Protein AF-A0A3M1SWK7-F1 (afdb_monomer)

Sequence (515 aa):
TRDIRFNRETQISQNMGYVLPDRLNDRHQVGPLESLAGARTLDDITVMLELPVEVEDRARLLDRELVGNHQINVTLTLDRPPVQISGYFVGLVSIINRVDPTGHLFEVRHYNRISQQFDGDLETICIPQAIADRNGLFRSTINKIEESPFNASGWYIYGARDAQGTFTVRAIEPRNLTNLIPDKIHLGVPAGLNYIDRLNWQNTAAQKGTIKTVLLDPLANNASEATADWKEGDKALLVHVYGGIGGNKAEATAPFGIVTGHFAYGIATVIRDPFTDQLRFDIDYWQVYAHNPDGIISGTATWANYMGDLQRGWLGSRPVSDVLIKLDCVTKDYYFDGICISPLTQLQTELETMMARYRNGDGDGAALVTPVTSCVQDSNQALYIAIQRIEQQVACHPQILDWLRSHPTHPQTLRFQRLQALGTALEKLLVPLGIVRPDWERNARQLAGITPEPNIFRALYKTVTSWRTMLPRFAYDEIARLFLKHGAKLWFLRTNQVGGFDADIVPKAPTRLFS

Mean predicted aligned error: 7.15 Å

Structure (mmCIF, N/CA/C/O backbone):
data_AF-A0A3M1SWK7-F1
#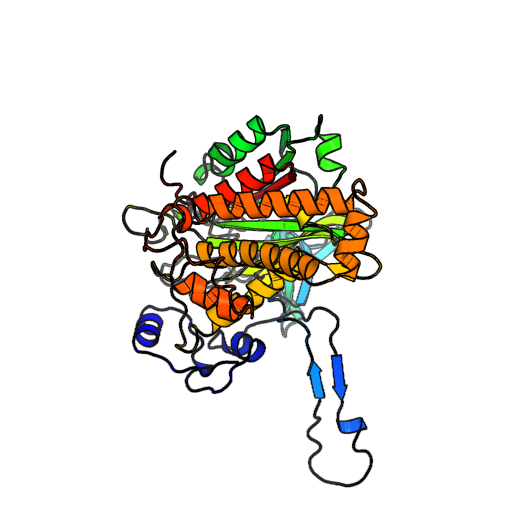
_entry.id   AF-A0A3M1SWK7-F1
#
loop_
_atom_site.group_PDB
_atom_site.id
_atom_site.type_symbol
_atom_site.label_atom_id
_atom_site.label_alt_id
_atom_site.label_comp_id
_atom_site.label_asym_id
_atom_site.label_entity_id
_atom_site.label_seq_id
_atom_site.pdbx_PDB_ins_code
_atom_site.Cartn_x
_atom_site.Cartn_y
_atom_site.Cartn_z
_atom_site.occupancy
_atom_site.B_iso_or_equiv
_atom_site.auth_seq_id
_atom_site.auth_comp_id
_atom_site.auth_asym_id
_atom_site.auth_atom_id
_atom_site.pdbx_PDB_model_num
ATOM 1 N N . THR A 1 1 ? 25.540 -5.430 6.921 1.00 84.94 1 THR A N 1
ATOM 2 C CA . THR A 1 1 ? 25.479 -5.050 8.347 1.00 84.94 1 THR A CA 1
ATOM 3 C C . THR A 1 1 ? 26.111 -3.682 8.533 1.00 84.94 1 THR A C 1
ATOM 5 O O . THR A 1 1 ? 26.824 -3.240 7.633 1.00 84.94 1 THR A O 1
ATOM 8 N N . ARG A 1 2 ? 25.828 -2.981 9.638 1.00 89.12 2 ARG A N 1
ATOM 9 C CA . ARG A 1 2 ? 26.402 -1.657 9.927 1.00 89.12 2 ARG A CA 1
ATOM 10 C C . ARG A 1 2 ? 26.511 -1.405 11.430 1.00 89.12 2 ARG A C 1
ATOM 12 O O . ARG A 1 2 ? 25.634 -1.819 12.178 1.00 89.12 2 ARG A O 1
ATOM 19 N N . ASP A 1 3 ? 27.570 -0.728 11.853 1.00 93.56 3 ASP A N 1
ATOM 20 C CA . ASP A 1 3 ? 27.693 -0.242 13.230 1.00 93.56 3 ASP A CA 1
ATOM 21 C C . ASP A 1 3 ? 26.773 0.960 13.432 1.00 93.56 3 ASP A C 1
ATOM 23 O O . ASP A 1 3 ? 26.644 1.788 12.527 1.00 93.56 3 ASP A O 1
ATOM 27 N N . ILE A 1 4 ? 26.140 1.048 14.600 1.00 93.62 4 ILE A N 1
ATOM 28 C CA . ILE A 1 4 ? 25.198 2.118 14.923 1.00 93.62 4 ILE A CA 1
ATOM 29 C C . ILE A 1 4 ? 25.717 2.913 16.116 1.00 93.62 4 ILE A C 1
ATOM 31 O O . ILE A 1 4 ? 25.977 2.353 17.178 1.00 93.62 4 ILE A O 1
ATOM 35 N N . ARG A 1 5 ? 25.870 4.228 15.938 1.00 95.00 5 ARG A N 1
ATOM 36 C CA . ARG A 1 5 ? 26.282 5.179 16.974 1.00 95.00 5 ARG A CA 1
ATOM 37 C C . ARG A 1 5 ? 25.522 6.480 16.813 1.00 95.00 5 ARG A C 1
ATOM 39 O O . ARG A 1 5 ? 25.627 7.146 15.788 1.00 95.00 5 ARG A O 1
ATOM 46 N N . PHE A 1 6 ? 24.786 6.856 17.847 1.00 94.12 6 PHE A N 1
ATOM 47 C CA . PHE A 1 6 ? 23.930 8.027 17.789 1.00 94.12 6 PHE A CA 1
ATOM 48 C C . PHE A 1 6 ? 24.760 9.305 17.755 1.00 94.12 6 PHE A C 1
ATOM 50 O O . PHE A 1 6 ? 25.625 9.547 18.600 1.00 94.12 6 PHE A O 1
ATOM 57 N N . ASN A 1 7 ? 24.458 10.153 16.776 1.00 91.19 7 ASN A N 1
ATOM 58 C CA . ASN A 1 7 ? 25.048 11.478 16.664 1.00 91.19 7 ASN A CA 1
ATOM 59 C C . ASN A 1 7 ? 24.181 12.540 17.382 1.00 91.19 7 ASN A C 1
ATOM 61 O O . ASN A 1 7 ? 23.097 12.269 17.907 1.00 91.19 7 ASN A O 1
ATOM 65 N N . ARG A 1 8 ? 24.652 13.793 17.401 1.00 91.88 8 ARG A N 1
ATOM 66 C CA . ARG A 1 8 ? 23.929 14.906 18.042 1.00 91.88 8 ARG A CA 1
ATOM 67 C C . ARG A 1 8 ? 22.558 15.177 17.407 1.00 91.88 8 ARG A C 1
ATOM 69 O O . ARG A 1 8 ? 21.632 15.560 18.113 1.00 91.88 8 ARG A O 1
ATOM 76 N N . GLU A 1 9 ? 22.424 15.008 16.094 1.00 88.00 9 GLU A N 1
ATOM 77 C CA . GL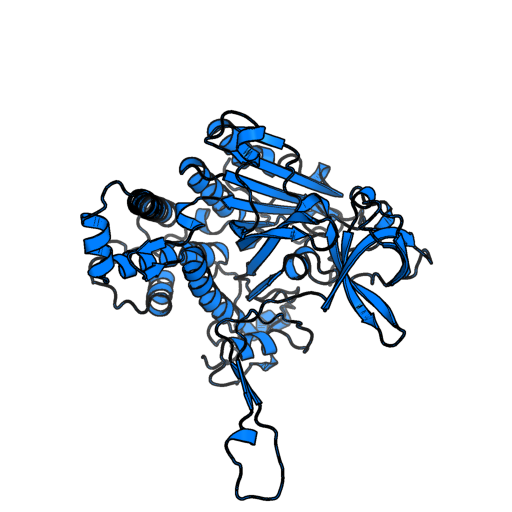U A 1 9 ? 21.166 15.238 15.370 1.00 88.00 9 GLU A CA 1
ATOM 78 C C . GLU A 1 9 ? 20.097 14.199 15.741 1.00 88.00 9 GLU A C 1
ATOM 80 O O . GLU A 1 9 ? 18.931 14.541 15.953 1.00 88.00 9 GLU A O 1
ATOM 85 N N . THR A 1 10 ? 20.519 12.951 15.924 1.00 90.12 10 THR A N 1
ATOM 86 C CA . THR A 1 10 ? 19.692 11.848 16.424 1.00 90.12 10 THR A CA 1
ATOM 87 C C . THR A 1 10 ? 19.148 12.178 17.810 1.00 90.12 10 THR A C 1
ATOM 89 O O . THR A 1 10 ? 17.937 12.168 18.012 1.00 90.12 10 THR A O 1
ATOM 92 N N . GLN A 1 11 ? 20.012 12.618 18.729 1.00 91.12 11 GLN A N 1
ATOM 93 C CA . GLN A 1 11 ? 19.600 13.031 20.078 1.00 91.12 11 GLN A CA 1
ATOM 94 C C . GLN A 1 11 ? 18.619 14.214 20.065 1.00 91.12 11 GLN A C 1
ATOM 96 O O . GLN A 1 11 ? 17.639 14.232 20.810 1.00 91.12 11 GLN A O 1
ATOM 101 N N . ILE A 1 12 ? 18.843 15.206 19.197 1.00 90.69 12 ILE A N 1
ATOM 102 C CA . ILE A 1 12 ? 17.909 16.328 19.016 1.00 90.69 12 ILE A CA 1
ATOM 103 C C . ILE A 1 12 ? 16.543 15.821 18.536 1.00 90.69 12 ILE A C 1
ATOM 105 O O . ILE A 1 12 ? 15.514 16.271 19.037 1.00 90.69 12 ILE A O 1
ATOM 109 N N . SER A 1 13 ? 16.522 14.865 17.610 1.00 88.19 13 SER A N 1
ATOM 110 C CA . SER A 1 13 ? 15.286 14.316 17.047 1.00 88.19 13 SER A CA 1
ATOM 111 C C . SER A 1 13 ? 14.488 13.498 18.065 1.00 88.19 13 SER A C 1
ATOM 113 O O . SER A 1 13 ? 13.266 13.646 18.125 1.00 88.19 13 SER A O 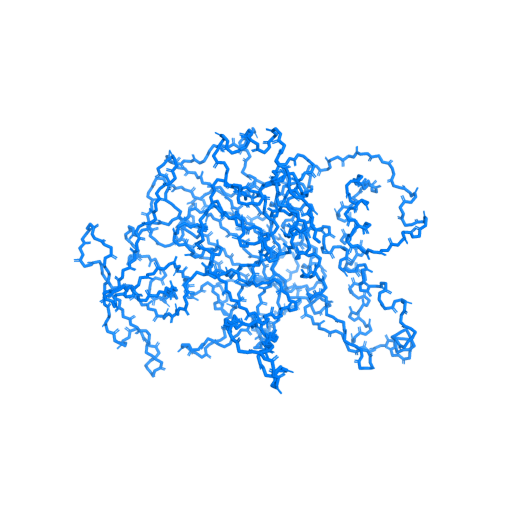1
ATOM 115 N N . GLN A 1 14 ? 15.156 12.723 18.929 1.00 89.56 14 GLN A N 1
ATOM 116 C CA . GLN A 1 14 ? 14.503 12.048 20.065 1.00 89.56 14 GLN A CA 1
ATOM 117 C C . GLN A 1 14 ? 13.781 13.066 20.953 1.00 89.56 14 GLN A C 1
ATOM 119 O O . GLN A 1 14 ? 12.601 12.909 21.260 1.00 89.56 14 GLN A O 1
ATOM 124 N N . ASN A 1 15 ? 14.455 14.173 21.284 1.00 89.25 15 ASN A N 1
ATOM 125 C CA . ASN A 1 15 ? 13.884 15.239 22.111 1.00 89.25 15 ASN A CA 1
ATOM 126 C C . ASN A 1 15 ? 12.700 15.964 21.440 1.00 89.25 15 ASN A C 1
ATOM 128 O O . ASN A 1 15 ? 11.874 16.559 22.127 1.00 89.25 15 ASN A O 1
ATOM 132 N N . MET A 1 16 ? 12.583 15.906 20.108 1.00 87.19 16 MET A N 1
ATOM 133 C CA . MET A 1 16 ? 11.426 16.422 19.358 1.00 87.19 16 MET A CA 1
ATOM 134 C C . MET A 1 16 ? 10.233 15.447 19.321 1.00 87.19 16 MET A C 1
ATOM 136 O O . MET A 1 16 ? 9.158 15.804 18.815 1.00 87.19 16 MET A O 1
ATOM 140 N N . GLY A 1 17 ? 10.401 14.242 19.876 1.00 87.94 17 GLY A N 1
ATOM 141 C CA . GLY A 1 17 ? 9.377 13.203 19.976 1.00 87.94 17 GLY A CA 1
ATOM 142 C C . GLY A 1 17 ? 9.369 12.209 18.816 1.00 87.94 17 GLY A C 1
ATOM 143 O O . GLY A 1 17 ? 8.349 11.562 18.596 1.00 87.94 17 GLY A O 1
ATOM 144 N N . TYR A 1 18 ? 10.457 12.101 18.048 1.00 90.00 18 TYR A N 1
ATOM 145 C CA . TYR A 1 18 ? 10.598 11.041 17.048 1.00 90.00 18 TYR A CA 1
ATOM 146 C C . TYR A 1 18 ? 10.897 9.706 17.729 1.00 90.00 18 TYR A C 1
ATOM 148 O O . TYR A 1 18 ? 11.711 9.644 18.650 1.00 90.00 18 TYR A O 1
ATOM 156 N N . VAL A 1 19 ? 10.271 8.632 17.247 1.00 91.44 19 VAL A N 1
ATOM 157 C CA . VAL A 1 19 ? 10.581 7.271 17.697 1.00 91.44 19 VAL A CA 1
ATOM 158 C C . VAL A 1 19 ? 11.813 6.787 16.940 1.00 91.44 19 VAL A C 1
ATOM 160 O O . VAL A 1 19 ? 11.757 6.630 15.720 1.00 91.44 19 VAL A O 1
ATOM 163 N N . LEU A 1 20 ? 12.917 6.585 17.661 1.00 92.88 20 LEU A N 1
ATOM 164 C CA . LEU A 1 20 ? 14.216 6.161 17.131 1.00 92.88 20 LEU A CA 1
ATOM 165 C C . LEU A 1 20 ? 14.610 4.772 17.684 1.00 92.88 20 LEU A C 1
ATOM 167 O O . LEU A 1 20 ? 14.048 4.326 18.691 1.00 92.88 20 LEU A O 1
ATOM 171 N N . PRO A 1 21 ? 15.551 4.059 17.036 1.00 92.94 21 PRO A N 1
ATOM 172 C CA . PRO A 1 21 ? 15.937 2.701 17.401 1.00 92.94 21 PRO A CA 1
ATOM 173 C C . PRO A 1 21 ? 16.943 2.690 18.562 1.00 92.94 21 PRO A C 1
ATOM 175 O O . PRO A 1 21 ? 18.073 2.225 18.427 1.00 92.94 21 PRO A O 1
ATOM 178 N N . ASP A 1 22 ? 16.555 3.219 19.722 1.00 92.19 22 ASP A N 1
ATOM 179 C CA . ASP A 1 22 ? 17.454 3.475 20.864 1.00 92.19 22 ASP A CA 1
ATOM 180 C C . ASP A 1 22 ? 18.211 2.225 21.335 1.00 92.19 22 ASP A C 1
ATOM 182 O O . ASP A 1 22 ? 19.362 2.291 21.764 1.00 92.19 22 ASP A O 1
ATOM 186 N N . ARG A 1 23 ? 17.581 1.055 21.195 1.00 92.31 23 ARG A N 1
A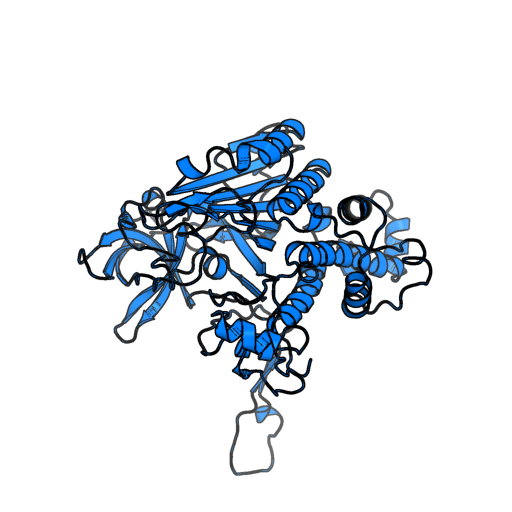TOM 187 C CA . ARG A 1 23 ? 18.145 -0.261 21.544 1.00 92.31 23 ARG A CA 1
ATOM 18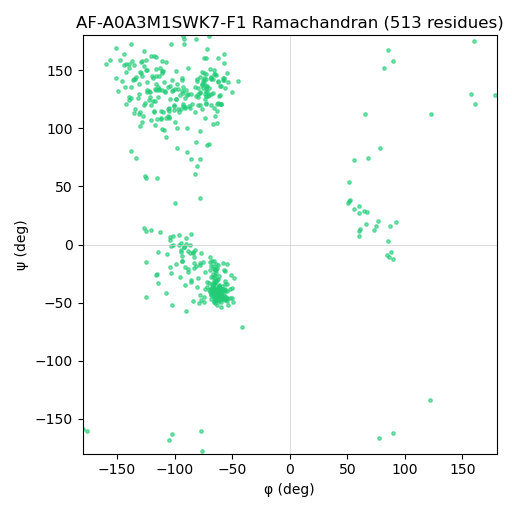8 C C . ARG A 1 23 ? 19.326 -0.668 20.663 1.00 92.31 23 ARG A C 1
ATOM 190 O O . ARG A 1 23 ? 20.066 -1.593 21.015 1.00 92.31 23 ARG A O 1
ATOM 197 N N . LEU A 1 24 ? 19.459 -0.019 19.509 1.00 93.69 24 LEU A N 1
ATOM 198 C CA . LEU A 1 24 ? 20.522 -0.247 18.547 1.00 93.69 24 LEU A CA 1
ATOM 199 C C . LEU A 1 24 ? 21.713 0.690 18.744 1.00 93.69 24 LEU A C 1
ATOM 201 O O . LEU A 1 24 ? 22.744 0.459 18.117 1.00 93.69 24 LEU A O 1
ATOM 205 N N . ASN A 1 25 ? 21.612 1.715 19.596 1.00 94.94 25 ASN A N 1
ATOM 206 C CA . ASN A 1 25 ? 22.750 2.584 19.859 1.00 94.94 25 ASN A CA 1
ATOM 207 C C . ASN A 1 25 ? 23.936 1.778 20.426 1.00 94.94 25 ASN A C 1
ATOM 209 O O . ASN A 1 25 ? 23.759 0.897 21.268 1.00 94.94 25 ASN A O 1
ATOM 213 N N . ASP A 1 26 ? 25.135 2.070 19.926 1.00 95.31 26 ASP A N 1
ATOM 214 C CA . ASP A 1 26 ? 26.402 1.395 20.234 1.00 95.31 26 ASP A CA 1
ATOM 215 C C . ASP A 1 26 ? 26.450 -0.107 19.886 1.00 95.31 26 ASP A C 1
ATOM 217 O O . ASP A 1 26 ? 27.377 -0.822 20.279 1.00 95.31 26 ASP A O 1
ATOM 221 N N . ARG A 1 27 ? 25.488 -0.612 19.102 1.00 94.38 27 ARG A N 1
ATOM 222 C CA . ARG A 1 27 ? 25.545 -1.972 18.552 1.00 94.38 27 ARG A CA 1
ATOM 223 C C . ARG A 1 27 ? 26.450 -2.017 17.323 1.00 94.38 27 ARG A C 1
ATOM 225 O O . ARG A 1 27 ? 26.411 -1.149 16.452 1.00 94.38 27 ARG A O 1
ATOM 232 N N . HIS A 1 28 ? 27.219 -3.093 17.223 1.00 94.56 28 HIS A N 1
ATOM 233 C CA . HIS A 1 28 ? 28.082 -3.372 16.081 1.00 94.56 28 HIS A CA 1
ATOM 234 C C . HIS A 1 28 ? 27.420 -4.348 15.112 1.00 94.56 28 HIS A C 1
ATOM 236 O O . HIS A 1 28 ? 26.653 -5.213 15.529 1.00 94.56 28 HIS A O 1
ATOM 242 N N . GLN A 1 29 ? 27.748 -4.217 13.827 1.00 92.75 29 GLN A N 1
ATOM 243 C CA . GLN A 1 29 ? 27.351 -5.139 12.762 1.00 92.75 29 GLN A CA 1
ATOM 244 C C . GLN A 1 29 ? 25.845 -5.445 12.707 1.00 92.75 29 GLN A C 1
ATOM 246 O O . GLN A 1 29 ? 25.443 -6.546 12.343 1.00 92.75 29 GLN A O 1
ATOM 251 N N . VAL A 1 30 ? 24.999 -4.451 12.971 1.00 92.31 30 VAL A N 1
ATOM 252 C CA . VAL A 1 30 ? 23.542 -4.598 12.922 1.00 92.31 30 VAL A CA 1
ATOM 253 C C . VAL A 1 30 ? 23.101 -4.962 11.503 1.00 92.31 30 VAL A C 1
ATOM 255 O O . VAL A 1 30 ? 23.412 -4.258 10.532 1.00 92.31 30 VAL A O 1
ATOM 258 N N . GLY A 1 31 ? 22.419 -6.095 11.363 1.00 90.31 31 GLY A N 1
ATOM 259 C CA . GLY A 1 31 ? 21.861 -6.587 10.113 1.00 90.31 31 GLY A CA 1
ATOM 260 C C . GLY A 1 31 ? 20.408 -6.159 9.889 1.00 90.31 31 GLY A C 1
ATOM 261 O O . GLY A 1 31 ? 19.815 -5.436 10.698 1.00 90.31 31 GLY A O 1
ATOM 262 N N . PRO A 1 32 ? 19.811 -6.567 8.754 1.00 89.38 32 PRO A N 1
ATOM 263 C CA . PRO A 1 32 ? 18.439 -6.207 8.413 1.00 89.38 32 PRO A CA 1
ATOM 264 C C . PRO A 1 32 ? 17.408 -6.660 9.451 1.00 89.38 32 PRO A C 1
ATOM 266 O O . PRO A 1 32 ? 16.493 -5.886 9.737 1.00 89.38 32 PRO A O 1
ATOM 269 N N . LEU A 1 33 ? 17.571 -7.853 10.035 1.00 89.56 33 LEU A N 1
ATOM 270 C CA . LEU A 1 33 ? 16.644 -8.391 11.030 1.00 89.56 33 LEU A CA 1
ATOM 271 C C . LEU A 1 33 ? 16.801 -7.694 12.385 1.00 89.56 33 LEU A C 1
ATOM 273 O O . LEU A 1 33 ? 15.802 -7.256 12.952 1.00 89.56 33 LEU A O 1
ATOM 277 N N . GLU A 1 34 ? 18.033 -7.493 12.871 1.00 91.62 34 GLU A N 1
ATOM 278 C CA . GLU A 1 34 ? 18.257 -6.754 14.119 1.00 91.62 34 GLU A CA 1
ATOM 279 C C . GLU A 1 34 ? 17.776 -5.306 13.998 1.00 91.62 34 GLU A C 1
ATOM 281 O O . GLU A 1 34 ? 17.175 -4.779 14.931 1.00 91.62 34 GLU A O 1
ATOM 286 N N . SER A 1 35 ? 17.970 -4.677 12.831 1.00 93.44 35 SER A N 1
ATOM 287 C CA . SER A 1 35 ? 17.469 -3.320 12.587 1.00 93.44 35 SER A CA 1
ATOM 288 C C . SER A 1 35 ? 15.943 -3.227 12.634 1.00 93.44 35 SER A C 1
ATOM 290 O O . SER A 1 35 ? 15.420 -2.184 13.007 1.00 93.44 35 SER A O 1
ATOM 292 N N . LEU A 1 36 ? 15.227 -4.295 12.260 1.00 93.75 36 LEU A N 1
ATOM 293 C CA . LEU A 1 36 ? 13.769 -4.355 12.342 1.00 93.75 36 LEU A CA 1
ATOM 294 C C . LEU A 1 36 ? 13.314 -4.604 13.783 1.00 93.75 36 LEU A C 1
ATOM 296 O O . LEU A 1 36 ? 12.472 -3.869 14.286 1.00 93.75 36 LEU A O 1
ATOM 300 N N . ALA A 1 37 ? 13.914 -5.580 14.468 1.00 92.12 37 ALA A N 1
ATOM 301 C CA . ALA A 1 37 ? 13.590 -5.906 15.857 1.00 92.12 37 ALA A CA 1
ATOM 302 C C . ALA A 1 37 ? 13.879 -4.741 16.822 1.00 92.12 37 ALA A C 1
ATOM 304 O O . ALA A 1 37 ? 13.122 -4.496 17.757 1.00 92.12 37 ALA A O 1
ATOM 305 N N . GLY A 1 38 ? 14.958 -3.993 16.583 1.00 92.44 38 GLY A N 1
ATOM 306 C CA . GLY A 1 38 ? 15.334 -2.823 17.375 1.00 92.44 38 GLY A CA 1
ATOM 307 C C . GLY A 1 38 ? 14.753 -1.496 16.886 1.00 92.44 38 GLY A C 1
ATOM 308 O O . GLY A 1 38 ? 15.124 -0.463 17.434 1.00 92.44 38 GLY A O 1
ATOM 309 N N . ALA A 1 39 ? 13.872 -1.497 15.875 1.00 92.31 39 ALA A N 1
ATOM 310 C CA . ALA A 1 39 ? 13.337 -0.272 15.267 1.00 92.31 39 ALA A CA 1
ATOM 311 C C . ALA A 1 39 ? 12.469 0.565 16.225 1.00 92.31 39 ALA A C 1
ATOM 313 O O . ALA A 1 39 ? 12.263 1.756 15.997 1.00 92.31 39 ALA A O 1
ATOM 314 N N . ARG A 1 40 ? 11.944 -0.059 17.285 1.00 91.12 40 ARG A N 1
ATOM 315 C CA . ARG A 1 40 ? 11.167 0.589 18.346 1.00 91.12 40 ARG A CA 1
ATOM 316 C C . ARG A 1 40 ? 11.773 0.313 19.712 1.00 91.12 40 ARG A C 1
ATOM 318 O O . ARG A 1 40 ? 12.479 -0.672 19.932 1.00 91.12 40 ARG A O 1
ATOM 325 N N . THR A 1 41 ? 11.429 1.184 20.653 1.00 86.75 41 THR A N 1
ATOM 326 C CA . THR A 1 41 ? 11.822 1.070 22.061 1.00 86.75 41 THR A CA 1
ATOM 327 C C . THR A 1 41 ? 11.182 -0.128 22.765 1.00 86.75 41 THR A C 1
ATOM 329 O O . THR A 1 41 ? 11.787 -0.671 23.686 1.00 86.75 41 THR A O 1
ATOM 332 N N . LEU A 1 42 ? 9.998 -0.561 22.322 1.00 88.31 42 LEU A N 1
ATOM 333 C CA . LEU A 1 42 ? 9.267 -1.712 22.855 1.00 88.31 42 LEU A CA 1
ATOM 334 C C . LEU A 1 42 ? 9.238 -2.867 21.844 1.00 88.31 42 LEU A C 1
ATOM 336 O O . LEU A 1 42 ? 9.171 -2.637 20.637 1.00 88.31 42 LEU A O 1
ATOM 340 N N . ASP A 1 43 ? 9.231 -4.102 22.350 1.00 87.56 43 ASP A N 1
ATOM 341 C CA . ASP A 1 43 ? 9.030 -5.324 21.558 1.00 87.56 43 ASP A CA 1
ATOM 342 C C . ASP A 1 43 ? 7.538 -5.509 21.234 1.00 87.56 43 ASP A C 1
ATOM 344 O O . ASP A 1 43 ? 6.842 -6.325 21.835 1.00 87.56 43 ASP A O 1
ATOM 348 N N . ASP A 1 44 ? 7.028 -4.694 20.310 1.00 88.06 44 ASP A N 1
ATOM 349 C CA . ASP A 1 44 ? 5.603 -4.647 19.949 1.00 88.06 44 ASP A CA 1
ATOM 350 C C . ASP A 1 44 ? 5.329 -4.861 18.451 1.00 88.06 44 ASP A C 1
ATOM 352 O O . ASP A 1 44 ? 4.219 -4.627 17.964 1.00 88.06 44 ASP A O 1
ATOM 356 N N . ILE A 1 45 ? 6.349 -5.295 17.710 1.00 91.38 45 ILE A N 1
ATOM 357 C CA . ILE A 1 45 ? 6.268 -5.566 16.277 1.00 91.38 45 ILE A CA 1
ATOM 358 C C . ILE A 1 45 ? 5.892 -7.030 16.092 1.00 91.38 45 ILE A C 1
ATOM 360 O O . ILE A 1 45 ? 6.563 -7.928 16.595 1.00 91.38 45 ILE A O 1
ATOM 364 N N . THR A 1 46 ? 4.829 -7.266 15.333 1.00 93.50 46 THR A N 1
ATOM 365 C CA . THR A 1 46 ? 4.467 -8.601 14.860 1.00 93.50 46 THR A CA 1
ATOM 366 C C . THR A 1 46 ? 4.838 -8.715 13.390 1.00 93.50 46 THR A C 1
ATOM 368 O O . THR A 1 46 ? 4.597 -7.786 12.615 1.00 93.50 46 THR A O 1
ATOM 371 N N . VAL A 1 47 ? 5.426 -9.847 13.007 1.00 94.88 47 VAL A N 1
ATOM 372 C CA . VAL A 1 47 ? 5.834 -10.095 11.626 1.00 94.88 47 VAL A CA 1
ATOM 373 C C . VAL A 1 47 ? 5.333 -11.442 11.118 1.00 94.88 47 VAL A C 1
ATOM 375 O O . VAL A 1 47 ? 5.222 -12.403 11.877 1.00 94.88 47 VAL A O 1
ATOM 378 N N . MET A 1 48 ? 5.058 -11.498 9.821 1.00 94.88 48 MET A N 1
ATOM 379 C CA . MET A 1 48 ? 4.840 -12.709 9.044 1.00 94.88 48 MET A CA 1
ATOM 380 C C . MET A 1 48 ? 6.145 -13.090 8.343 1.00 94.88 48 MET A C 1
ATOM 382 O O . MET A 1 48 ? 6.816 -12.240 7.755 1.00 94.88 48 MET A O 1
ATOM 386 N N . LEU A 1 49 ? 6.500 -14.372 8.412 1.00 92.81 49 LEU A N 1
ATOM 387 C CA . LEU A 1 49 ? 7.634 -14.929 7.683 1.00 92.81 49 LEU A CA 1
ATOM 388 C C . LEU A 1 49 ? 7.125 -15.474 6.348 1.00 92.81 49 LEU A C 1
ATOM 390 O O . LEU A 1 49 ? 6.274 -16.364 6.335 1.00 92.81 49 LEU A O 1
ATOM 394 N N . GLU A 1 50 ? 7.621 -14.932 5.241 1.00 86.50 50 GLU A N 1
ATOM 395 C CA . GLU A 1 50 ? 7.304 -15.460 3.915 1.00 86.50 50 GLU A CA 1
ATOM 396 C C . GLU A 1 50 ? 8.074 -16.761 3.669 1.00 86.50 50 GLU A C 1
ATOM 398 O O . GLU A 1 50 ? 9.231 -16.894 4.064 1.00 86.50 50 GLU A O 1
ATOM 403 N N . LEU A 1 51 ? 7.425 -17.731 3.024 1.00 80.75 51 LEU A N 1
ATOM 404 C CA . LEU A 1 51 ? 8.078 -18.975 2.629 1.00 80.75 51 LEU A CA 1
ATOM 405 C C . LEU A 1 51 ? 9.038 -18.732 1.444 1.00 80.75 51 LEU A C 1
ATOM 407 O O . LEU A 1 51 ? 8.713 -17.933 0.563 1.00 80.75 51 LEU A O 1
ATOM 411 N N . PRO A 1 52 ? 10.159 -19.470 1.357 1.00 83.25 52 PRO A N 1
ATOM 412 C CA . PRO A 1 52 ? 10.569 -20.547 2.257 1.00 83.25 52 PRO A CA 1
ATOM 413 C C . PRO A 1 52 ? 11.154 -20.031 3.580 1.00 83.25 52 PRO A C 1
ATOM 415 O O . PRO A 1 52 ? 11.859 -19.029 3.631 1.00 83.25 52 PRO A O 1
ATOM 418 N N . VAL A 1 53 ? 10.864 -20.763 4.658 1.00 82.62 53 VAL A N 1
ATOM 419 C CA . VAL A 1 53 ? 11.471 -20.559 5.976 1.00 82.62 53 VAL A CA 1
ATOM 420 C C . VAL A 1 53 ? 12.234 -21.826 6.323 1.00 82.62 53 VAL A C 1
ATOM 422 O O . VAL A 1 53 ? 11.628 -22.888 6.487 1.00 82.62 53 VAL A O 1
ATOM 425 N N . GLU A 1 54 ? 13.555 -21.723 6.427 1.00 84.25 54 GLU A N 1
ATOM 426 C CA . GLU A 1 54 ? 14.406 -22.854 6.782 1.00 84.25 54 GLU A CA 1
ATOM 427 C C . GLU A 1 54 ? 14.687 -22.845 8.284 1.00 84.25 54 GLU A C 1
ATOM 429 O O . GLU A 1 54 ? 15.098 -21.835 8.861 1.00 84.25 54 GLU A O 1
ATOM 434 N N . VAL A 1 55 ? 14.440 -23.986 8.928 1.00 83.06 55 VAL A N 1
ATOM 435 C CA . VAL A 1 55 ? 14.675 -24.184 10.359 1.00 83.06 55 VAL A CA 1
ATOM 436 C C . VAL A 1 55 ? 15.670 -25.323 10.520 1.00 83.06 55 VAL A C 1
ATOM 438 O O . VAL A 1 55 ? 15.334 -26.489 10.314 1.00 83.06 55 VAL A O 1
ATOM 441 N N . GLU A 1 56 ? 16.898 -24.988 10.901 1.00 80.00 56 GLU A N 1
ATOM 442 C CA . GLU A 1 56 ? 17.935 -25.969 11.202 1.00 80.00 56 GLU A CA 1
ATOM 443 C C . GLU A 1 56 ? 18.004 -26.218 12.710 1.00 80.00 56 GLU A C 1
ATOM 445 O O . GLU A 1 56 ? 18.353 -25.330 13.492 1.00 80.00 56 GLU A O 1
ATOM 450 N N . ASP A 1 57 ? 17.716 -27.451 13.126 1.00 68.44 57 ASP A N 1
ATOM 451 C CA . ASP A 1 57 ? 17.951 -27.905 14.495 1.00 68.44 57 ASP A CA 1
ATOM 452 C C . ASP A 1 57 ? 19.371 -28.477 14.620 1.00 68.44 57 ASP A C 1
ATOM 454 O O . ASP A 1 57 ? 19.638 -29.629 14.255 1.00 68.44 57 ASP A O 1
ATOM 458 N N . ARG A 1 58 ? 20.307 -27.681 15.154 1.00 55.53 58 ARG A N 1
ATOM 459 C CA . ARG A 1 58 ? 21.692 -28.136 15.358 1.00 55.53 58 ARG A CA 1
ATOM 460 C C . ARG A 1 58 ? 21.835 -29.197 16.453 1.00 55.53 58 ARG A C 1
ATOM 462 O O . ARG A 1 58 ? 22.893 -29.820 16.519 1.00 55.53 58 ARG A O 1
ATOM 469 N N . ALA A 1 59 ? 20.807 -29.464 17.267 1.00 53.38 59 ALA A N 1
ATOM 470 C CA . ALA A 1 59 ? 20.857 -30.541 18.257 1.00 53.38 59 ALA A CA 1
ATOM 471 C C . ALA A 1 59 ? 20.863 -31.937 17.605 1.00 53.38 59 ALA A C 1
ATOM 473 O O . ALA A 1 59 ? 21.367 -32.884 18.199 1.00 53.38 59 ALA A O 1
ATOM 474 N N . ARG A 1 60 ? 20.387 -32.074 16.356 1.00 46.78 60 ARG A N 1
ATOM 475 C CA . ARG A 1 60 ? 20.414 -33.351 15.615 1.00 46.78 60 ARG A CA 1
ATOM 476 C C . ARG A 1 60 ? 21.738 -33.663 14.912 1.00 46.78 60 ARG A C 1
ATOM 478 O O . ARG A 1 60 ? 21.914 -34.786 14.451 1.00 46.78 60 ARG A O 1
ATOM 485 N N . LEU A 1 61 ? 22.664 -32.705 14.820 1.00 46.62 61 LEU A N 1
ATOM 486 C CA . LEU A 1 61 ? 23.984 -32.908 14.200 1.00 46.62 61 LEU A CA 1
ATOM 487 C C . LEU A 1 61 ? 25.074 -33.295 15.211 1.00 46.62 61 LEU A C 1
ATOM 489 O O . LEU A 1 61 ? 26.139 -33.759 14.811 1.00 46.62 61 LEU A O 1
ATOM 493 N N . LEU A 1 62 ? 24.811 -33.129 16.509 1.00 46.03 62 LEU A N 1
ATOM 494 C CA . LEU A 1 62 ? 25.738 -33.451 17.595 1.00 46.03 62 LEU A CA 1
ATOM 495 C C . LEU A 1 62 ? 25.177 -34.579 18.460 1.00 46.03 62 LEU A C 1
ATOM 497 O O . LEU A 1 62 ? 25.029 -34.448 19.671 1.00 46.03 62 LEU A O 1
ATOM 501 N N . ASP A 1 63 ? 24.886 -35.714 17.832 1.00 42.41 63 ASP A N 1
ATOM 502 C CA . ASP A 1 63 ? 24.617 -36.946 18.562 1.00 42.41 63 ASP A CA 1
ATOM 503 C C . ASP A 1 63 ? 25.945 -37.690 18.774 1.00 42.41 63 ASP A C 1
ATOM 505 O O . ASP A 1 63 ? 26.315 -38.570 17.994 1.00 42.41 63 ASP A O 1
ATOM 509 N N . ARG A 1 64 ? 26.702 -37.236 19.786 1.00 46.59 64 ARG A N 1
ATOM 510 C CA . ARG A 1 64 ? 27.626 -37.990 20.666 1.00 46.59 64 ARG A CA 1
ATOM 511 C C . ARG A 1 64 ? 28.609 -37.026 21.335 1.00 46.59 64 ARG A C 1
ATOM 513 O O . ARG A 1 64 ? 29.403 -36.383 20.667 1.00 46.59 64 ARG A O 1
ATOM 520 N N . GLU A 1 65 ? 28.572 -37.027 22.666 1.00 46.88 65 GLU A N 1
ATOM 521 C CA . GLU A 1 65 ? 29.493 -36.344 23.588 1.00 46.88 65 GLU A CA 1
ATOM 522 C C . GLU A 1 65 ? 29.275 -34.834 23.781 1.00 46.88 65 GLU A C 1
ATOM 524 O O . GLU A 1 65 ? 30.001 -34.005 23.250 1.00 46.88 65 GLU A O 1
ATOM 529 N N . LEU A 1 66 ? 28.334 -34.470 24.661 1.00 46.28 66 LEU A N 1
ATOM 530 C CA . LEU A 1 66 ? 28.665 -33.886 25.975 1.00 46.28 66 LEU A CA 1
ATOM 531 C C . LEU A 1 66 ? 27.391 -33.530 26.758 1.00 46.28 66 LEU A C 1
ATOM 533 O O . LEU A 1 66 ? 26.465 -32.879 26.281 1.00 46.28 66 LEU A O 1
ATOM 537 N N . VAL A 1 67 ? 27.363 -34.008 27.998 1.00 46.28 67 VAL A N 1
ATOM 538 C CA . VAL A 1 67 ? 26.303 -33.832 28.991 1.00 46.28 67 VAL A CA 1
ATOM 539 C C . VAL A 1 67 ? 26.469 -32.469 29.674 1.00 46.28 67 VAL A C 1
ATOM 541 O O . VAL A 1 67 ? 27.537 -32.188 30.210 1.00 46.28 67 VAL A O 1
ATOM 544 N N . GLY A 1 68 ? 25.399 -31.664 29.711 1.00 45.28 68 GLY A N 1
ATOM 545 C CA . GLY A 1 68 ? 25.274 -30.460 30.551 1.00 45.28 68 GLY A CA 1
ATOM 546 C C . GLY A 1 68 ? 24.994 -29.170 29.767 1.00 45.28 68 GLY A C 1
ATOM 547 O O . GLY A 1 68 ? 25.865 -28.681 29.065 1.00 45.28 68 GLY A O 1
ATOM 548 N N . ASN A 1 69 ? 23.789 -28.603 29.935 1.00 47.69 69 ASN A N 1
ATOM 549 C CA . ASN A 1 69 ? 23.241 -27.401 29.270 1.00 47.69 69 ASN A CA 1
ATOM 550 C C . ASN A 1 69 ? 22.951 -27.533 27.762 1.00 47.69 69 ASN A C 1
ATOM 552 O O . ASN A 1 69 ? 23.629 -26.953 26.920 1.00 47.69 69 ASN A O 1
ATOM 556 N N . HIS A 1 70 ? 21.868 -28.241 27.419 1.00 47.12 70 HIS A N 1
ATOM 557 C CA . HIS A 1 70 ? 21.294 -28.212 26.068 1.00 47.12 70 HIS A CA 1
ATOM 558 C C . HIS A 1 70 ? 20.603 -26.865 25.807 1.00 47.12 70 HIS A C 1
ATOM 560 O O . HIS A 1 70 ? 19.399 -26.710 26.006 1.00 47.12 70 HIS A O 1
ATOM 566 N N . GLN A 1 71 ? 21.375 -25.876 25.364 1.00 53.97 71 GLN A N 1
ATOM 567 C CA . GLN A 1 71 ? 20.831 -24.708 24.686 1.00 53.97 71 GLN A CA 1
ATOM 568 C C . GLN A 1 71 ? 20.424 -25.175 23.284 1.00 53.97 71 GLN A C 1
ATOM 570 O O . GLN A 1 71 ? 21.276 -25.544 22.477 1.00 53.97 71 GLN A O 1
ATOM 575 N N . ILE A 1 72 ? 19.117 -25.265 23.028 1.00 54.19 72 ILE A N 1
ATOM 576 C CA . ILE A 1 72 ? 18.599 -25.645 21.711 1.00 54.19 72 ILE A CA 1
ATOM 577 C C . ILE A 1 72 ? 19.044 -24.560 20.723 1.00 54.19 72 ILE A C 1
ATOM 579 O O . ILE A 1 72 ? 18.513 -23.451 20.725 1.00 54.19 72 ILE A O 1
ATOM 583 N N . ASN A 1 73 ? 20.043 -24.871 19.899 1.00 63.91 73 ASN A N 1
ATOM 584 C CA . ASN A 1 73 ? 20.526 -23.987 18.844 1.00 63.91 73 ASN A CA 1
ATOM 585 C C . ASN A 1 73 ? 19.669 -24.203 17.590 1.00 63.91 73 ASN A C 1
ATOM 587 O O . ASN A 1 73 ? 20.107 -24.848 16.635 1.00 63.91 73 ASN A O 1
ATOM 591 N N . VAL A 1 74 ? 18.431 -23.702 17.621 1.00 73.38 74 VAL A N 1
ATOM 592 C CA . VAL A 1 74 ? 17.593 -23.589 16.420 1.00 73.38 74 VAL A CA 1
ATOM 593 C C . VAL A 1 74 ? 18.061 -22.371 15.629 1.00 73.38 74 VAL A C 1
ATOM 595 O O . VAL A 1 74 ? 18.024 -21.254 16.147 1.00 73.38 74 VAL A O 1
ATOM 598 N N . THR A 1 75 ? 18.486 -22.575 14.383 1.00 82.44 75 THR A N 1
ATOM 599 C CA . THR A 1 75 ? 18.761 -21.478 13.445 1.00 82.44 75 THR A CA 1
ATOM 600 C C . THR A 1 75 ? 17.561 -21.310 12.523 1.00 82.44 75 THR A C 1
ATOM 602 O O . THR A 1 75 ? 17.139 -22.268 11.878 1.00 82.44 75 THR A O 1
ATOM 605 N N . LEU A 1 76 ? 17.023 -20.093 12.467 1.00 83.50 76 LEU A N 1
ATOM 606 C CA . LEU A 1 76 ? 16.005 -19.680 11.506 1.00 83.50 76 LEU A CA 1
ATOM 607 C C . LEU A 1 76 ? 16.689 -18.896 10.381 1.00 83.50 76 LEU A C 1
ATOM 609 O O . LEU A 1 76 ? 17.265 -17.840 10.649 1.00 83.50 76 LEU A O 1
ATOM 613 N N . THR A 1 77 ? 16.600 -19.386 9.148 1.00 86.81 77 THR A N 1
ATOM 614 C CA . THR A 1 77 ? 17.130 -18.703 7.960 1.00 86.81 77 THR A CA 1
ATOM 615 C C . THR A 1 77 ? 15.976 -18.174 7.117 1.00 86.81 77 THR A C 1
ATOM 617 O O . THR A 1 77 ? 15.008 -18.885 6.844 1.00 86.81 77 THR A O 1
ATOM 620 N N . LEU A 1 78 ? 16.082 -16.901 6.733 1.00 87.94 78 LEU A N 1
ATOM 621 C CA . LEU A 1 78 ? 15.112 -16.191 5.907 1.00 87.94 78 LEU A CA 1
ATOM 622 C C . LEU A 1 78 ? 15.830 -15.627 4.682 1.00 87.94 78 LEU A C 1
ATOM 624 O O . LEU A 1 78 ? 16.842 -14.938 4.831 1.00 87.94 78 LEU A O 1
ATOM 628 N N . ASP A 1 79 ? 15.266 -15.845 3.498 1.00 86.25 79 ASP A N 1
ATOM 629 C CA . ASP A 1 79 ? 15.803 -15.278 2.254 1.00 86.25 79 ASP A CA 1
ATOM 630 C C . ASP A 1 79 ? 15.528 -13.774 2.131 1.00 86.25 79 ASP A C 1
ATOM 632 O O . ASP A 1 79 ? 16.227 -13.055 1.412 1.00 86.25 79 ASP A O 1
ATOM 636 N N . ARG A 1 80 ? 14.490 -13.289 2.822 1.00 87.88 80 ARG A N 1
ATOM 637 C CA . ARG A 1 80 ? 14.022 -11.902 2.770 1.00 87.88 80 ARG A CA 1
ATOM 638 C C . ARG A 1 80 ? 13.628 -11.382 4.152 1.00 87.88 80 ARG A C 1
ATOM 640 O O . ARG A 1 80 ? 13.290 -12.171 5.037 1.00 87.88 80 ARG A O 1
ATOM 647 N N . PRO A 1 81 ? 13.665 -10.055 4.366 1.00 91.06 81 PRO A N 1
ATOM 648 C CA . PRO A 1 81 ? 13.120 -9.450 5.573 1.00 91.06 81 PRO A CA 1
ATOM 649 C C . PRO A 1 81 ? 11.635 -9.805 5.753 1.00 91.06 81 PRO A C 1
ATOM 651 O O . PRO A 1 81 ? 10.894 -9.809 4.773 1.00 91.06 81 PRO A O 1
ATOM 654 N N . PRO A 1 82 ? 11.178 -10.052 6.989 1.00 95.00 82 PRO A N 1
ATOM 655 C CA . PRO A 1 82 ? 9.798 -10.440 7.228 1.00 95.00 82 PRO A CA 1
ATOM 656 C C . PRO A 1 82 ? 8.835 -9.250 7.075 1.00 95.00 82 PRO A C 1
ATOM 658 O O . PRO A 1 82 ? 9.231 -8.083 7.172 1.00 95.00 82 PRO A O 1
ATOM 661 N N . VAL A 1 83 ? 7.554 -9.554 6.866 1.00 96.75 83 VAL A N 1
ATOM 662 C CA . VAL A 1 83 ? 6.495 -8.570 6.601 1.00 96.75 83 VAL A CA 1
ATOM 663 C C . VAL A 1 83 ? 5.817 -8.155 7.901 1.00 96.75 83 VAL A C 1
ATOM 665 O O . VAL A 1 83 ? 5.394 -9.001 8.679 1.00 96.75 83 VAL A O 1
ATOM 668 N N . GLN A 1 84 ? 5.669 -6.856 8.153 1.00 97.69 84 GLN A N 1
ATOM 669 C CA . GLN A 1 84 ? 4.951 -6.354 9.326 1.00 97.69 84 GLN A CA 1
ATOM 670 C C . GLN A 1 84 ? 3.436 -6.577 9.188 1.00 97.69 84 GLN A C 1
ATOM 672 O O . GLN A 1 84 ? 2.825 -6.223 8.173 1.00 97.69 84 GLN A O 1
ATOM 677 N N . ILE A 1 85 ? 2.822 -7.133 10.234 1.00 97.19 85 ILE A N 1
ATOM 678 C CA . ILE A 1 85 ? 1.385 -7.439 10.294 1.00 97.19 85 ILE A CA 1
ATOM 679 C C . ILE A 1 85 ? 0.748 -6.859 11.558 1.00 97.19 85 ILE A C 1
ATOM 681 O O . ILE A 1 85 ? 1.424 -6.615 12.558 1.00 97.19 85 ILE A O 1
ATOM 685 N N . SER A 1 86 ? -0.571 -6.671 11.526 1.00 95.62 86 SER A N 1
ATOM 686 C CA . SER A 1 86 ? -1.360 -6.284 12.699 1.00 95.62 86 SER A CA 1
ATOM 687 C C . SER A 1 86 ? -2.363 -7.380 13.029 1.00 95.62 86 SER A C 1
ATOM 689 O O . SER A 1 86 ? -3.393 -7.484 12.380 1.00 95.62 86 SER A O 1
ATOM 691 N N . GLY A 1 87 ? -2.075 -8.176 14.061 1.00 92.25 87 GLY A N 1
ATOM 692 C CA . GLY A 1 87 ? -2.897 -9.325 14.454 1.00 92.25 87 GLY A CA 1
ATOM 693 C C . GLY A 1 87 ? -2.494 -10.629 13.760 1.00 92.25 87 GLY A C 1
ATOM 694 O O . GLY A 1 87 ? -1.846 -10.622 12.719 1.00 92.25 87 GLY A O 1
ATOM 695 N N . TYR A 1 88 ? -2.865 -11.752 14.377 1.00 91.00 88 TYR A N 1
ATOM 696 C CA . TYR A 1 88 ? -2.528 -13.107 13.909 1.00 91.00 88 TYR A CA 1
ATOM 697 C C . TYR A 1 88 ? -3.707 -13.799 13.230 1.00 91.00 88 TYR A C 1
ATOM 699 O O . TYR A 1 88 ? -3.533 -14.716 12.434 1.00 91.00 88 TYR A O 1
ATOM 707 N N . PHE A 1 89 ? -4.915 -13.374 13.587 1.00 96.25 89 PHE A N 1
ATOM 708 C CA . PHE A 1 89 ? -6.161 -13.940 13.113 1.00 96.25 89 PHE A CA 1
ATOM 709 C C . PHE A 1 89 ? -6.953 -12.868 12.387 1.00 96.25 89 PHE A C 1
ATOM 711 O O . PHE A 1 89 ? -6.951 -11.704 12.795 1.00 96.25 89 PHE A O 1
ATOM 718 N N . VAL A 1 90 ? -7.658 -13.291 11.345 1.00 97.44 90 VAL A N 1
ATOM 719 C CA . VAL A 1 90 ? -8.555 -12.454 10.556 1.00 97.44 90 VAL A CA 1
ATOM 720 C C . VAL A 1 90 ? -9.976 -13.000 10.651 1.00 97.44 90 VAL A C 1
ATOM 722 O O . VAL A 1 90 ? -10.177 -14.213 10.691 1.00 97.44 90 VAL A O 1
ATOM 725 N N . GLY A 1 91 ? -10.957 -12.105 10.690 1.00 97.50 91 GLY A N 1
ATOM 726 C CA . GLY A 1 91 ? -12.377 -12.421 10.556 1.00 97.50 91 GLY A CA 1
ATOM 727 C C . GLY A 1 91 ? -13.057 -11.430 9.617 1.00 97.50 91 GLY A C 1
ATOM 728 O O . GLY A 1 91 ? -12.584 -10.305 9.475 1.00 97.50 91 GLY A O 1
ATOM 729 N N . LEU A 1 92 ? -14.161 -11.831 8.987 1.00 98.56 92 LEU A N 1
ATOM 730 C CA . LEU A 1 92 ? -14.996 -10.948 8.173 1.00 98.56 92 LEU A CA 1
ATOM 731 C C . LEU A 1 92 ? -16.340 -10.743 8.873 1.00 98.56 92 LEU A C 1
ATOM 733 O O . LEU A 1 92 ? -17.111 -11.692 9.030 1.00 98.56 92 LEU A O 1
ATOM 737 N N . VAL A 1 93 ? -16.621 -9.508 9.290 1.00 98.69 93 VAL A N 1
ATOM 738 C CA . VAL A 1 93 ? -17.768 -9.194 10.153 1.00 98.69 93 VAL A CA 1
ATOM 739 C C . VAL A 1 93 ? -18.519 -7.938 9.720 1.00 98.69 93 VAL A C 1
ATOM 741 O O . VAL A 1 93 ? -17.956 -7.047 9.087 1.00 98.69 93 VAL A O 1
ATOM 744 N N . SER A 1 94 ? -19.780 -7.836 10.129 1.00 98.44 94 SER A N 1
ATOM 745 C CA . SER A 1 94 ? -20.519 -6.572 10.211 1.00 98.44 94 SER A CA 1
ATOM 746 C C . SER A 1 94 ? -20.639 -6.169 11.677 1.00 98.44 94 SER A C 1
ATOM 748 O O . SER A 1 94 ? -20.968 -7.003 12.522 1.00 98.44 94 SER A O 1
ATOM 750 N N . ILE A 1 95 ? -20.406 -4.895 11.989 1.00 98.31 95 ILE A N 1
ATOM 751 C CA . ILE A 1 95 ? -20.520 -4.359 13.352 1.00 98.31 95 ILE A CA 1
ATOM 752 C C . ILE A 1 95 ? -21.983 -3.994 13.602 1.00 98.31 95 ILE A C 1
ATOM 754 O O . ILE A 1 95 ? -22.545 -3.205 12.854 1.00 98.31 95 ILE A O 1
ATOM 758 N N . ILE A 1 96 ? -22.632 -4.578 14.606 1.00 97.88 96 ILE A N 1
ATOM 759 C CA . ILE A 1 96 ? -24.076 -4.396 14.816 1.00 97.88 96 ILE A CA 1
ATOM 760 C C . ILE A 1 96 ? -24.335 -3.199 15.723 1.00 97.88 96 ILE A C 1
ATOM 762 O O . ILE A 1 96 ? -25.019 -2.254 15.338 1.00 97.88 96 ILE A O 1
ATOM 766 N N . ASN A 1 97 ? -23.765 -3.228 16.921 1.00 96.19 97 ASN A N 1
ATOM 767 C CA . ASN A 1 97 ? -23.936 -2.184 17.916 1.00 96.19 97 ASN A CA 1
ATOM 768 C C . ASN A 1 97 ? -22.804 -2.233 18.933 1.00 96.19 97 ASN A C 1
ATOM 770 O O . ASN A 1 97 ? -22.185 -3.267 19.191 1.00 96.19 97 ASN A O 1
ATOM 774 N N . ARG A 1 98 ? -22.562 -1.083 19.550 1.00 96.75 98 ARG A N 1
ATOM 775 C CA . ARG A 1 98 ? -21.721 -0.990 20.734 1.00 96.75 98 ARG A CA 1
ATOM 776 C C . ARG A 1 98 ? -22.497 -1.520 21.941 1.00 96.75 98 ARG A C 1
ATOM 778 O O . ARG A 1 98 ? -23.660 -1.162 22.120 1.00 96.75 98 ARG A O 1
ATOM 785 N N . VAL A 1 99 ? -21.860 -2.355 22.759 1.00 96.06 99 VAL A N 1
ATOM 786 C CA . VAL A 1 99 ? -22.484 -2.949 23.958 1.00 96.06 99 VAL A CA 1
ATOM 787 C C . VAL A 1 99 ? -22.721 -1.884 25.034 1.00 96.06 99 VAL A C 1
ATOM 789 O O . VAL A 1 99 ? -23.769 -1.857 25.670 1.00 96.06 99 VAL A O 1
ATOM 792 N N . ASP A 1 100 ? -21.754 -0.982 25.212 1.00 90.62 100 ASP A N 1
ATOM 793 C CA . ASP A 1 100 ? -21.816 0.165 26.124 1.00 90.62 100 ASP A CA 1
ATOM 794 C C . ASP A 1 100 ? -21.389 1.430 25.357 1.00 90.62 100 ASP A C 1
ATOM 796 O O . ASP A 1 100 ? -20.308 1.420 24.760 1.00 90.62 100 ASP A O 1
ATOM 800 N N . PRO A 1 101 ? -22.166 2.534 25.389 1.00 84.81 101 PRO A N 1
ATOM 801 C CA . PRO A 1 101 ? -21.808 3.805 24.752 1.00 84.81 101 PRO A CA 1
ATOM 802 C C . PRO A 1 101 ? -20.389 4.316 25.049 1.00 84.81 101 PRO A C 1
ATOM 804 O O . PRO A 1 101 ? -19.806 5.021 24.224 1.00 84.81 101 PRO A O 1
ATOM 807 N N . THR A 1 102 ? -19.827 3.979 26.211 1.00 86.31 102 THR A N 1
ATOM 808 C CA . THR A 1 102 ? -18.482 4.389 26.643 1.00 86.31 102 THR A CA 1
ATOM 809 C C . THR A 1 102 ? -17.436 3.277 26.535 1.00 86.31 102 THR A C 1
ATOM 811 O O . THR A 1 102 ? -16.242 3.569 26.467 1.00 86.31 102 THR A O 1
ATOM 814 N N . GLY A 1 103 ? -17.866 2.015 26.460 1.00 93.06 103 GLY A N 1
ATOM 815 C CA . GLY A 1 103 ? -16.992 0.840 26.480 1.00 93.06 103 GLY A CA 1
ATOM 816 C C . GLY A 1 103 ? -16.349 0.513 25.132 1.00 93.06 103 GLY A C 1
ATOM 817 O O . GLY A 1 103 ? -16.625 1.138 24.118 1.00 93.06 103 GLY A O 1
ATOM 818 N N . HIS A 1 104 ? -15.488 -0.497 25.081 1.00 96.69 104 HIS A N 1
ATOM 819 C CA . HIS A 1 104 ? -14.804 -0.912 23.841 1.00 96.69 104 HIS A CA 1
ATOM 820 C C . HIS A 1 104 ? -15.388 -2.183 23.220 1.00 96.69 104 HIS A C 1
ATOM 822 O O . HIS A 1 104 ? -14.833 -2.709 22.261 1.00 96.69 104 HIS A O 1
ATOM 828 N N . LEU A 1 105 ? -16.494 -2.686 23.771 1.00 97.88 105 LEU A N 1
ATOM 829 C CA . LEU A 1 105 ? -17.119 -3.923 23.325 1.00 97.88 105 LEU A CA 1
ATOM 830 C C . LEU A 1 105 ? -18.195 -3.651 22.276 1.00 97.88 105 LEU A C 1
ATOM 832 O O . LEU A 1 105 ? -19.026 -2.754 22.440 1.00 97.88 105 LEU A O 1
ATOM 836 N N . PHE A 1 106 ? -18.181 -4.458 21.224 1.00 98.44 106 PHE A N 1
ATOM 837 C CA . PHE A 1 106 ? -19.120 -4.401 20.112 1.00 98.44 106 PHE A CA 1
ATOM 838 C C . PHE A 1 106 ? -19.671 -5.792 19.840 1.00 98.44 106 PHE A C 1
ATOM 840 O O . PHE A 1 106 ? -18.922 -6.769 19.831 1.00 98.44 106 PHE A O 1
ATOM 847 N N . GLU A 1 107 ? -20.972 -5.865 19.586 1.00 98.38 107 GLU A N 1
ATOM 848 C CA . GLU A 1 107 ? -21.583 -7.047 18.994 1.00 98.38 107 GLU A CA 1
ATOM 849 C C . GLU A 1 107 ? -21.330 -7.011 17.491 1.00 98.38 107 GLU A C 1
ATOM 851 O O . GLU A 1 107 ? -21.579 -6.005 16.815 1.00 98.38 107 GLU A O 1
ATOM 856 N N . VAL A 1 108 ? -20.824 -8.115 16.960 1.00 98.62 108 VAL A N 1
ATOM 857 C CA . VAL A 1 108 ? -20.582 -8.291 15.534 1.00 98.62 108 VAL A CA 1
ATOM 858 C C . VAL A 1 108 ? -21.257 -9.551 15.045 1.00 98.62 108 VAL A C 1
ATOM 860 O O . VAL A 1 108 ? -21.458 -10.506 15.796 1.00 98.62 108 VAL A O 1
ATOM 863 N N . ARG A 1 109 ? -21.586 -9.558 13.759 1.00 98.56 109 ARG A N 1
ATOM 864 C CA . ARG A 1 109 ? -22.095 -10.742 13.083 1.00 98.56 109 ARG A CA 1
ATOM 865 C C . ARG A 1 109 ? -21.111 -11.197 12.027 1.00 98.56 109 ARG A C 1
ATOM 867 O O . ARG A 1 109 ? -20.699 -10.401 11.181 1.00 98.56 109 ARG A O 1
ATOM 874 N N . HIS A 1 110 ? -20.743 -12.469 12.090 1.00 98.56 110 HIS A N 1
ATOM 875 C CA . HIS A 1 110 ? -19.794 -13.070 11.165 1.00 98.56 110 HIS A CA 1
ATOM 876 C C . HIS A 1 110 ? -20.415 -13.304 9.791 1.00 98.56 110 HIS A C 1
ATOM 878 O O . HIS A 1 110 ? -21.613 -13.570 9.651 1.00 98.56 110 HIS A O 1
ATOM 884 N N . TYR A 1 111 ? -19.578 -13.197 8.762 1.00 98.38 111 TYR A N 1
ATOM 885 C CA . TYR A 1 111 ? -19.952 -13.571 7.409 1.00 98.38 111 TYR A CA 1
ATOM 886 C C . TYR A 1 111 ? -20.168 -15.080 7.313 1.00 98.38 111 TYR A C 1
ATOM 888 O O . TYR A 1 111 ? -19.314 -15.877 7.702 1.00 98.38 111 TYR A O 1
ATOM 896 N N . ASN A 1 112 ? -21.297 -15.475 6.744 1.00 97.81 112 ASN A N 1
ATOM 897 C CA . ASN A 1 112 ? -21.638 -16.864 6.513 1.00 97.81 112 ASN A CA 1
ATOM 898 C C . ASN A 1 112 ? -21.371 -17.224 5.052 1.00 97.81 112 ASN A C 1
ATOM 900 O O . ASN A 1 112 ? -22.029 -16.737 4.133 1.00 97.81 112 ASN A O 1
ATOM 904 N N . ARG A 1 113 ? -20.420 -18.134 4.834 1.00 95.75 113 ARG A N 1
ATOM 905 C CA . ARG A 1 113 ? -20.020 -18.573 3.492 1.00 95.75 113 ARG A CA 1
ATOM 906 C C . ARG A 1 113 ? -21.136 -19.298 2.726 1.00 95.75 113 ARG A C 1
ATOM 908 O O . ARG A 1 113 ? -21.107 -19.300 1.499 1.00 95.75 113 ARG A O 1
ATOM 915 N N . ILE A 1 114 ? -22.106 -19.905 3.418 1.00 95.31 114 ILE A N 1
ATOM 916 C CA . ILE A 1 114 ? -23.209 -20.651 2.790 1.00 95.31 114 ILE A CA 1
ATOM 917 C C . ILE A 1 114 ? -24.277 -19.692 2.255 1.00 95.31 114 ILE A C 1
ATOM 919 O O . ILE A 1 114 ? -24.681 -19.810 1.101 1.00 95.31 114 ILE A O 1
ATOM 923 N N . SER A 1 115 ? -24.735 -18.745 3.078 1.00 96.88 115 SER A N 1
ATOM 924 C CA . SER A 1 115 ? -25.756 -17.756 2.688 1.00 96.88 115 SER A CA 1
ATOM 925 C C . SER A 1 115 ? -25.176 -16.577 1.899 1.00 96.88 115 SER A C 1
ATOM 927 O O . SER A 1 115 ? -25.918 -15.860 1.230 1.00 96.88 115 SER A O 1
ATOM 929 N N . GLN A 1 116 ? -23.857 -16.373 1.983 1.00 95.38 116 GLN A N 1
ATOM 930 C CA . GLN A 1 116 ? -23.132 -15.207 1.480 1.00 95.38 116 GLN A CA 1
ATOM 931 C C . GLN A 1 116 ? -23.570 -13.874 2.112 1.00 95.38 116 GLN A C 1
ATOM 933 O O . GLN A 1 116 ? -23.432 -12.816 1.494 1.00 95.38 116 GLN A O 1
ATOM 938 N N . GLN A 1 117 ? -24.087 -13.915 3.342 1.00 96.69 117 GLN A N 1
ATOM 939 C CA . GLN A 1 117 ? -24.582 -12.758 4.092 1.00 96.69 117 GLN A CA 1
ATOM 940 C C . GLN A 1 117 ? -23.924 -12.657 5.474 1.00 96.69 117 GLN A C 1
ATOM 942 O O . GLN A 1 117 ? -23.322 -13.606 5.975 1.00 96.69 117 GLN A O 1
ATOM 947 N N . PHE A 1 118 ? -24.080 -11.506 6.131 1.00 98.00 118 PHE A N 1
ATOM 948 C CA . PHE A 1 118 ? -23.783 -11.355 7.560 1.00 98.00 118 PHE A CA 1
ATOM 949 C C . PHE A 1 118 ? -24.946 -11.899 8.396 1.00 98.00 118 PHE A C 1
ATOM 951 O O . PHE A 1 118 ? -25.675 -11.145 9.036 1.00 98.00 118 PHE A O 1
ATOM 958 N N . ASP A 1 119 ? -25.152 -13.213 8.344 1.00 97.62 119 ASP A N 1
ATOM 959 C CA . ASP A 1 119 ? -26.153 -13.957 9.123 1.00 97.62 119 ASP A CA 1
ATOM 960 C C . ASP A 1 119 ? -25.545 -15.137 9.907 1.00 97.62 119 ASP A C 1
ATOM 962 O O . ASP A 1 119 ? -26.278 -15.995 10.397 1.00 97.62 119 ASP A O 1
ATOM 966 N N . GLY A 1 120 ? -24.212 -15.171 10.027 1.00 97.62 120 GLY A N 1
ATOM 967 C CA . GLY A 1 120 ? -23.488 -16.157 10.821 1.00 97.62 120 GLY A CA 1
ATOM 968 C C . GLY A 1 120 ? -23.548 -15.877 12.322 1.00 97.62 120 GLY A C 1
ATOM 969 O O . GLY A 1 120 ? -24.408 -15.138 12.811 1.00 97.62 120 GLY A O 1
ATOM 970 N N . ASP A 1 121 ? -22.601 -16.464 13.053 1.00 97.44 121 ASP A N 1
ATOM 971 C CA . ASP A 1 121 ? -22.545 -16.364 14.510 1.00 97.44 121 ASP A CA 1
ATOM 972 C C . ASP A 1 121 ? -22.466 -14.907 14.989 1.00 97.44 121 ASP A C 1
ATOM 974 O O . ASP A 1 121 ? -21.822 -14.047 14.374 1.00 97.44 121 ASP A O 1
ATOM 978 N N . LEU A 1 122 ? -23.137 -14.641 16.110 1.00 98.12 122 LEU A N 1
ATOM 979 C CA . LEU A 1 122 ? -23.019 -13.391 16.848 1.00 98.12 122 LEU A CA 1
ATOM 980 C C . LEU A 1 122 ? -21.871 -13.528 17.853 1.00 98.12 122 LEU A C 1
ATOM 982 O O . LEU A 1 122 ? -21.832 -14.490 18.620 1.00 98.12 122 LEU A O 1
ATOM 986 N N . GLU A 1 123 ? -20.955 -12.566 17.874 1.00 98.06 123 GLU A N 1
ATOM 987 C CA . GLU A 1 123 ? -19.838 -12.536 18.819 1.00 98.06 123 GLU A CA 1
ATOM 988 C C . GLU A 1 123 ? -19.697 -11.139 19.425 1.00 98.06 123 GLU A C 1
ATOM 990 O O . GLU A 1 123 ? -19.883 -10.130 18.744 1.00 98.06 123 GLU A O 1
ATOM 995 N N . THR A 1 124 ? -19.325 -11.075 20.702 1.00 98.31 124 THR A N 1
ATOM 996 C CA . THR A 1 124 ? -18.879 -9.830 21.331 1.00 98.31 124 THR A CA 1
ATOM 997 C C . THR A 1 124 ? -17.364 -9.733 21.225 1.00 98.31 124 THR A C 1
ATOM 999 O O . THR A 1 124 ? -16.643 -10.588 21.743 1.00 98.31 124 THR A O 1
ATOM 1002 N N . ILE A 1 125 ? -16.874 -8.673 20.588 1.00 98.50 125 ILE A N 1
ATOM 1003 C CA . ILE A 1 125 ? -15.443 -8.404 20.405 1.00 98.50 125 ILE A CA 1
ATOM 1004 C C . ILE A 1 125 ? -15.053 -7.070 21.040 1.00 98.50 125 ILE A C 1
ATOM 1006 O O . ILE A 1 125 ? -15.900 -6.211 21.282 1.00 98.50 125 ILE A O 1
ATOM 1010 N N . CYS A 1 126 ? -13.758 -6.868 21.270 1.00 98.25 126 CYS A N 1
ATOM 1011 C CA . CYS A 1 126 ? -13.199 -5.599 21.719 1.00 98.25 126 CYS A CA 1
ATOM 1012 C C . CYS A 1 126 ? -12.578 -4.840 20.539 1.00 98.25 126 CYS A C 1
ATOM 1014 O O . CYS A 1 126 ? -11.636 -5.325 19.912 1.00 98.25 126 CYS A O 1
ATOM 1016 N N . ILE A 1 127 ? -13.071 -3.633 20.256 1.00 98.06 127 ILE A N 1
ATOM 1017 C CA . ILE A 1 127 ? -12.431 -2.675 19.349 1.00 98.06 127 ILE A CA 1
ATOM 1018 C C . ILE A 1 127 ? -11.880 -1.533 20.214 1.00 98.06 127 ILE A C 1
ATOM 1020 O O . ILE A 1 127 ? -12.640 -0.652 20.633 1.00 98.06 127 ILE A O 1
ATOM 1024 N N . PRO A 1 128 ? -10.577 -1.546 20.545 1.00 96.50 128 PRO A N 1
ATOM 1025 C CA . PRO A 1 128 ? -10.000 -0.544 21.426 1.00 96.50 128 PRO A CA 1
ATOM 1026 C C . PRO A 1 128 ? -9.984 0.830 20.749 1.00 96.50 128 PRO A C 1
ATOM 1028 O O . PRO A 1 128 ? -9.709 0.957 19.555 1.00 96.50 128 PRO A O 1
ATOM 1031 N N . GLN A 1 129 ? -10.236 1.882 21.530 1.00 96.38 129 GLN A N 1
ATOM 1032 C CA . GLN A 1 129 ? -9.987 3.246 21.071 1.00 96.38 129 GLN A CA 1
ATOM 1033 C C . GLN A 1 129 ? -8.471 3.464 21.003 1.00 96.38 129 GLN A C 1
ATOM 1035 O O . GLN A 1 129 ? -7.764 3.223 21.981 1.00 96.38 129 GLN A O 1
ATOM 1040 N N . ALA A 1 130 ? -7.980 3.932 19.854 1.00 95.38 130 ALA A N 1
ATOM 1041 C CA . ALA A 1 130 ? -6.589 4.340 19.697 1.00 95.38 130 ALA A CA 1
ATOM 1042 C C . ALA A 1 130 ? -6.207 5.376 20.757 1.00 95.38 130 ALA A C 1
ATOM 1044 O O . ALA A 1 130 ? -7.031 6.213 21.135 1.00 95.38 130 ALA A O 1
ATOM 1045 N N . ILE A 1 131 ? -4.952 5.361 21.189 1.00 94.06 131 ILE A N 1
ATOM 1046 C CA . ILE A 1 131 ? -4.393 6.402 22.046 1.00 94.06 131 ILE A CA 1
ATOM 1047 C C . ILE A 1 131 ? -4.171 7.646 21.184 1.00 94.06 131 ILE A C 1
ATOM 1049 O O . ILE A 1 131 ? -3.588 7.553 20.099 1.00 94.06 131 ILE A O 1
ATOM 1053 N N . ALA A 1 132 ? -4.660 8.794 21.655 1.00 93.00 132 ALA A N 1
ATOM 1054 C CA . ALA A 1 132 ? -4.458 10.066 20.976 1.00 93.00 132 ALA A CA 1
ATOM 1055 C C . ALA A 1 132 ? -2.980 10.470 20.977 1.00 93.00 132 ALA A C 1
ATOM 1057 O O . ALA A 1 132 ? -2.256 10.225 21.944 1.00 93.00 132 ALA A O 1
ATOM 1058 N N . ASP A 1 133 ? -2.553 11.146 19.915 1.00 87.69 133 ASP A N 1
ATOM 1059 C CA . ASP A 1 133 ? -1.255 11.806 19.886 1.00 87.69 133 ASP A CA 1
ATOM 1060 C C . ASP A 1 133 ? -1.219 13.036 20.818 1.00 87.69 133 ASP A C 1
ATOM 1062 O O . ASP A 1 133 ? -2.206 13.419 21.455 1.00 87.69 133 ASP A O 1
ATOM 1066 N N . ARG A 1 134 ? -0.063 13.708 20.869 1.00 82.69 134 ARG A N 1
ATOM 1067 C CA . ARG A 1 134 ? 0.147 14.922 21.679 1.00 82.69 134 ARG A CA 1
ATOM 1068 C C . ARG A 1 134 ? -0.801 16.088 21.356 1.00 82.69 134 ARG A C 1
ATOM 1070 O O . ARG A 1 134 ? -0.889 17.018 22.150 1.00 82.69 134 ARG A O 1
ATOM 1077 N N . ASN A 1 135 ? -1.479 16.056 20.210 1.00 81.94 135 ASN A N 1
ATOM 1078 C CA . ASN A 1 135 ? -2.441 17.065 19.771 1.00 81.94 135 ASN A CA 1
ATOM 1079 C C . ASN A 1 135 ? -3.899 16.616 19.992 1.00 81.94 135 ASN A C 1
ATOM 1081 O O . ASN A 1 135 ? -4.823 17.291 19.537 1.00 81.94 135 ASN A O 1
ATOM 1085 N N . GLY A 1 136 ? -4.133 15.479 20.660 1.00 89.31 136 GLY A N 1
ATOM 1086 C CA . GLY A 1 136 ? -5.478 14.941 20.875 1.00 89.31 136 GLY A CA 1
ATOM 1087 C C . GLY A 1 136 ? -6.092 14.294 19.626 1.00 89.31 136 GLY A C 1
ATOM 1088 O O . GLY A 1 136 ? -7.314 14.109 19.562 1.00 89.31 136 GLY A O 1
ATOM 1089 N N . LEU A 1 137 ? -5.275 13.982 18.615 1.00 91.94 137 LEU A N 1
ATOM 1090 C CA . LEU A 1 137 ? -5.706 13.318 17.391 1.00 91.94 137 LEU A CA 1
ATOM 1091 C C . LEU A 1 137 ? -5.623 11.800 17.556 1.00 91.94 137 LEU A C 1
ATOM 1093 O O . LEU A 1 137 ? -4.574 11.251 17.886 1.00 91.94 137 LEU A O 1
ATOM 1097 N N . PHE A 1 138 ? -6.713 11.111 17.236 1.00 94.56 138 PHE A N 1
ATOM 1098 C CA . PHE A 1 138 ? -6.732 9.657 17.145 1.00 94.56 138 PHE A CA 1
ATOM 1099 C C . PHE A 1 138 ? -6.395 9.207 15.719 1.00 94.56 138 PHE A C 1
ATOM 1101 O O . PHE A 1 138 ? -6.964 9.719 14.755 1.00 94.56 138 PHE A O 1
ATOM 1108 N N . ARG A 1 139 ? -5.493 8.227 15.567 1.00 93.81 139 ARG A N 1
ATOM 1109 C CA . ARG A 1 139 ? -5.185 7.624 14.252 1.00 93.81 139 ARG A CA 1
ATOM 1110 C C . ARG A 1 139 ? -6.387 6.867 13.681 1.00 93.81 139 ARG A C 1
ATOM 1112 O O . ARG A 1 139 ? -6.671 6.979 12.488 1.00 93.81 139 ARG A O 1
ATOM 1119 N N . SER A 1 140 ? -7.135 6.209 14.564 1.00 96.50 140 SER A N 1
ATOM 1120 C CA . SER A 1 140 ? -8.464 5.658 14.320 1.00 96.50 140 SER A CA 1
ATOM 1121 C C . SER A 1 140 ? -9.393 5.985 15.491 1.00 96.50 140 SER A C 1
ATOM 1123 O O . SER A 1 140 ? -8.978 5.960 16.652 1.00 96.50 140 SER A O 1
ATOM 1125 N N . THR A 1 141 ? -10.659 6.286 15.211 1.00 95.94 141 THR A N 1
ATOM 1126 C CA . THR A 1 141 ? -11.698 6.399 16.243 1.00 95.94 141 THR A CA 1
ATOM 1127 C C . THR A 1 141 ? -12.731 5.299 16.075 1.00 95.94 141 THR A C 1
ATOM 1129 O O . THR A 1 141 ? -13.065 4.915 14.955 1.00 95.94 141 THR A O 1
ATOM 1132 N N . ILE A 1 142 ? -13.250 4.813 17.200 1.00 96.06 142 ILE A N 1
ATOM 1133 C CA . ILE A 1 142 ? -14.355 3.847 17.233 1.00 96.06 142 ILE A CA 1
ATOM 1134 C C . ILE A 1 142 ? -15.722 4.534 17.317 1.00 96.06 142 ILE A C 1
ATOM 1136 O O . ILE A 1 142 ? -16.750 3.864 17.341 1.00 96.06 142 ILE A O 1
ATOM 1140 N N . ASN A 1 143 ? -15.752 5.868 17.395 1.00 95.75 143 ASN A N 1
ATOM 1141 C CA . ASN A 1 143 ? -16.991 6.625 17.482 1.00 95.75 143 ASN A CA 1
ATOM 1142 C C . ASN A 1 143 ? -17.862 6.359 16.248 1.00 95.75 143 ASN A C 1
ATOM 1144 O O . ASN A 1 143 ? -17.431 6.652 15.133 1.00 95.75 143 ASN A O 1
ATOM 1148 N N . LYS A 1 144 ? -19.082 5.845 16.446 1.00 95.56 144 LYS A N 1
ATOM 1149 C CA . LYS A 1 144 ? -20.057 5.576 15.373 1.00 95.56 144 LYS A CA 1
ATOM 1150 C C . LYS A 1 144 ? -19.525 4.658 14.265 1.00 95.56 144 LYS A C 1
ATOM 1152 O O . LYS A 1 144 ? -19.901 4.801 13.103 1.00 95.56 144 LYS A O 1
ATOM 1157 N N . ILE A 1 145 ? -18.615 3.739 14.582 1.00 96.19 145 ILE A N 1
ATOM 1158 C CA . ILE A 1 145 ? -18.043 2.825 13.582 1.00 96.19 145 ILE A CA 1
ATOM 1159 C C . ILE A 1 145 ? -19.104 1.879 12.988 1.00 96.19 145 ILE A C 1
ATOM 1161 O O . ILE A 1 145 ? -19.049 1.548 11.806 1.00 96.19 145 ILE A O 1
ATOM 1165 N N . GLU A 1 146 ? -20.116 1.515 13.771 1.00 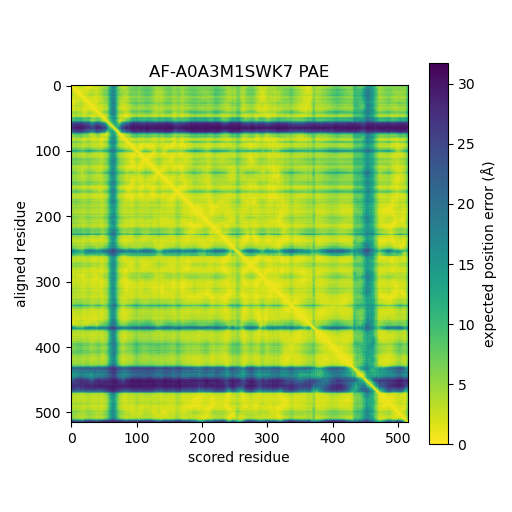95.94 146 GLU A N 1
ATOM 1166 C CA . GLU A 1 146 ? -21.297 0.757 13.355 1.00 95.94 146 GLU A CA 1
ATOM 1167 C C . GLU A 1 146 ? -22.177 1.517 12.343 1.00 95.94 146 GLU A C 1
ATOM 1169 O O . GLU A 1 146 ? -22.838 0.900 11.508 1.00 95.94 146 GLU A O 1
ATOM 1174 N N . GLU A 1 147 ? -22.129 2.856 12.357 1.00 95.88 147 GLU A N 1
ATOM 1175 C CA . GLU A 1 147 ? -22.824 3.733 11.402 1.00 95.88 147 GLU A CA 1
ATOM 1176 C C . GLU A 1 147 ? -21.992 3.992 10.131 1.00 95.88 147 GLU A C 1
ATOM 1178 O O . GLU A 1 147 ? -22.424 4.722 9.235 1.00 95.88 147 GLU A O 1
ATOM 1183 N N . SER A 1 148 ? -20.781 3.431 10.035 1.00 95.44 148 SER A N 1
ATOM 1184 C CA . SER A 1 148 ? -19.897 3.664 8.894 1.00 95.44 148 SER A CA 1
ATOM 1185 C C . SER A 1 148 ? -20.544 3.192 7.582 1.00 95.44 148 SER A C 1
ATOM 1187 O O . SER A 1 148 ? -21.062 2.071 7.534 1.00 95.44 148 SER A O 1
ATOM 1189 N N . PRO A 1 149 ? -20.466 3.963 6.475 1.00 93.88 149 PRO A N 1
ATOM 1190 C CA . PRO A 1 149 ? -21.116 3.606 5.208 1.00 93.88 149 PRO A CA 1
ATOM 1191 C C . PRO A 1 149 ? -20.701 2.245 4.630 1.00 93.88 149 PRO A C 1
ATOM 1193 O O . PRO A 1 149 ? -21.426 1.664 3.826 1.00 93.88 149 PRO A O 1
ATOM 1196 N N . PHE A 1 150 ? -19.537 1.731 5.031 1.00 93.69 150 PHE A N 1
ATOM 1197 C CA . PHE A 1 150 ? -18.986 0.466 4.536 1.00 93.69 150 PHE A CA 1
ATOM 1198 C C . PHE A 1 150 ? -19.320 -0.737 5.411 1.00 93.69 150 PHE A C 1
ATOM 1200 O O . PHE A 1 150 ? -19.047 -1.867 5.014 1.00 93.69 150 PHE A O 1
ATOM 1207 N N . ASN A 1 151 ? -19.975 -0.517 6.551 1.00 95.75 151 ASN A N 1
ATOM 1208 C CA . ASN A 1 151 ? -20.331 -1.578 7.481 1.00 95.75 151 ASN A CA 1
ATOM 1209 C C . ASN A 1 151 ? -21.279 -2.616 6.858 1.00 95.75 151 ASN A C 1
ATOM 1211 O O . ASN A 1 151 ? -21.098 -3.809 7.067 1.00 95.75 151 ASN A O 1
ATOM 1215 N N . ALA A 1 152 ? -22.198 -2.190 5.983 1.00 93.75 152 ALA A N 1
ATOM 1216 C CA . ALA A 1 152 ? -23.111 -3.093 5.274 1.00 93.75 152 ALA A CA 1
ATOM 1217 C C . ALA A 1 152 ? -22.394 -4.112 4.368 1.00 93.75 152 ALA A C 1
ATOM 1219 O O . ALA A 1 152 ? -22.919 -5.186 4.095 1.00 93.75 152 ALA A O 1
ATOM 1220 N N . SER A 1 153 ? -21.202 -3.772 3.875 1.00 94.62 153 SER A N 1
ATOM 1221 C CA . SER A 1 153 ? -20.374 -4.686 3.079 1.00 94.62 153 SER A CA 1
ATOM 1222 C C . SER A 1 153 ? -19.342 -5.441 3.912 1.00 94.62 153 SER A C 1
ATOM 1224 O O . SER A 1 153 ? -18.688 -6.345 3.393 1.00 94.62 153 SER A O 1
ATOM 1226 N N . GLY A 1 154 ? -19.239 -5.093 5.193 1.00 97.25 154 GLY A N 1
ATOM 1227 C CA . GLY A 1 154 ? -18.385 -5.711 6.185 1.00 97.25 154 GLY A CA 1
ATOM 1228 C C . GLY A 1 154 ? -16.958 -5.191 6.238 1.00 97.25 154 GLY A C 1
ATOM 1229 O O . GLY A 1 154 ? -16.446 -4.506 5.345 1.00 97.25 154 GLY A O 1
ATOM 1230 N N . TRP A 1 155 ? -16.315 -5.593 7.324 1.00 98.38 155 TRP A N 1
ATOM 1231 C CA . TRP A 1 155 ? -14.944 -5.288 7.677 1.00 98.38 155 TRP A CA 1
ATOM 1232 C C . TRP A 1 155 ? -14.170 -6.582 7.850 1.00 98.38 155 TRP A C 1
ATOM 1234 O O . TRP A 1 155 ? -14.607 -7.474 8.583 1.00 98.38 155 TRP A O 1
ATOM 1244 N N . TYR A 1 156 ? -12.992 -6.659 7.239 1.00 98.62 156 TYR A N 1
ATOM 1245 C CA . TYR A 1 156 ? -11.989 -7.582 7.745 1.00 98.62 156 TYR A CA 1
ATOM 1246 C C . TYR A 1 156 ? -11.439 -6.996 9.041 1.00 98.62 156 TYR A C 1
ATOM 1248 O O . TYR A 1 156 ? -11.003 -5.843 9.070 1.00 98.62 156 TYR A O 1
ATOM 1256 N N . ILE A 1 157 ? -11.501 -7.774 10.115 1.00 98.69 157 ILE A N 1
ATOM 1257 C CA . ILE A 1 157 ? -10.922 -7.443 11.413 1.00 98.69 157 ILE A CA 1
ATOM 1258 C C . ILE A 1 157 ? -9.711 -8.333 11.640 1.00 98.69 157 ILE A C 1
ATOM 1260 O O . ILE A 1 157 ? -9.785 -9.546 11.462 1.00 98.69 157 ILE A O 1
ATOM 1264 N N . TYR A 1 158 ? -8.602 -7.731 12.049 1.00 98.62 158 TYR A N 1
ATOM 1265 C CA . TYR A 1 158 ? -7.367 -8.447 12.340 1.00 98.62 158 TYR A CA 1
ATOM 1266 C C . TYR A 1 158 ? -7.032 -8.282 13.815 1.00 98.62 158 TYR A C 1
ATOM 1268 O O . TYR A 1 158 ? -7.106 -7.173 14.345 1.00 98.62 158 TYR A O 1
ATOM 1276 N N . GLY A 1 159 ? -6.684 -9.365 14.503 1.00 97.75 159 GLY A N 1
ATOM 1277 C CA . GLY A 1 159 ? -6.520 -9.331 15.951 1.00 97.75 159 GLY A CA 1
ATOM 1278 C C . GLY A 1 159 ? -6.115 -10.661 16.565 1.00 97.75 159 GLY A C 1
ATOM 1279 O O . GLY A 1 159 ? -5.542 -11.532 15.906 1.00 97.75 159 GLY A O 1
ATOM 1280 N N . ALA A 1 160 ? -6.378 -10.782 17.862 1.00 96.81 160 ALA A N 1
ATOM 1281 C CA . ALA A 1 160 ? -6.186 -12.003 18.635 1.00 96.81 160 ALA A CA 1
ATOM 1282 C C . ALA A 1 160 ? -7.095 -12.007 19.864 1.00 96.81 160 ALA A C 1
ATOM 1284 O O . ALA A 1 160 ? -7.534 -10.949 20.317 1.00 96.81 160 ALA A O 1
ATOM 1285 N N . ARG A 1 161 ? -7.357 -13.193 20.419 1.00 96.31 161 ARG A N 1
ATOM 1286 C CA . ARG A 1 161 ? -8.052 -13.308 21.704 1.00 96.31 161 ARG A CA 1
ATOM 1287 C C . ARG A 1 161 ? -7.135 -12.856 22.840 1.00 96.31 161 ARG A C 1
ATOM 1289 O O . ARG A 1 161 ? -5.952 -13.193 22.848 1.00 96.31 161 ARG A O 1
ATOM 1296 N N . ASP A 1 162 ? -7.679 -12.077 23.766 1.00 93.75 162 ASP A N 1
ATOM 1297 C CA . ASP A 1 162 ? -6.998 -11.700 25.003 1.00 93.75 162 ASP A CA 1
ATOM 1298 C C . ASP A 1 162 ? -6.988 -12.856 26.023 1.00 93.75 162 ASP A C 1
ATOM 1300 O O . ASP A 1 162 ? -7.469 -13.960 25.756 1.00 93.75 162 ASP A O 1
ATOM 1304 N N . ALA A 1 163 ? -6.432 -12.607 27.212 1.00 93.81 163 ALA A N 1
ATOM 1305 C CA . ALA A 1 163 ? -6.349 -13.604 28.281 1.00 93.81 163 ALA A CA 1
ATOM 1306 C C . ALA A 1 163 ? -7.727 -14.058 28.808 1.00 93.81 163 ALA A C 1
ATOM 1308 O O . ALA A 1 163 ? -7.818 -15.092 29.467 1.00 93.81 163 ALA A O 1
ATOM 1309 N N . GLN A 1 164 ? -8.789 -13.301 28.528 1.00 93.94 164 GLN A N 1
ATOM 1310 C CA . GLN A 1 164 ? -10.172 -13.598 28.894 1.00 93.94 164 GLN A CA 1
ATOM 1311 C C . GLN A 1 164 ? -10.937 -14.274 27.743 1.00 93.94 164 GLN A C 1
ATOM 1313 O O . GLN A 1 164 ? -12.107 -14.617 27.902 1.00 93.94 164 GLN A O 1
ATOM 1318 N N . GLY A 1 165 ? -10.289 -14.494 26.595 1.00 95.69 165 GLY A N 1
ATOM 1319 C CA . GLY A 1 165 ? -10.879 -15.114 25.412 1.00 95.69 165 GLY A CA 1
ATOM 1320 C C . GLY A 1 165 ? -11.618 -14.143 24.487 1.00 95.69 165 GLY A C 1
ATOM 1321 O O . GLY A 1 165 ? -12.153 -14.586 23.468 1.00 95.69 165 GLY A O 1
ATOM 1322 N N . THR A 1 166 ? -11.629 -12.839 24.774 1.00 97.38 166 THR A N 1
ATOM 1323 C CA . THR A 1 166 ? -12.302 -11.833 23.937 1.00 97.38 166 THR A CA 1
ATOM 1324 C C . THR A 1 166 ? -11.426 -11.494 22.741 1.00 97.38 166 THR A C 1
ATOM 1326 O O . THR A 1 166 ? -10.260 -11.126 22.899 1.00 97.38 166 THR A O 1
ATOM 1329 N N . PHE A 1 167 ? -11.965 -11.592 21.523 1.00 98.44 167 PHE A N 1
ATOM 1330 C CA . PHE A 1 167 ? -11.228 -11.167 20.336 1.00 98.44 167 PHE A CA 1
ATOM 1331 C C . PHE A 1 167 ? -11.006 -9.652 20.377 1.00 98.44 167 PHE A C 1
ATOM 1333 O O . PHE A 1 167 ? -11.959 -8.878 20.374 1.00 98.44 167 PHE A O 1
ATOM 1340 N N . THR A 1 168 ? -9.747 -9.228 20.423 1.00 98.19 168 THR A N 1
ATOM 1341 C CA . THR A 1 168 ? -9.357 -7.819 20.435 1.00 98.19 168 THR A CA 1
ATOM 1342 C C . THR A 1 168 ? -8.818 -7.421 19.070 1.00 98.19 168 THR A C 1
ATOM 1344 O O . THR A 1 168 ? -7.793 -7.936 18.610 1.00 98.19 168 THR A O 1
ATOM 1347 N N . VAL A 1 169 ? -9.506 -6.477 18.434 1.00 98.44 169 VAL A N 1
ATOM 1348 C CA . VAL A 1 169 ? -9.163 -5.948 17.116 1.00 98.44 169 VAL A CA 1
ATOM 1349 C C . VAL A 1 169 ? -7.932 -5.047 17.209 1.00 98.44 169 VAL A C 1
ATOM 1351 O O . VAL A 1 169 ? -7.796 -4.219 18.108 1.00 98.44 169 VAL A O 1
ATOM 1354 N N . ARG A 1 170 ? -7.019 -5.214 16.256 1.00 97.88 170 ARG A N 1
ATOM 1355 C CA . ARG A 1 170 ? -5.800 -4.419 16.068 1.00 97.88 170 ARG A CA 1
ATOM 1356 C C . ARG A 1 170 ? -5.824 -3.630 14.769 1.00 97.88 170 ARG A C 1
ATOM 1358 O O . ARG A 1 170 ? -5.301 -2.522 14.747 1.00 97.88 170 ARG A O 1
ATOM 1365 N N . ALA A 1 171 ? -6.454 -4.165 13.729 1.00 98.44 171 ALA A N 1
ATOM 1366 C CA . ALA A 1 171 ? -6.644 -3.472 12.465 1.00 98.44 171 ALA A CA 1
ATOM 1367 C C . ALA A 1 171 ? -8.013 -3.775 11.855 1.00 98.44 171 ALA A C 1
ATOM 1369 O O . ALA A 1 171 ? -8.601 -4.827 12.119 1.00 98.44 171 ALA A O 1
ATOM 1370 N N . ILE A 1 172 ? -8.493 -2.853 11.023 1.00 98.31 172 ILE A N 1
ATOM 1371 C CA . ILE A 1 172 ? -9.727 -2.996 10.246 1.00 98.31 172 ILE A CA 1
ATOM 1372 C C . ILE A 1 172 ? -9.479 -2.678 8.776 1.00 98.31 172 ILE A C 1
ATOM 1374 O O . ILE A 1 172 ? -8.684 -1.800 8.449 1.00 98.31 172 ILE A O 1
ATOM 1378 N N . GLU A 1 173 ? -10.208 -3.340 7.888 1.00 98.25 173 GLU A N 1
ATOM 1379 C CA . GLU A 1 173 ? -10.172 -3.076 6.453 1.00 98.25 173 GLU A CA 1
ATOM 1380 C C . GLU A 1 173 ? -11.586 -3.148 5.854 1.00 98.25 173 GLU A C 1
ATOM 1382 O O . GLU A 1 173 ? -12.271 -4.159 6.031 1.00 98.25 173 GLU A O 1
ATOM 1387 N N . PRO A 1 174 ? -12.046 -2.109 5.131 1.00 97.62 174 PRO A N 1
ATOM 1388 C CA . PRO A 1 174 ? -13.357 -2.126 4.493 1.00 97.62 174 PRO A CA 1
ATOM 1389 C C . PRO A 1 174 ? -13.342 -3.071 3.291 1.00 97.62 174 PRO A C 1
ATOM 1391 O O . PRO A 1 174 ? -12.611 -2.841 2.325 1.00 97.62 174 PRO A O 1
ATOM 1394 N N . ARG A 1 175 ? -14.201 -4.097 3.302 1.00 96.25 175 ARG A N 1
ATOM 1395 C CA . ARG A 1 175 ? -14.170 -5.169 2.294 1.00 96.25 175 ARG A CA 1
ATOM 1396 C C . ARG A 1 175 ? -14.281 -4.673 0.853 1.00 96.25 175 ARG A C 1
ATOM 1398 O O . ARG A 1 175 ? -13.603 -5.182 -0.031 1.00 96.25 175 ARG A O 1
ATOM 1405 N N . ASN A 1 176 ? -15.112 -3.663 0.609 1.00 94.56 176 ASN A N 1
ATOM 1406 C CA . ASN A 1 176 ? -15.340 -3.160 -0.747 1.00 94.56 176 ASN A CA 1
ATOM 1407 C C . ASN A 1 176 ? -14.141 -2.447 -1.369 1.00 94.56 176 ASN A C 1
ATOM 1409 O O . ASN A 1 176 ? -14.117 -2.294 -2.586 1.00 94.56 176 ASN A O 1
ATOM 1413 N N . LEU A 1 177 ? -13.167 -2.000 -0.572 1.00 97.44 177 LEU A N 1
ATOM 1414 C CA . LEU A 1 177 ? -12.024 -1.260 -1.099 1.00 97.44 177 LEU A CA 1
ATOM 1415 C C . LEU A 1 177 ? -11.175 -2.131 -2.024 1.00 97.44 177 LEU A C 1
ATOM 1417 O O . LEU A 1 177 ? -10.712 -1.653 -3.052 1.00 97.44 177 LEU A O 1
ATOM 1421 N N . THR A 1 178 ? -10.974 -3.395 -1.664 1.00 96.44 178 THR A N 1
ATOM 1422 C CA . THR A 1 178 ? -10.030 -4.294 -2.336 1.00 96.44 178 THR A CA 1
ATOM 1423 C C . THR A 1 178 ? -10.700 -5.277 -3.295 1.00 96.44 178 THR A C 1
ATOM 1425 O O . THR A 1 178 ? -10.005 -6.030 -3.973 1.00 96.44 178 THR A O 1
ATOM 1428 N N . ASN A 1 179 ? -12.027 -5.247 -3.429 1.00 94.31 179 ASN A N 1
ATOM 1429 C CA . ASN A 1 179 ? -12.746 -6.055 -4.414 1.00 94.31 179 ASN A CA 1
ATOM 1430 C C . ASN A 1 179 ? -12.383 -5.649 -5.855 1.00 94.31 179 ASN A C 1
ATOM 1432 O O . ASN A 1 179 ? -12.209 -4.469 -6.166 1.00 94.31 179 ASN A O 1
ATOM 1436 N N . LEU A 1 180 ? -12.372 -6.619 -6.774 1.00 95.69 180 LEU A N 1
ATOM 1437 C CA . LEU A 1 180 ? -12.117 -6.398 -8.208 1.00 95.69 180 LEU A CA 1
ATOM 1438 C C . LEU A 1 180 ? -13.346 -5.838 -8.959 1.00 95.69 180 LEU A C 1
ATOM 1440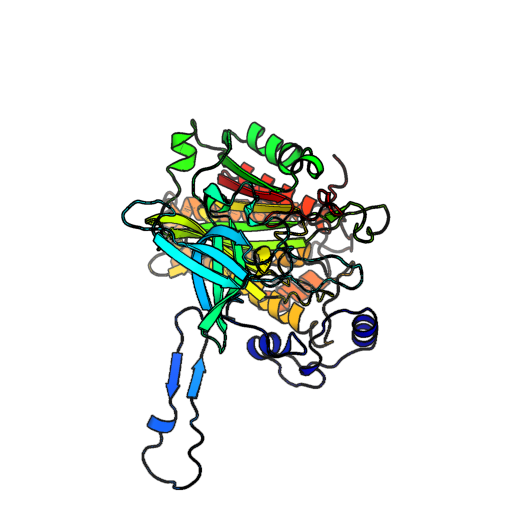 O O . LEU A 1 180 ? -13.634 -6.208 -10.098 1.00 95.69 180 LEU A O 1
ATOM 1444 N N . ILE A 1 181 ? -14.078 -4.919 -8.331 1.00 94.56 181 ILE A N 1
ATOM 1445 C CA . ILE A 1 181 ? -15.229 -4.226 -8.918 1.00 94.56 181 ILE A CA 1
ATOM 1446 C C . ILE A 1 181 ? -15.002 -2.722 -8.731 1.00 94.56 181 ILE A C 1
ATOM 1448 O O . ILE A 1 181 ? -15.115 -2.232 -7.607 1.00 94.56 181 ILE A O 1
ATOM 1452 N N . PRO A 1 182 ? -14.639 -1.980 -9.793 1.00 96.62 182 PRO A N 1
ATOM 1453 C CA . PRO A 1 182 ? -14.362 -0.559 -9.669 1.00 96.62 182 PRO A CA 1
ATOM 1454 C C . PRO A 1 182 ? -15.668 0.245 -9.658 1.00 96.62 182 PRO A C 1
ATOM 1456 O O . PRO A 1 182 ? -16.574 -0.037 -10.443 1.00 96.62 182 PRO A O 1
ATOM 1459 N N . ASP A 1 183 ? -15.741 1.312 -8.860 1.00 96.94 183 ASP A N 1
ATOM 1460 C CA . ASP A 1 183 ? -16.899 2.219 -8.868 1.00 96.94 183 ASP A CA 1
ATOM 1461 C C . ASP A 1 183 ? -17.037 2.954 -10.207 1.00 96.94 183 ASP A C 1
ATOM 1463 O O . ASP A 1 183 ? -18.138 3.309 -10.637 1.00 96.94 183 ASP A O 1
ATOM 1467 N N . LYS A 1 184 ? -15.903 3.251 -10.860 1.00 97.75 184 LYS A N 1
ATOM 1468 C CA . LYS A 1 184 ? -15.854 3.914 -12.170 1.00 97.75 184 LYS A CA 1
ATOM 1469 C C . LYS A 1 184 ? -14.747 3.359 -13.051 1.00 97.75 184 LYS A C 1
ATOM 1471 O O . LYS A 1 184 ? -13.668 3.019 -12.575 1.00 97.75 184 LYS A O 1
ATOM 1476 N N . ILE A 1 185 ? -15.000 3.368 -14.358 1.00 98.19 185 ILE A N 1
ATOM 1477 C CA . ILE A 1 185 ? -14.024 3.006 -15.386 1.00 98.19 185 ILE A CA 1
ATOM 1478 C C . ILE A 1 185 ? -13.843 4.194 -16.334 1.00 98.19 185 ILE A C 1
ATOM 1480 O O . ILE A 1 185 ? -14.823 4.764 -16.816 1.00 98.19 185 ILE A O 1
ATOM 1484 N N . HIS A 1 186 ? -12.594 4.561 -16.610 1.00 98.31 186 HIS A N 1
ATOM 1485 C CA . HIS A 1 186 ? -12.232 5.538 -17.634 1.00 98.31 186 HIS A CA 1
ATOM 1486 C C . HIS A 1 186 ? -11.382 4.862 -18.707 1.00 98.31 186 HIS A C 1
ATOM 1488 O O . HIS A 1 186 ? -10.336 4.287 -18.409 1.00 98.31 186 HIS A O 1
ATOM 1494 N N . LEU A 1 187 ? -11.835 4.954 -19.955 1.00 98.19 187 LEU A N 1
ATOM 1495 C CA . LEU A 1 187 ? -11.180 4.323 -21.096 1.00 98.19 187 LEU A CA 1
ATOM 1496 C C . LEU A 1 187 ? -10.388 5.348 -21.906 1.00 98.19 187 LEU A C 1
ATOM 1498 O O . LEU A 1 187 ? -10.837 6.480 -22.109 1.00 98.19 187 LEU A O 1
ATOM 1502 N N . GLY A 1 188 ? -9.224 4.928 -22.389 1.00 97.81 188 GLY A N 1
ATOM 1503 C CA . GLY A 1 188 ? -8.333 5.734 -23.210 1.00 97.81 188 GLY A CA 1
ATOM 1504 C C . GLY A 1 188 ? -7.441 6.691 -22.412 1.00 97.81 188 GLY A C 1
ATOM 1505 O O . GLY A 1 188 ? -7.781 7.195 -21.337 1.00 97.81 188 GLY A O 1
ATOM 1506 N N . VAL A 1 189 ? -6.273 6.982 -22.991 1.00 98.25 189 VAL A N 1
ATOM 1507 C CA . VAL A 1 189 ? -5.238 7.825 -22.371 1.00 98.25 189 VAL A CA 1
ATOM 1508 C C . VAL A 1 189 ? -5.764 9.210 -21.949 1.00 98.25 189 VAL A C 1
ATOM 1510 O O . VAL A 1 189 ? -5.513 9.587 -20.805 1.00 98.25 189 VAL A O 1
ATOM 1513 N N . PRO A 1 190 ? -6.519 9.977 -22.769 1.00 98.31 190 PRO A N 1
ATOM 1514 C CA . PRO A 1 190 ? -6.961 11.318 -22.370 1.00 98.31 190 PRO A CA 1
ATOM 1515 C C . PRO A 1 190 ? -7.863 11.331 -21.128 1.00 98.31 190 PRO A C 1
ATOM 1517 O O . PRO A 1 190 ? -7.694 12.178 -20.249 1.00 98.31 190 PRO A O 1
ATOM 1520 N N . ALA A 1 191 ? -8.798 10.379 -21.026 1.00 98.25 191 ALA A N 1
ATOM 1521 C CA . ALA A 1 191 ? -9.689 10.273 -19.874 1.00 98.25 191 ALA A CA 1
ATOM 1522 C C . ALA A 1 191 ? -8.915 9.876 -18.610 1.00 98.25 191 ALA A C 1
ATOM 1524 O O . ALA A 1 191 ? -9.139 10.454 -17.544 1.00 98.25 191 ALA A O 1
ATOM 1525 N N . GLY A 1 192 ? -7.963 8.946 -18.743 1.00 98.38 192 GLY A N 1
ATOM 1526 C CA . GLY A 1 192 ? -7.095 8.549 -17.642 1.00 98.38 192 GLY A CA 1
ATOM 1527 C C . GLY A 1 192 ? -6.198 9.687 -17.144 1.00 98.38 192 GLY A C 1
ATOM 1528 O O . GLY A 1 192 ? -6.122 9.919 -15.938 1.00 98.38 192 GLY A O 1
ATOM 1529 N N . LEU A 1 193 ? -5.599 10.469 -18.049 1.00 98.44 193 LEU A N 1
ATOM 1530 C CA . LEU A 1 193 ? -4.809 11.650 -17.679 1.00 98.44 193 LEU A CA 1
ATOM 1531 C C . LEU A 1 193 ? -5.659 12.689 -16.938 1.00 98.44 193 LEU A C 1
ATOM 1533 O O . LEU A 1 193 ? -5.251 13.170 -15.885 1.00 98.44 193 LEU A O 1
ATOM 1537 N N . ASN A 1 194 ? -6.876 12.976 -17.416 1.00 98.12 194 ASN A N 1
ATOM 1538 C CA . ASN A 1 194 ? -7.791 13.879 -16.716 1.00 98.12 194 ASN A CA 1
ATOM 1539 C C . ASN A 1 194 ? -8.133 13.381 -15.300 1.00 98.12 194 ASN A C 1
ATOM 1541 O O . ASN A 1 194 ? -8.225 14.185 -14.367 1.00 98.12 194 ASN A O 1
ATOM 1545 N N . TYR A 1 195 ? -8.297 12.065 -15.119 1.00 98.56 195 TYR A N 1
ATOM 1546 C CA . TYR A 1 195 ? -8.530 11.499 -13.795 1.00 98.56 195 TYR A CA 1
ATOM 1547 C C . TYR A 1 195 ? -7.343 11.738 -12.857 1.00 98.56 195 TYR A C 1
ATOM 1549 O O . TYR A 1 195 ? -7.539 12.299 -11.776 1.00 98.56 195 TYR A O 1
ATOM 1557 N N . ILE A 1 196 ? -6.132 11.374 -13.291 1.00 97.88 196 ILE A N 1
ATOM 1558 C CA . ILE A 1 196 ? -4.890 11.576 -12.528 1.00 97.88 196 ILE A CA 1
ATOM 1559 C C . ILE A 1 196 ? -4.733 13.055 -12.164 1.00 97.88 196 ILE A C 1
ATOM 1561 O O . ILE A 1 196 ? -4.489 13.399 -11.010 1.00 97.88 196 ILE A O 1
ATOM 1565 N N . ASP A 1 197 ? -4.931 13.943 -13.140 1.00 93.62 197 ASP A N 1
ATOM 1566 C CA . ASP A 1 197 ? -4.617 15.355 -12.975 1.00 93.62 197 ASP A CA 1
ATOM 1567 C C . ASP A 1 197 ? -5.598 16.118 -12.095 1.00 93.62 197 ASP A C 1
ATOM 1569 O O . ASP A 1 197 ? -5.203 17.010 -11.338 1.00 93.62 197 ASP A O 1
ATOM 1573 N N . ARG A 1 198 ? -6.886 15.797 -12.216 1.00 93.06 198 ARG A N 1
ATOM 1574 C CA . ARG A 1 198 ? -7.952 16.642 -11.673 1.00 93.06 198 ARG A CA 1
ATOM 1575 C C . ARG A 1 198 ? -8.869 15.891 -10.731 1.00 93.06 198 ARG A C 1
ATOM 1577 O O . ARG A 1 198 ? -9.194 16.413 -9.667 1.00 93.06 198 ARG A O 1
ATOM 1584 N N . LEU A 1 199 ? -9.297 14.689 -11.109 1.00 96.81 199 LEU A N 1
ATOM 1585 C CA . LEU A 1 199 ? -10.408 14.014 -10.437 1.00 96.81 199 LEU A CA 1
ATOM 1586 C C . LEU A 1 199 ? -9.973 13.221 -9.203 1.00 96.81 199 LEU A C 1
ATOM 1588 O O . LEU A 1 199 ? -10.741 13.153 -8.242 1.00 96.81 199 LEU A O 1
ATOM 1592 N N . ASN A 1 200 ? -8.755 12.664 -9.195 1.00 96.88 200 ASN A N 1
ATOM 1593 C CA . ASN A 1 200 ? -8.305 11.784 -8.116 1.00 96.88 200 ASN A CA 1
ATOM 1594 C C . ASN A 1 200 ? -8.337 12.468 -6.744 1.00 96.88 200 ASN A C 1
ATOM 1596 O O . ASN A 1 200 ? -8.725 11.848 -5.767 1.00 96.88 200 ASN A O 1
ATOM 1600 N N . TRP A 1 201 ? -8.032 13.766 -6.675 1.00 95.62 201 TRP A N 1
ATOM 1601 C CA . TRP A 1 201 ? -8.017 14.554 -5.431 1.00 95.62 201 TRP A CA 1
ATOM 1602 C C . TRP A 1 201 ? -9.108 15.631 -5.369 1.00 95.62 201 TRP A C 1
ATOM 1604 O O . TRP A 1 201 ? -9.091 16.498 -4.486 1.00 95.62 201 TRP A O 1
ATOM 1614 N N . GLN A 1 202 ? -10.066 15.597 -6.296 1.00 95.19 202 GLN A N 1
ATOM 1615 C CA . GLN A 1 202 ? -11.139 16.584 -6.348 1.00 95.19 202 GLN A CA 1
ATOM 1616 C C . GLN A 1 202 ? -11.991 16.525 -5.076 1.00 95.19 202 GLN A C 1
ATOM 1618 O O . GLN A 1 202 ? -12.280 15.440 -4.566 1.00 95.19 202 GLN A O 1
ATOM 1623 N N . ASN A 1 203 ? -12.386 17.703 -4.578 1.00 94.50 203 ASN A N 1
ATOM 1624 C CA . ASN A 1 203 ? -13.327 17.889 -3.468 1.00 94.50 203 ASN A CA 1
ATOM 1625 C C . ASN A 1 203 ? -13.002 17.064 -2.213 1.00 94.50 203 ASN A C 1
ATOM 1627 O O . ASN A 1 203 ? -13.910 16.602 -1.533 1.00 94.50 203 ASN A O 1
ATOM 1631 N N . THR A 1 204 ? -11.714 16.883 -1.900 1.00 95.94 204 THR A N 1
ATOM 1632 C CA . THR A 1 204 ? -11.255 15.949 -0.857 1.00 95.94 204 THR A CA 1
ATOM 1633 C C . THR A 1 204 ? -11.984 16.112 0.478 1.00 95.94 204 THR A C 1
ATOM 1635 O O . THR A 1 204 ? -12.478 15.119 0.997 1.00 95.94 204 THR A O 1
ATOM 1638 N N . ALA A 1 205 ? -12.167 17.341 0.970 1.00 96.38 205 ALA A N 1
ATOM 1639 C CA . ALA A 1 205 ? -12.897 17.610 2.213 1.00 96.38 205 ALA A CA 1
ATOM 1640 C C . ALA A 1 205 ? -14.334 17.048 2.222 1.00 96.38 205 ALA A C 1
ATOM 1642 O O . ALA A 1 205 ? -14.770 16.485 3.221 1.00 96.38 205 ALA A O 1
ATOM 1643 N N . ALA A 1 206 ? -15.050 17.154 1.098 1.00 97.00 206 ALA A N 1
ATOM 1644 C CA . ALA A 1 206 ? -16.427 16.677 0.955 1.00 97.00 206 ALA A CA 1
ATOM 1645 C C . ALA A 1 206 ? -16.530 15.151 0.790 1.00 97.00 206 ALA A C 1
ATOM 1647 O O . ALA A 1 206 ? -17.630 14.614 0.761 1.00 97.00 206 ALA A O 1
ATOM 1648 N N . GLN A 1 207 ? -15.401 14.454 0.645 1.00 96.69 207 GLN A N 1
ATOM 1649 C CA . GLN A 1 207 ? -15.345 13.000 0.491 1.00 96.69 207 GLN A CA 1
ATOM 1650 C C . GLN A 1 207 ? -15.069 12.284 1.822 1.00 96.69 207 GLN A C 1
ATOM 1652 O O . GLN A 1 207 ? -14.808 11.088 1.817 1.00 96.69 207 GLN A O 1
ATOM 1657 N N . LYS A 1 208 ? -15.082 12.980 2.963 1.00 97.75 208 LYS A N 1
ATOM 1658 C CA . LYS A 1 208 ? -14.832 12.370 4.275 1.00 97.75 208 LYS A CA 1
ATOM 1659 C C . LYS A 1 208 ? -15.743 11.163 4.539 1.00 97.75 208 LYS A C 1
ATOM 1661 O O . LYS A 1 208 ? -16.926 11.204 4.219 1.00 97.75 208 LYS A O 1
ATOM 1666 N N . GLY A 1 209 ? -15.191 10.113 5.142 1.00 96.94 209 GLY A N 1
ATOM 1667 C CA . GLY A 1 209 ? -15.905 8.876 5.439 1.00 96.94 209 GLY A CA 1
ATOM 1668 C C . GLY A 1 209 ? -16.184 8.012 4.212 1.00 96.94 209 GLY A C 1
ATOM 1669 O O . GLY A 1 209 ? -16.983 7.090 4.317 1.00 96.94 209 GLY A O 1
ATOM 1670 N N . THR A 1 210 ? -15.562 8.291 3.057 1.00 97.44 210 THR A N 1
ATOM 1671 C CA . THR A 1 210 ? -15.785 7.529 1.817 1.00 97.44 210 THR A CA 1
ATOM 1672 C C . THR A 1 210 ? -14.535 6.800 1.330 1.00 97.44 210 THR A C 1
ATOM 1674 O O . THR A 1 210 ? -13.402 7.259 1.525 1.00 97.44 210 THR A O 1
ATOM 1677 N N . ILE A 1 211 ? -14.762 5.684 0.639 1.00 97.19 211 ILE A N 1
ATOM 1678 C CA . ILE A 1 211 ? -13.808 5.047 -0.262 1.00 97.19 211 ILE A CA 1
ATOM 1679 C C . ILE A 1 211 ? -14.266 5.260 -1.704 1.00 97.19 211 ILE A C 1
ATOM 1681 O O . ILE A 1 211 ? -15.451 5.488 -1.954 1.00 97.19 211 ILE A O 1
ATOM 1685 N N . LYS A 1 212 ? -13.330 5.178 -2.646 1.00 96.94 212 LYS A N 1
ATOM 1686 C CA . LYS A 1 212 ? -13.630 5.182 -4.073 1.00 96.94 212 LYS A CA 1
ATOM 1687 C C . LYS A 1 212 ? -12.605 4.365 -4.844 1.00 96.94 212 LYS A C 1
ATOM 1689 O O . LYS A 1 212 ? -11.406 4.594 -4.683 1.00 96.94 212 LYS A O 1
ATOM 1694 N N . THR A 1 213 ? -13.068 3.490 -5.725 1.00 98.12 213 THR A N 1
ATOM 1695 C CA . THR A 1 213 ? -12.219 2.694 -6.613 1.00 98.12 213 THR A CA 1
ATOM 1696 C C . THR A 1 213 ? -12.422 3.102 -8.072 1.00 98.12 213 THR A C 1
ATOM 1698 O O . THR A 1 213 ? -13.545 3.289 -8.542 1.00 98.12 213 THR A O 1
ATOM 1701 N N . VAL A 1 214 ? -11.334 3.312 -8.816 1.00 98.56 214 VAL A N 1
ATOM 1702 C CA . VAL A 1 214 ? -11.410 3.735 -10.225 1.00 98.56 214 VAL A CA 1
ATOM 1703 C C . VAL A 1 214 ? -10.404 2.978 -11.069 1.00 98.56 214 VAL A C 1
ATOM 1705 O O . VAL A 1 214 ? -9.212 3.026 -10.794 1.00 98.56 214 VAL A O 1
ATOM 1708 N N . LEU A 1 215 ? -10.872 2.349 -12.143 1.00 98.69 215 LEU A N 1
ATOM 1709 C CA . LEU A 1 215 ? -10.018 1.695 -13.127 1.00 98.69 215 LEU A CA 1
ATOM 1710 C C . LEU A 1 215 ? -9.812 2.604 -14.343 1.00 98.69 215 LEU A C 1
ATOM 1712 O O . LEU A 1 215 ? -10.769 3.052 -14.976 1.00 98.69 215 LEU A O 1
ATOM 1716 N N . LEU A 1 216 ? -8.555 2.860 -14.687 1.00 98.69 216 LEU A N 1
ATOM 1717 C CA . LEU A 1 216 ? -8.151 3.485 -15.939 1.00 98.69 216 LEU A CA 1
ATOM 1718 C C . LEU A 1 216 ? -7.584 2.401 -16.852 1.00 98.69 216 LEU A C 1
ATOM 1720 O O . LEU A 1 216 ? -6.644 1.703 -16.466 1.00 98.69 216 LEU A O 1
ATOM 1724 N N . ASP A 1 217 ? -8.122 2.284 -18.060 1.00 98.06 217 ASP A N 1
ATOM 1725 C CA . ASP A 1 217 ? -7.596 1.369 -19.070 1.00 98.06 217 ASP A CA 1
ATOM 1726 C C . ASP A 1 217 ? -7.338 2.132 -20.378 1.00 98.06 217 ASP A C 1
ATOM 1728 O O . ASP A 1 217 ? -8.284 2.596 -21.021 1.00 98.06 217 ASP A O 1
ATOM 1732 N N . PRO A 1 218 ? -6.067 2.323 -20.774 1.00 97.38 218 PRO A N 1
ATOM 1733 C CA . PRO A 1 218 ? -5.738 3.087 -21.967 1.00 97.38 218 PRO A CA 1
ATOM 1734 C C . PRO A 1 218 ? -6.006 2.328 -23.274 1.00 97.38 218 PRO A C 1
ATOM 1736 O O . PRO A 1 218 ? -6.002 2.975 -24.321 1.00 97.38 218 PRO A O 1
ATOM 1739 N N . LEU A 1 219 ? -6.207 1.004 -23.229 1.00 95.88 219 LEU A N 1
ATOM 1740 C CA . LEU A 1 219 ? -6.271 0.133 -24.410 1.00 95.88 219 LEU A CA 1
ATOM 1741 C C . LEU A 1 219 ? -7.636 -0.542 -24.606 1.00 95.88 219 LEU A C 1
ATOM 1743 O O . LEU A 1 219 ? -7.976 -0.868 -25.740 1.00 95.88 219 LEU A O 1
ATOM 1747 N N . ALA A 1 220 ? -8.410 -0.754 -23.539 1.00 95.62 220 ALA A N 1
ATOM 1748 C CA . ALA A 1 220 ? -9.715 -1.403 -23.639 1.00 95.62 220 ALA A CA 1
ATOM 1749 C C . ALA A 1 220 ? -10.756 -0.540 -24.370 1.00 95.62 220 ALA A C 1
ATOM 1751 O O . ALA A 1 220 ? -10.840 0.677 -24.185 1.00 95.62 220 ALA A O 1
ATOM 1752 N N . ASN A 1 221 ? -11.619 -1.199 -25.144 1.00 94.38 221 ASN A N 1
ATOM 1753 C CA . ASN A 1 221 ? -12.683 -0.549 -25.911 1.00 94.38 221 ASN A CA 1
ATOM 1754 C C . ASN A 1 221 ? -13.976 -0.386 -25.105 1.00 94.38 221 ASN A C 1
ATOM 1756 O O . ASN A 1 221 ? -14.834 0.425 -25.451 1.00 94.38 221 ASN A O 1
ATOM 1760 N N . ASN A 1 222 ? -14.149 -1.175 -24.042 1.00 94.62 222 ASN A N 1
ATOM 1761 C CA . ASN A 1 222 ? -15.327 -1.136 -23.181 1.00 94.62 222 ASN A CA 1
ATOM 1762 C C . ASN A 1 222 ? -15.002 -1.567 -21.738 1.00 94.62 222 ASN A C 1
ATOM 1764 O O . ASN A 1 222 ? -13.932 -2.097 -21.442 1.00 94.62 222 ASN A O 1
ATOM 1768 N N . ALA A 1 223 ? -15.958 -1.343 -20.834 1.00 92.56 223 ALA A N 1
ATOM 1769 C CA . ALA A 1 223 ? -15.826 -1.634 -19.407 1.00 92.56 223 ALA A CA 1
ATOM 1770 C C . ALA A 1 223 ? -15.587 -3.122 -19.091 1.00 92.56 223 ALA A C 1
ATOM 1772 O O . ALA A 1 223 ? -14.797 -3.431 -18.204 1.00 92.56 223 ALA A O 1
ATOM 1773 N N . SER A 1 224 ? -16.243 -4.034 -19.817 1.00 92.38 224 SER A N 1
ATOM 1774 C CA . SER A 1 224 ? -16.104 -5.477 -19.587 1.00 92.38 224 SER A CA 1
ATOM 1775 C C . SER A 1 224 ? -14.708 -5.973 -19.959 1.00 92.38 224 SER A C 1
ATOM 1777 O O . SER A 1 224 ? -14.148 -6.814 -19.264 1.00 92.38 224 SER A O 1
ATOM 1779 N N . GLU A 1 225 ? -14.136 -5.450 -21.044 1.00 93.31 225 GLU A N 1
ATOM 1780 C CA . GLU A 1 225 ? -12.766 -5.755 -21.463 1.00 93.31 225 GLU A CA 1
ATOM 1781 C C . GLU A 1 225 ? -11.735 -5.226 -20.451 1.00 93.31 225 GLU A C 1
ATOM 1783 O O . GLU A 1 225 ? -10.743 -5.897 -20.155 1.00 93.31 225 GLU A O 1
ATOM 1788 N N . ALA A 1 226 ? -11.987 -4.049 -19.870 1.00 92.62 226 ALA A N 1
ATOM 1789 C CA . ALA A 1 226 ? -11.089 -3.451 -18.888 1.00 92.62 226 ALA A CA 1
ATOM 1790 C C . ALA A 1 226 ? -10.927 -4.329 -17.633 1.00 92.62 226 ALA A C 1
ATOM 1792 O O . ALA A 1 226 ? -9.803 -4.523 -17.158 1.00 92.62 226 ALA A O 1
ATOM 1793 N N . THR A 1 227 ? -12.026 -4.898 -17.126 1.00 91.50 227 THR A N 1
ATOM 1794 C CA . THR A 1 227 ? -12.042 -5.696 -15.889 1.00 91.50 227 THR A CA 1
ATOM 1795 C C . THR A 1 227 ? -11.700 -7.173 -16.095 1.00 91.50 227 THR A C 1
ATOM 1797 O O . THR A 1 227 ? -11.093 -7.766 -15.207 1.00 91.50 227 THR A O 1
ATOM 1800 N N . ALA A 1 228 ? -12.008 -7.762 -17.257 1.00 89.56 228 ALA A N 1
ATOM 1801 C CA . ALA A 1 228 ? -11.818 -9.196 -17.523 1.00 89.56 228 ALA A CA 1
ATOM 1802 C C . ALA A 1 228 ? -10.357 -9.684 -17.464 1.00 89.56 228 ALA A C 1
ATOM 1804 O O . ALA A 1 228 ? -10.100 -10.886 -17.381 1.00 89.56 228 ALA A O 1
ATOM 1805 N N . ASP A 1 229 ? -9.394 -8.766 -17.537 1.00 86.94 229 ASP A N 1
ATOM 1806 C CA . ASP A 1 229 ? -7.974 -9.106 -17.553 1.00 86.94 229 ASP A CA 1
ATOM 1807 C C . ASP A 1 229 ? -7.409 -9.457 -16.165 1.00 86.94 229 ASP A C 1
ATOM 1809 O O . ASP A 1 229 ? -6.334 -10.040 -16.100 1.00 86.94 229 ASP A O 1
ATOM 1813 N N . TRP A 1 230 ? -8.090 -9.134 -15.062 1.00 94.69 230 TRP A N 1
ATOM 1814 C CA . TRP A 1 230 ? -7.589 -9.399 -13.708 1.00 94.69 230 TRP A CA 1
ATOM 1815 C C . TRP A 1 230 ? -7.952 -10.805 -13.224 1.00 94.69 230 TRP A C 1
ATOM 1817 O O . TRP A 1 230 ? -9.127 -11.145 -13.084 1.00 94.69 230 TRP A O 1
ATOM 1827 N N . LYS A 1 231 ? -6.933 -11.622 -12.959 1.00 95.62 231 LYS A N 1
ATOM 1828 C CA . LYS A 1 231 ? -7.058 -13.031 -12.572 1.00 95.62 231 LYS A CA 1
ATOM 1829 C C . LYS A 1 231 ? -6.259 -13.322 -11.316 1.00 95.62 231 LYS A C 1
ATOM 1831 O O . LYS A 1 231 ? -5.299 -12.626 -11.015 1.00 95.62 231 LYS A O 1
ATOM 1836 N N . GLU A 1 232 ? -6.641 -14.382 -10.616 1.00 97.56 232 GLU A N 1
ATOM 1837 C CA . GLU A 1 232 ? -5.891 -14.904 -9.473 1.00 97.56 232 GLU A CA 1
ATOM 1838 C C . GLU A 1 232 ? -4.404 -15.096 -9.821 1.00 97.56 232 GLU A C 1
ATOM 1840 O O . GLU A 1 232 ? -4.070 -15.635 -10.878 1.00 97.56 232 GLU A O 1
ATOM 1845 N N . GLY A 1 233 ? -3.521 -14.603 -8.953 1.00 97.31 233 GLY A N 1
ATOM 1846 C CA . GLY A 1 233 ? -2.071 -14.588 -9.149 1.00 97.31 233 GLY A CA 1
ATOM 1847 C C . GLY A 1 233 ? -1.532 -13.406 -9.963 1.00 97.31 233 GLY A C 1
ATOM 1848 O O . GLY A 1 233 ? -0.314 -13.217 -10.002 1.00 97.31 233 GLY A O 1
ATOM 1849 N N . ASP A 1 234 ? -2.385 -12.585 -10.589 1.00 97.88 234 ASP A N 1
ATOM 1850 C CA . ASP A 1 234 ? -1.920 -11.355 -11.233 1.00 97.88 234 ASP A CA 1
ATOM 1851 C C . ASP A 1 234 ? -1.314 -10.398 -10.207 1.00 97.88 234 ASP A C 1
ATOM 1853 O O . ASP A 1 234 ? -1.850 -10.199 -9.116 1.00 97.88 234 ASP A O 1
ATOM 1857 N N . LYS A 1 235 ? -0.221 -9.747 -10.608 1.00 98.31 235 LYS A N 1
ATOM 1858 C CA . LYS A 1 235 ? 0.489 -8.753 -9.805 1.00 98.31 235 LYS A CA 1
ATOM 1859 C C . LYS A 1 235 ? 0.333 -7.356 -10.397 1.00 98.31 235 LYS A C 1
ATOM 1861 O O . LYS A 1 235 ? 0.262 -7.180 -11.618 1.00 98.31 235 LYS A O 1
ATOM 1866 N N . ALA A 1 236 ? 0.351 -6.357 -9.527 1.00 98.62 236 ALA A N 1
ATOM 1867 C CA . ALA A 1 236 ? 0.423 -4.948 -9.876 1.00 98.62 236 ALA A CA 1
ATOM 1868 C C . ALA A 1 236 ? 1.453 -4.233 -8.997 1.00 98.62 236 ALA A C 1
ATOM 1870 O O . ALA A 1 236 ? 1.568 -4.511 -7.806 1.00 98.62 236 ALA A O 1
ATOM 1871 N N . LEU A 1 237 ? 2.191 -3.294 -9.590 1.00 98.75 237 LEU A N 1
ATOM 1872 C CA . LEU A 1 237 ? 3.053 -2.384 -8.840 1.00 98.75 237 LEU A CA 1
ATOM 1873 C C . LEU A 1 237 ? 2.164 -1.374 -8.107 1.00 98.75 237 LEU A C 1
ATOM 1875 O O . LEU A 1 237 ? 1.397 -0.660 -8.748 1.00 98.75 237 LEU A O 1
ATOM 1879 N N . LEU A 1 238 ? 2.268 -1.298 -6.786 1.00 98.81 238 LEU A N 1
ATOM 1880 C CA . LEU A 1 238 ? 1.594 -0.273 -5.993 1.00 98.81 238 LEU A CA 1
ATOM 1881 C C . LEU A 1 238 ? 2.426 1.009 -6.015 1.00 98.81 238 LEU A C 1
ATOM 1883 O O . LEU A 1 238 ? 3.633 0.963 -5.786 1.00 98.81 238 LEU A O 1
ATOM 1887 N N . VAL A 1 239 ? 1.773 2.153 -6.202 1.00 98.44 239 VAL A N 1
ATOM 1888 C CA . VAL A 1 239 ? 2.320 3.466 -5.843 1.00 98.44 239 VAL A CA 1
ATOM 1889 C C . VAL A 1 239 ? 1.367 4.115 -4.852 1.00 98.44 239 VAL A C 1
ATOM 1891 O O . VAL A 1 239 ? 0.171 4.217 -5.118 1.00 98.44 239 VAL A O 1
ATOM 1894 N N . HIS A 1 240 ? 1.893 4.544 -3.714 1.00 98.12 240 HIS A N 1
ATOM 1895 C CA . HIS A 1 240 ? 1.129 5.094 -2.602 1.00 98.12 240 HIS A CA 1
ATOM 1896 C C . HIS A 1 240 ? 1.366 6.596 -2.464 1.00 98.12 240 HIS A C 1
ATOM 1898 O O . HIS A 1 240 ? 2.508 7.056 -2.553 1.00 98.12 240 HIS A O 1
ATOM 1904 N N . VAL A 1 241 ? 0.304 7.351 -2.169 1.00 96.38 241 VAL A N 1
ATOM 1905 C CA . VAL A 1 241 ? 0.435 8.683 -1.573 1.00 96.38 241 VAL A CA 1
ATOM 1906 C C . VAL A 1 241 ? -0.702 8.996 -0.604 1.00 96.38 241 VAL A C 1
ATOM 1908 O O . VAL A 1 241 ? -1.871 8.721 -0.881 1.00 96.38 241 VAL A O 1
ATOM 1911 N N . TYR A 1 242 ? -0.382 9.649 0.514 1.00 95.06 242 TYR A N 1
ATOM 1912 C CA . TYR A 1 242 ? -1.382 10.208 1.424 1.00 95.06 242 TYR A CA 1
ATOM 1913 C C . TYR A 1 242 ? -1.395 11.739 1.431 1.00 95.06 242 TYR A C 1
ATOM 1915 O O . TYR A 1 242 ? -0.411 12.401 1.101 1.00 95.06 242 TYR A O 1
ATOM 1923 N N . GLY A 1 243 ? -2.524 12.304 1.852 1.00 93.62 243 GLY A N 1
ATOM 1924 C CA . GLY A 1 243 ? -2.719 13.724 2.112 1.00 93.62 243 GLY A CA 1
ATOM 1925 C C . GLY A 1 243 ? -2.693 14.096 3.596 1.00 93.62 243 GLY A C 1
ATOM 1926 O O . GLY A 1 243 ? -2.206 13.373 4.465 1.00 93.62 243 GLY A O 1
ATOM 1927 N N . GLY A 1 244 ? -3.208 15.281 3.883 1.00 93.19 244 GLY A N 1
ATOM 1928 C CA . GLY A 1 244 ? -3.078 15.920 5.181 1.00 93.19 244 GLY A CA 1
ATOM 1929 C C . GLY A 1 244 ? -4.320 15.848 6.051 1.00 93.19 244 GLY A C 1
ATOM 1930 O O . GLY A 1 244 ? -5.409 15.479 5.600 1.00 93.19 244 GLY A O 1
ATOM 1931 N N . ILE A 1 245 ? -4.143 16.294 7.290 1.00 94.62 245 ILE A N 1
ATOM 1932 C CA . ILE A 1 245 ? -5.194 16.391 8.306 1.00 94.62 245 ILE A CA 1
ATOM 1933 C C . ILE A 1 245 ? -5.575 17.864 8.485 1.00 94.62 245 ILE A C 1
ATOM 1935 O O . ILE A 1 245 ? -4.758 18.717 8.833 1.00 94.62 245 ILE A O 1
ATOM 1939 N N . GLY A 1 246 ? -6.823 18.191 8.170 1.00 93.62 246 GLY A N 1
ATOM 1940 C CA . GLY A 1 246 ? -7.458 19.487 8.399 1.00 93.62 246 GLY A CA 1
ATOM 1941 C C . GLY A 1 246 ? -8.436 19.461 9.569 1.00 93.62 246 GLY A C 1
ATOM 1942 O O . GLY A 1 246 ? -8.494 18.478 10.294 1.00 93.62 246 GLY A O 1
ATOM 1943 N N . GLY A 1 247 ? -9.241 20.518 9.703 1.00 93.19 247 GLY A N 1
ATOM 1944 C CA . GLY A 1 247 ? -10.223 20.667 10.784 1.00 93.19 247 GLY A CA 1
ATOM 1945 C C . GLY A 1 247 ? -9.656 21.368 12.023 1.00 93.19 247 GLY A C 1
ATOM 1946 O O . GLY A 1 247 ? -8.621 22.028 11.946 1.00 93.19 247 GLY A O 1
ATOM 1947 N N . ASN A 1 248 ? -10.345 21.224 13.155 1.00 92.50 248 ASN A N 1
ATOM 1948 C CA . ASN A 1 248 ? -9.951 21.786 14.450 1.00 92.50 248 ASN A CA 1
ATOM 1949 C C . ASN A 1 248 ? -8.658 21.148 14.975 1.00 92.50 248 ASN A C 1
ATOM 1951 O O . ASN A 1 248 ? -7.853 21.818 15.614 1.00 92.50 248 ASN A O 1
ATOM 1955 N N . LYS A 1 249 ? -8.437 19.868 14.651 1.00 91.81 249 LYS A N 1
ATOM 1956 C CA . LYS A 1 249 ? -7.213 19.114 14.964 1.00 91.81 249 LYS A CA 1
ATOM 1957 C C . LYS A 1 249 ? -6.271 19.026 13.759 1.00 91.81 249 LYS A C 1
ATOM 1959 O O . LYS A 1 249 ? -5.652 17.990 13.515 1.00 91.81 249 LYS A O 1
ATOM 1964 N N . ALA A 1 250 ? -6.213 20.083 12.947 1.00 87.25 250 ALA A N 1
ATOM 1965 C CA . ALA A 1 250 ? -5.332 20.112 11.787 1.00 87.25 250 ALA A CA 1
ATOM 1966 C C . ALA A 1 250 ? -3.869 19.908 12.199 1.00 87.25 250 ALA A C 1
ATOM 1968 O O . ALA A 1 250 ? -3.406 20.454 13.201 1.00 87.25 250 ALA A O 1
ATOM 1969 N N . GLU A 1 251 ? -3.123 19.170 11.380 1.00 84.88 251 GLU A N 1
ATOM 1970 C CA . GLU A 1 251 ? -1.681 19.076 11.571 1.00 84.88 251 GLU A CA 1
ATOM 1971 C C . GLU A 1 251 ? -1.011 20.418 11.254 1.00 84.88 251 GLU A C 1
ATOM 1973 O O . GLU A 1 251 ? -1.485 21.195 10.414 1.00 84.88 251 GLU A O 1
ATOM 1978 N N . ALA A 1 252 ? 0.118 20.682 11.914 1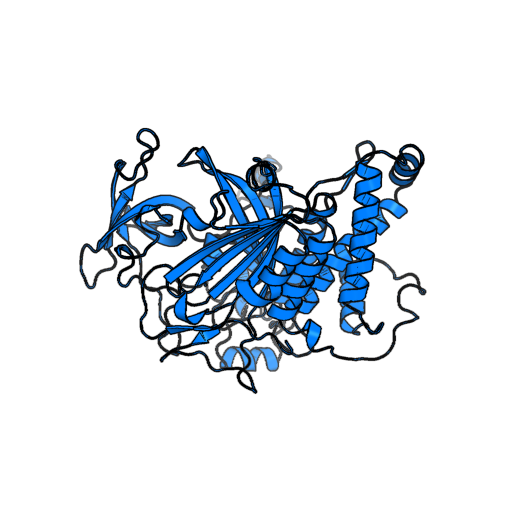.00 75.44 252 ALA A N 1
ATOM 1979 C CA . ALA A 1 252 ? 0.947 21.825 11.576 1.00 75.44 252 ALA A CA 1
ATOM 1980 C C . ALA A 1 252 ? 1.399 21.693 10.115 1.00 75.44 252 ALA A C 1
ATOM 1982 O O . ALA A 1 252 ? 2.031 20.709 9.729 1.00 75.44 252 ALA A O 1
ATOM 1983 N N . THR A 1 253 ? 1.056 22.675 9.287 1.00 64.88 253 THR A N 1
ATOM 1984 C CA . THR A 1 253 ? 1.463 22.663 7.883 1.00 64.88 253 THR A CA 1
ATOM 1985 C C . THR A 1 253 ? 2.940 22.998 7.760 1.00 64.88 253 THR A C 1
ATOM 1987 O O . THR A 1 253 ? 3.438 23.884 8.459 1.00 64.88 253 THR A O 1
ATOM 1990 N N . ALA A 1 254 ? 3.621 22.353 6.812 1.00 63.12 254 ALA A N 1
ATOM 1991 C CA . ALA A 1 254 ? 4.960 22.759 6.406 1.00 63.12 254 ALA A CA 1
ATOM 1992 C C . ALA A 1 254 ? 4.957 24.234 5.929 1.00 63.12 254 ALA A C 1
ATOM 1994 O O . ALA A 1 254 ? 3.882 24.784 5.639 1.00 63.12 254 ALA A O 1
ATOM 1995 N N . PRO A 1 255 ? 6.130 24.895 5.830 1.00 58.88 255 PRO A N 1
ATOM 1996 C CA . PRO A 1 255 ? 6.218 26.263 5.327 1.00 58.88 255 PRO A CA 1
ATOM 1997 C C . PRO A 1 255 ? 5.383 26.464 4.056 1.00 58.88 255 PRO A C 1
ATOM 1999 O O . PRO A 1 255 ? 5.332 25.586 3.194 1.00 58.88 255 PRO A O 1
ATOM 2002 N N . PHE A 1 256 ? 4.718 27.617 3.953 1.00 58.44 256 PHE A N 1
ATOM 2003 C CA . PHE A 1 256 ? 3.810 27.965 2.847 1.00 58.44 256 PHE A CA 1
ATOM 2004 C C . PHE A 1 256 ? 2.525 27.121 2.748 1.00 58.44 256 PHE A C 1
ATOM 2006 O O . PHE A 1 256 ? 1.870 27.123 1.709 1.00 58.44 256 PHE A O 1
ATOM 2013 N N . GLY A 1 257 ? 2.131 26.417 3.816 1.00 64.44 257 GLY A N 1
ATOM 2014 C CA . GLY A 1 257 ? 0.870 25.667 3.849 1.00 64.44 257 GLY A CA 1
ATOM 2015 C C . GLY A 1 257 ? 0.917 24.344 3.078 1.00 64.44 257 GLY A C 1
ATOM 2016 O O . GLY A 1 257 ? -0.128 23.820 2.692 1.00 64.44 257 GLY A O 1
ATOM 2017 N N . ILE A 1 258 ? 2.117 23.814 2.823 1.00 75.31 258 ILE A N 1
ATOM 2018 C CA . ILE A 1 258 ? 2.314 22.590 2.043 1.00 75.31 258 ILE A CA 1
ATOM 2019 C C . ILE A 1 258 ? 1.875 21.367 2.858 1.00 75.31 258 ILE A C 1
ATOM 2021 O O . ILE A 1 258 ? 2.274 21.180 4.009 1.00 75.31 258 ILE A O 1
ATOM 2025 N N . VAL A 1 259 ? 1.088 20.506 2.217 1.00 78.44 259 VAL A N 1
ATOM 2026 C CA . VAL A 1 259 ? 0.770 19.151 2.664 1.00 78.44 259 VAL A CA 1
ATOM 2027 C C . VAL A 1 259 ? 1.698 18.210 1.911 1.00 78.44 259 VAL A C 1
ATOM 2029 O O . VAL A 1 259 ? 1.482 17.928 0.731 1.00 78.44 259 VAL A O 1
ATOM 2032 N N . THR A 1 260 ? 2.766 17.774 2.573 1.00 72.69 260 THR A N 1
ATOM 2033 C CA . THR A 1 260 ? 3.836 16.986 1.950 1.00 72.69 260 THR A CA 1
ATOM 2034 C C . THR A 1 260 ? 3.336 15.616 1.503 1.00 72.69 260 THR A C 1
ATOM 2036 O O . THR A 1 260 ? 3.509 15.259 0.342 1.00 72.69 260 THR A O 1
ATOM 2039 N N . GLY A 1 261 ? 2.653 14.884 2.382 1.00 83.62 261 GLY A N 1
ATOM 2040 C CA . GLY A 1 261 ? 2.298 13.488 2.135 1.00 83.62 261 GLY A CA 1
ATOM 2041 C C . GLY A 1 261 ? 3.482 12.539 2.347 1.00 83.62 261 GLY A C 1
ATOM 2042 O O . GLY A 1 261 ? 4.515 12.931 2.890 1.00 83.62 261 GLY A O 1
ATOM 2043 N N . HIS A 1 262 ? 3.336 11.303 1.880 1.00 90.38 262 HIS A N 1
ATOM 2044 C CA . HIS A 1 262 ? 4.389 10.282 1.824 1.00 90.38 262 HIS A CA 1
ATOM 2045 C C . HIS A 1 262 ? 4.285 9.514 0.515 1.00 90.38 262 HIS A C 1
ATOM 2047 O O . HIS A 1 262 ? 3.194 9.418 -0.029 1.00 90.38 262 HIS A O 1
ATOM 2053 N N . PHE A 1 263 ? 5.398 8.989 0.013 1.00 92.56 263 PHE A N 1
ATOM 2054 C CA . PHE A 1 263 ? 5.441 8.187 -1.206 1.00 92.56 263 PHE A CA 1
ATOM 2055 C C . PHE A 1 263 ? 6.070 6.838 -0.893 1.00 92.56 263 PHE A C 1
ATOM 2057 O O . PHE A 1 263 ? 7.143 6.792 -0.292 1.00 92.56 263 PHE A O 1
ATOM 2064 N N . ALA A 1 264 ? 5.442 5.764 -1.358 1.00 95.38 264 ALA A N 1
ATOM 2065 C CA . ALA A 1 264 ? 6.010 4.424 -1.292 1.00 95.38 264 ALA A CA 1
ATOM 2066 C C . ALA A 1 264 ? 5.636 3.616 -2.536 1.00 95.38 264 ALA A C 1
ATOM 2068 O O . ALA A 1 264 ? 4.607 3.868 -3.169 1.00 95.38 264 ALA A O 1
ATOM 2069 N N . TYR A 1 265 ? 6.474 2.632 -2.853 1.00 98.44 265 TYR A N 1
ATOM 2070 C CA . TYR A 1 265 ? 6.102 1.532 -3.734 1.00 98.44 265 TYR A CA 1
ATOM 2071 C C . TYR A 1 265 ? 5.561 0.361 -2.910 1.00 98.44 265 TYR A C 1
ATOM 2073 O O . TYR A 1 265 ? 5.629 0.352 -1.681 1.00 98.44 265 TYR A O 1
ATOM 2081 N N . GLY A 1 266 ? 5.041 -0.642 -3.596 1.00 98.38 266 GLY A N 1
ATOM 2082 C CA . GLY A 1 266 ? 4.638 -1.909 -3.010 1.00 98.38 266 GLY A CA 1
ATOM 2083 C C . GLY A 1 266 ? 4.177 -2.867 -4.094 1.00 98.38 266 GLY A C 1
ATOM 2084 O O . GLY A 1 266 ? 4.416 -2.649 -5.287 1.00 98.38 266 GLY A O 1
ATOM 2085 N N . ILE A 1 267 ? 3.427 -3.875 -3.688 1.00 98.62 267 ILE A N 1
ATOM 2086 C CA . ILE A 1 267 ? 2.852 -4.859 -4.589 1.00 98.62 267 ILE A CA 1
ATOM 2087 C C . ILE A 1 267 ? 1.405 -5.129 -4.202 1.00 98.62 267 ILE A C 1
ATOM 2089 O O . ILE A 1 267 ? 1.057 -5.179 -3.027 1.00 98.62 267 ILE A O 1
ATOM 2093 N N . ALA A 1 268 ? 0.561 -5.299 -5.212 1.00 98.62 268 ALA A N 1
ATOM 2094 C CA . ALA A 1 268 ? -0.745 -5.902 -5.045 1.00 98.62 268 ALA A CA 1
ATOM 2095 C C . ALA A 1 268 ? -0.790 -7.226 -5.802 1.00 98.62 268 ALA A C 1
ATOM 2097 O O . ALA A 1 268 ? -0.371 -7.288 -6.961 1.00 98.62 268 ALA A O 1
ATOM 2098 N N . THR A 1 269 ? -1.331 -8.255 -5.163 1.00 98.50 269 THR A N 1
ATOM 2099 C CA . THR A 1 269 ? -1.573 -9.567 -5.760 1.00 98.50 269 THR A CA 1
ATOM 2100 C C . THR A 1 269 ? -3.069 -9.831 -5.761 1.00 98.50 269 THR A C 1
ATOM 2102 O O . THR A 1 269 ? -3.753 -9.600 -4.767 1.00 98.50 269 THR A O 1
ATOM 2105 N N . VAL A 1 270 ? -3.607 -10.304 -6.880 1.00 98.62 270 VAL A N 1
ATOM 2106 C CA . VAL A 1 270 ? -4.994 -10.766 -6.924 1.00 98.62 270 VAL A CA 1
ATOM 2107 C C . VAL A 1 270 ? -5.061 -12.136 -6.266 1.00 98.62 270 VAL A C 1
ATOM 2109 O O . VAL A 1 270 ? -4.483 -13.099 -6.770 1.00 98.62 270 VAL A O 1
ATOM 2112 N N . ILE A 1 271 ? -5.795 -12.231 -5.165 1.00 98.12 271 ILE A N 1
ATOM 2113 C CA . ILE A 1 271 ? -6.016 -13.474 -4.429 1.00 98.12 271 ILE A CA 1
ATOM 2114 C C . ILE A 1 271 ? -7.497 -13.833 -4.421 1.00 98.12 271 ILE A C 1
ATOM 2116 O O . ILE A 1 271 ? -8.368 -12.989 -4.647 1.00 98.12 271 ILE A O 1
ATOM 2120 N N . ARG A 1 272 ? -7.779 -15.092 -4.111 1.00 97.88 272 ARG A N 1
ATOM 2121 C CA . ARG A 1 272 ? -9.114 -15.569 -3.769 1.00 97.88 272 ARG A CA 1
ATOM 2122 C C . ARG A 1 272 ? -9.350 -15.384 -2.277 1.00 97.88 272 ARG A C 1
ATOM 2124 O O . ARG A 1 272 ? -8.622 -15.941 -1.462 1.00 97.88 272 ARG A O 1
ATOM 2131 N N . ASP A 1 273 ? -10.354 -14.588 -1.928 1.00 96.88 273 ASP A N 1
ATOM 2132 C CA . ASP A 1 273 ? -10.730 -14.341 -0.540 1.00 96.88 273 ASP A CA 1
ATOM 2133 C C . ASP A 1 273 ? -11.204 -15.647 0.131 1.00 96.88 273 ASP A C 1
ATOM 2135 O O . ASP A 1 273 ? -12.188 -16.237 -0.329 1.00 96.88 273 ASP A O 1
ATOM 2139 N N . PRO A 1 274 ? -10.566 -16.102 1.227 1.00 94.75 274 PRO A N 1
ATOM 2140 C CA . PRO A 1 274 ? -10.952 -17.340 1.901 1.00 94.75 274 PRO A CA 1
ATOM 2141 C C . PRO A 1 274 ? -12.362 -17.296 2.512 1.00 94.75 274 PRO A C 1
ATOM 2143 O O . PRO A 1 274 ? -12.959 -18.356 2.721 1.00 94.75 274 PRO A O 1
ATOM 2146 N N . PHE A 1 275 ? -12.912 -16.107 2.789 1.00 96.31 275 PHE A N 1
ATOM 2147 C CA . PHE A 1 275 ? -14.255 -15.962 3.355 1.00 96.31 275 PHE A CA 1
ATOM 2148 C C . PHE A 1 275 ? -15.340 -15.998 2.280 1.00 96.31 275 PHE A C 1
ATOM 2150 O O . PHE A 1 275 ? -16.327 -16.722 2.430 1.00 96.31 275 PHE A O 1
ATOM 2157 N N . THR A 1 276 ? -15.169 -15.223 1.203 1.00 96.06 276 THR A N 1
ATOM 2158 C CA . THR A 1 276 ? -16.225 -15.020 0.196 1.00 96.06 276 THR A CA 1
ATOM 2159 C C . THR A 1 276 ? -16.005 -15.744 -1.129 1.00 96.06 276 THR A C 1
ATOM 2161 O O . THR A 1 276 ? -16.914 -15.759 -1.955 1.00 96.06 276 THR A O 1
ATOM 2164 N N . ASP A 1 277 ? -14.835 -16.355 -1.345 1.00 95.56 277 ASP A N 1
ATOM 2165 C CA . ASP A 1 277 ? -14.424 -16.991 -2.610 1.00 95.56 277 ASP A CA 1
ATOM 2166 C C . ASP A 1 277 ? -14.372 -16.021 -3.815 1.00 95.56 277 ASP A C 1
ATOM 2168 O O . ASP A 1 277 ? -14.234 -16.418 -4.975 1.00 95.56 277 ASP A O 1
ATOM 2172 N N . GLN A 1 278 ? -14.468 -14.715 -3.552 1.00 96.12 278 GLN A N 1
ATOM 2173 C CA . GLN A 1 278 ? -14.354 -13.660 -4.554 1.00 96.12 278 GLN A CA 1
ATOM 2174 C C . GLN A 1 278 ? -12.895 -13.237 -4.725 1.00 96.12 278 GLN A C 1
ATOM 2176 O O . GLN A 1 278 ? -12.093 -13.321 -3.795 1.00 96.12 278 GLN A O 1
ATOM 2181 N N . LEU A 1 279 ? -12.545 -12.755 -5.919 1.00 97.56 279 LEU A N 1
ATOM 2182 C CA . LEU A 1 279 ? -11.220 -12.188 -6.140 1.00 97.56 279 LEU A CA 1
ATOM 2183 C C . LEU A 1 279 ? -11.119 -10.792 -5.524 1.00 97.56 279 LEU A C 1
ATOM 2185 O O . LEU A 1 279 ? -12.009 -9.951 -5.697 1.00 97.56 279 LEU A O 1
ATOM 2189 N N . ARG A 1 280 ? -9.992 -10.537 -4.866 1.00 97.69 280 ARG A N 1
ATOM 2190 C CA . ARG A 1 280 ? -9.646 -9.246 -4.266 1.00 97.69 280 ARG A CA 1
ATOM 2191 C C . ARG A 1 280 ? -8.153 -8.963 -4.389 1.00 97.69 280 ARG A C 1
ATOM 2193 O O . ARG A 1 280 ? -7.362 -9.871 -4.635 1.00 97.69 280 ARG A O 1
ATOM 2200 N N . PHE A 1 281 ? -7.771 -7.711 -4.187 1.00 98.56 281 PHE A N 1
ATOM 2201 C CA . PHE A 1 281 ? -6.380 -7.334 -3.990 1.00 98.56 281 PHE A CA 1
ATOM 2202 C C . PHE A 1 281 ? -5.942 -7.660 -2.559 1.00 98.56 281 PHE A C 1
ATOM 2204 O O . PHE A 1 281 ? -6.614 -7.307 -1.583 1.00 98.56 281 PHE A O 1
ATOM 2211 N N . ASP A 1 282 ? -4.803 -8.326 -2.464 1.00 98.31 282 ASP A N 1
ATOM 2212 C CA . ASP A 1 282 ? -3.949 -8.373 -1.286 1.00 98.31 282 ASP A CA 1
ATOM 2213 C C . ASP A 1 282 ? -2.773 -7.426 -1.521 1.00 98.31 282 ASP A C 1
ATOM 2215 O O . ASP A 1 282 ? -2.224 -7.411 -2.625 1.00 98.31 282 ASP A O 1
ATOM 2219 N N . ILE A 1 283 ? -2.458 -6.562 -0.557 1.00 98.69 283 ILE A N 1
ATOM 2220 C CA . ILE A 1 283 ? -1.575 -5.408 -0.778 1.00 98.69 283 ILE A CA 1
ATOM 2221 C C . ILE A 1 283 ? -0.511 -5.345 0.310 1.00 98.69 283 ILE A C 1
ATOM 2223 O O . ILE A 1 283 ? -0.832 -5.212 1.492 1.00 98.69 283 ILE A O 1
ATOM 2227 N N . ASP A 1 284 ? 0.742 -5.297 -0.132 1.00 98.50 284 ASP A N 1
ATOM 2228 C CA . ASP A 1 284 ? 1.905 -5.023 0.697 1.00 98.50 284 ASP A CA 1
ATOM 2229 C C . ASP 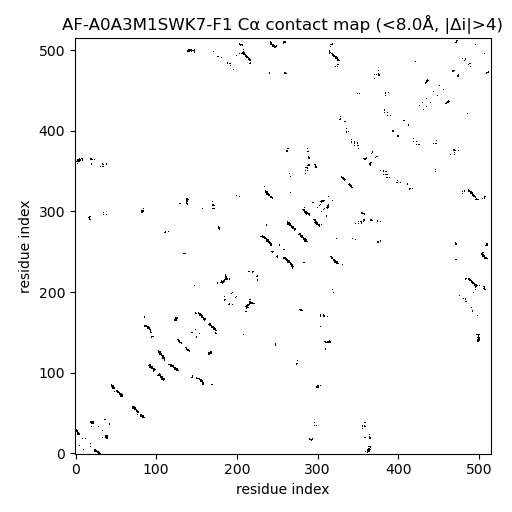A 1 284 ? 2.579 -3.723 0.268 1.00 98.50 284 ASP A C 1
ATOM 2231 O O . ASP A 1 284 ? 2.778 -3.438 -0.916 1.00 98.50 284 ASP A O 1
ATOM 2235 N N . TYR A 1 285 ? 2.983 -2.938 1.256 1.00 98.56 285 TYR A N 1
ATOM 2236 C CA . TYR A 1 285 ? 3.726 -1.704 1.079 1.00 98.56 285 TYR A CA 1
ATOM 2237 C C . TYR A 1 285 ? 5.211 -1.950 1.336 1.00 98.56 285 TYR A C 1
ATOM 2239 O O . TYR A 1 285 ? 5.575 -2.514 2.365 1.00 98.56 285 TYR A O 1
ATOM 2247 N N . TRP A 1 286 ? 6.078 -1.443 0.463 1.00 98.00 286 TRP A N 1
ATOM 2248 C CA . TRP A 1 286 ? 7.528 -1.399 0.662 1.00 98.00 286 TRP A CA 1
ATOM 2249 C C . TRP A 1 286 ? 7.917 -0.012 1.177 1.00 98.00 286 TRP A C 1
ATOM 2251 O O . TRP A 1 286 ? 8.267 0.898 0.420 1.00 98.00 286 TRP A O 1
ATOM 2261 N N . GLN A 1 287 ? 7.776 0.176 2.490 1.00 95.38 287 GLN A N 1
ATOM 2262 C CA . GLN A 1 287 ? 7.888 1.481 3.129 1.00 95.38 287 GLN A CA 1
ATOM 2263 C C . GLN A 1 287 ? 9.344 1.906 3.288 1.00 95.38 287 GLN A C 1
ATOM 2265 O O . GLN A 1 287 ? 9.981 1.562 4.275 1.00 95.38 287 GLN A O 1
ATOM 2270 N N . VAL A 1 288 ? 9.853 2.732 2.374 1.00 93.56 288 VAL A N 1
ATOM 2271 C CA . VAL A 1 288 ? 11.047 3.555 2.626 1.00 93.56 288 VAL A CA 1
ATOM 2272 C C . VAL A 1 288 ? 10.596 4.793 3.396 1.00 93.56 288 VAL A C 1
ATOM 2274 O O . VAL A 1 288 ? 10.207 5.794 2.799 1.00 93.56 288 VAL A O 1
ATOM 2277 N N . TYR A 1 289 ? 10.566 4.706 4.727 1.00 91.19 289 TYR A N 1
ATOM 2278 C CA . TYR A 1 289 ? 9.951 5.726 5.582 1.00 91.19 289 TYR A CA 1
ATOM 2279 C C . TYR A 1 289 ? 10.947 6.223 6.629 1.00 91.19 289 TYR A C 1
ATOM 2281 O O . TYR A 1 289 ? 11.476 5.449 7.423 1.00 91.19 289 TYR A O 1
ATOM 2289 N N . ALA A 1 290 ? 11.214 7.529 6.631 1.00 90.38 290 ALA A N 1
ATOM 2290 C CA . ALA A 1 290 ? 12.010 8.165 7.676 1.00 90.38 290 ALA A CA 1
ATOM 2291 C C . ALA A 1 290 ? 11.410 7.932 9.074 1.00 90.38 290 ALA A C 1
ATOM 2293 O O . ALA A 1 290 ? 10.202 7.729 9.239 1.00 90.38 290 ALA A O 1
ATOM 2294 N N . HIS A 1 291 ? 12.249 8.024 10.101 1.00 91.19 291 HIS A N 1
ATOM 2295 C CA . HIS A 1 291 ? 11.750 7.982 11.466 1.00 91.19 291 HIS A CA 1
ATOM 2296 C C . HIS A 1 291 ? 10.722 9.088 11.670 1.00 91.19 291 HIS A C 1
ATOM 2298 O O . HIS A 1 291 ? 10.829 10.182 11.109 1.00 91.19 291 HIS A O 1
ATOM 2304 N N . ASN A 1 292 ? 9.697 8.786 12.455 1.00 89.31 292 ASN A N 1
ATOM 2305 C CA . ASN A 1 292 ? 8.541 9.648 12.627 1.00 89.31 292 ASN A CA 1
ATOM 2306 C C . ASN A 1 292 ? 7.985 9.516 14.053 1.00 89.31 292 ASN A C 1
ATOM 2308 O O . ASN A 1 292 ? 8.241 8.513 14.727 1.00 89.31 292 ASN A O 1
ATOM 2312 N N . PRO A 1 293 ? 7.216 10.511 14.526 1.00 88.12 293 PRO A N 1
ATOM 2313 C CA . PRO A 1 293 ? 6.606 10.465 15.855 1.00 88.12 293 PRO A CA 1
ATOM 2314 C C . PRO A 1 293 ? 5.598 9.324 16.050 1.00 88.12 293 PRO A C 1
ATOM 2316 O O . PRO A 1 293 ? 5.323 8.945 17.182 1.00 88.12 293 PRO A O 1
ATOM 2319 N N . ASP A 1 294 ? 5.058 8.764 14.965 1.00 87.81 294 ASP A N 1
ATOM 2320 C CA . ASP A 1 294 ? 4.068 7.681 15.011 1.00 87.81 294 ASP A CA 1
ATOM 2321 C C . ASP A 1 294 ? 4.699 6.286 15.151 1.00 87.81 294 ASP A C 1
ATOM 2323 O O . ASP A 1 294 ? 3.998 5.287 15.339 1.00 87.81 294 ASP A O 1
ATOM 2327 N N . GLY A 1 295 ? 6.030 6.195 15.066 1.00 89.81 295 GLY A N 1
ATOM 2328 C CA . GLY A 1 295 ? 6.751 4.929 15.136 1.00 89.81 295 GLY A CA 1
ATOM 2329 C C . GLY A 1 295 ? 6.438 3.988 13.972 1.00 89.81 295 GLY A C 1
ATOM 2330 O O . GLY A 1 295 ? 6.500 2.767 14.145 1.00 89.81 295 GLY A O 1
ATOM 2331 N N . ILE A 1 296 ? 6.081 4.523 12.800 1.00 92.44 296 ILE A N 1
ATOM 2332 C CA . ILE A 1 296 ? 6.008 3.734 11.564 1.00 92.44 296 ILE A CA 1
ATOM 2333 C C . ILE A 1 296 ? 7.426 3.342 11.167 1.00 92.44 296 ILE A C 1
ATOM 2335 O O . ILE A 1 296 ? 8.313 4.194 11.105 1.00 92.44 296 ILE A O 1
ATOM 2339 N N . ILE A 1 297 ? 7.626 2.054 10.907 1.00 94.56 297 ILE A N 1
ATOM 2340 C CA . ILE A 1 297 ? 8.941 1.482 10.646 1.00 94.56 297 ILE A CA 1
ATOM 2341 C C . ILE A 1 297 ? 9.119 1.289 9.146 1.00 94.56 297 ILE A C 1
ATOM 2343 O O . ILE A 1 297 ? 8.263 0.713 8.476 1.00 94.56 297 ILE A O 1
ATOM 2347 N N . SER A 1 298 ? 10.276 1.713 8.646 1.00 95.62 298 SER A N 1
ATOM 2348 C CA . SER A 1 298 ? 10.714 1.410 7.288 1.00 95.62 298 SER A CA 1
ATOM 2349 C C . SER A 1 298 ? 10.849 -0.104 7.084 1.00 95.62 298 SER A C 1
ATOM 2351 O O . SER A 1 298 ? 11.612 -0.759 7.797 1.00 95.62 298 SER A O 1
ATOM 2353 N N . GLY A 1 299 ? 10.133 -0.691 6.132 1.00 96.12 299 GLY A N 1
ATOM 2354 C CA . GLY A 1 299 ? 10.047 -2.141 5.944 1.00 96.12 299 GLY A CA 1
ATOM 2355 C C . GLY A 1 299 ? 8.826 -2.556 5.126 1.00 96.12 299 GLY A C 1
ATOM 2356 O O . GLY A 1 299 ? 7.986 -1.724 4.785 1.00 96.12 299 GLY A O 1
ATOM 2357 N N . THR A 1 300 ? 8.717 -3.848 4.826 1.00 97.75 300 THR A N 1
ATOM 2358 C CA . THR A 1 300 ? 7.502 -4.383 4.204 1.00 97.75 300 THR A CA 1
ATOM 2359 C C . THR A 1 300 ? 6.385 -4.430 5.243 1.00 97.75 300 THR A C 1
ATOM 2361 O O . THR A 1 300 ? 6.623 -4.833 6.385 1.00 97.75 300 THR A O 1
ATOM 2364 N N . ALA A 1 301 ? 5.185 -3.990 4.877 1.00 97.88 301 ALA A N 1
ATOM 2365 C CA . ALA A 1 301 ? 4.016 -3.988 5.748 1.00 97.88 301 ALA A CA 1
ATOM 2366 C C . ALA A 1 301 ? 2.753 -4.317 4.953 1.00 97.88 301 ALA A C 1
ATOM 2368 O O . ALA A 1 301 ? 2.527 -3.732 3.895 1.00 97.88 301 ALA A O 1
ATOM 2369 N N . THR A 1 302 ? 1.911 -5.189 5.499 1.00 98.44 302 THR A N 1
ATOM 2370 C CA . THR A 1 302 ? 0.579 -5.462 4.934 1.00 98.44 302 THR A CA 1
ATOM 2371 C C . THR A 1 302 ? -0.300 -4.216 4.948 1.00 98.44 302 THR A C 1
ATOM 2373 O O . THR A 1 302 ? -0.101 -3.293 5.748 1.00 98.44 302 THR A O 1
ATOM 2376 N N . TRP A 1 303 ? -1.346 -4.213 4.123 1.00 98.31 303 TRP A N 1
ATOM 2377 C CA . TRP A 1 303 ? -2.380 -3.180 4.165 1.00 98.31 303 TRP A CA 1
ATOM 2378 C C . TRP A 1 303 ? -2.996 -3.024 5.550 1.00 98.31 303 TRP A C 1
ATOM 2380 O O . TRP A 1 303 ? -3.092 -1.908 6.062 1.00 98.31 303 TRP A O 1
ATOM 2390 N N . ALA A 1 304 ? -3.338 -4.134 6.205 1.00 98.12 304 ALA A N 1
ATOM 2391 C CA . ALA A 1 304 ? -3.871 -4.111 7.562 1.00 98.12 304 ALA A CA 1
ATOM 2392 C C . ALA A 1 304 ? -2.920 -3.403 8.539 1.00 98.12 304 ALA A C 1
ATOM 2394 O O . ALA A 1 304 ? -3.382 -2.643 9.382 1.00 98.12 304 ALA A O 1
ATOM 2395 N N . ASN A 1 305 ? -1.604 -3.584 8.401 1.00 98.00 305 ASN A N 1
ATOM 2396 C CA . ASN A 1 305 ? -0.627 -2.927 9.264 1.00 98.00 305 ASN A CA 1
ATOM 2397 C C . ASN A 1 305 ? -0.439 -1.437 8.952 1.00 98.00 305 ASN A C 1
ATOM 2399 O O . ASN A 1 305 ? -0.478 -0.603 9.854 1.00 98.00 305 ASN A O 1
ATOM 2403 N N . TYR A 1 306 ? -0.230 -1.088 7.683 1.00 97.94 306 TYR A N 1
ATOM 2404 C CA . TYR A 1 306 ? 0.116 0.284 7.312 1.00 97.94 306 TYR A CA 1
ATOM 2405 C C . TYR A 1 306 ? -1.101 1.218 7.245 1.00 97.94 306 TYR A C 1
ATOM 2407 O O . TYR A 1 306 ? -1.029 2.394 7.606 1.00 97.94 306 TYR A O 1
ATOM 2415 N N . MET A 1 307 ? -2.235 0.696 6.784 1.00 98.25 307 MET A N 1
ATOM 2416 C CA . MET A 1 307 ? -3.468 1.456 6.614 1.00 98.25 307 MET A CA 1
ATOM 2417 C C . MET A 1 307 ? -4.457 1.189 7.742 1.00 98.25 307 MET A C 1
ATOM 2419 O O . MET A 1 307 ? -4.957 2.142 8.340 1.00 98.25 307 MET A O 1
ATOM 2423 N N . GLY A 1 308 ? -4.744 -0.085 8.011 1.00 97.88 308 GLY A N 1
ATOM 2424 C CA . GLY A 1 308 ? -5.861 -0.511 8.856 1.00 97.88 308 GLY A CA 1
ATOM 2425 C C . GLY A 1 308 ? -5.609 -0.497 10.364 1.00 97.88 308 GLY A C 1
ATOM 2426 O O . GLY A 1 308 ? -6.575 -0.578 11.125 1.00 97.88 308 GLY A O 1
ATOM 2427 N N . ASP A 1 309 ? -4.351 -0.421 10.806 1.00 98.00 309 ASP A N 1
ATOM 2428 C CA . ASP A 1 309 ? -3.988 -0.514 12.219 1.00 98.00 309 ASP A CA 1
ATOM 2429 C C . ASP A 1 309 ? -4.636 0.615 13.022 1.00 98.00 309 ASP A C 1
ATOM 2431 O O . ASP A 1 309 ? -4.530 1.793 12.681 1.00 98.00 309 ASP A O 1
ATOM 2435 N N . LEU A 1 310 ? -5.321 0.260 14.106 1.00 97.19 310 LEU A N 1
ATOM 2436 C CA . LEU A 1 310 ? -6.100 1.223 14.877 1.00 97.19 310 LEU A CA 1
ATOM 2437 C C . LEU A 1 310 ? -5.206 2.271 15.551 1.00 97.19 310 LEU A C 1
ATOM 2439 O O . LEU A 1 310 ? -5.614 3.424 15.685 1.00 97.19 310 LEU A O 1
ATOM 2443 N N . GLN A 1 311 ? -3.993 1.897 15.965 1.00 95.12 311 GLN A N 1
ATOM 2444 C CA . GLN A 1 311 ? -3.095 2.783 16.700 1.00 95.12 311 GLN A CA 1
ATOM 2445 C C . GLN A 1 311 ? -2.164 3.575 15.782 1.00 95.12 311 GLN A C 1
ATOM 2447 O O . GLN A 1 311 ? -1.816 4.707 16.117 1.00 95.12 311 GLN A O 1
ATOM 2452 N N . ARG A 1 312 ? -1.720 2.985 14.668 1.00 93.06 312 ARG A N 1
ATOM 2453 C CA . ARG A 1 312 ? -0.656 3.549 13.818 1.00 93.06 312 ARG A CA 1
ATOM 2454 C C . ARG A 1 312 ? -1.049 3.731 12.357 1.00 93.06 312 ARG A C 1
ATOM 2456 O O . ARG A 1 312 ? -0.354 4.449 11.643 1.00 93.06 312 ARG A O 1
ATOM 2463 N N . GLY A 1 313 ? -2.136 3.105 11.924 1.00 96.00 313 GLY A N 1
ATOM 2464 C CA . GLY A 1 313 ? -2.591 3.131 10.544 1.00 96.00 313 GLY A CA 1
ATOM 2465 C C . GLY A 1 313 ? -3.182 4.477 10.129 1.00 96.00 313 GLY A C 1
ATOM 2466 O O . GLY A 1 313 ? -3.591 5.309 10.947 1.00 96.00 313 GLY A O 1
ATOM 2467 N N . TRP A 1 314 ? -3.231 4.698 8.816 1.00 96.88 314 TRP A N 1
ATOM 2468 C CA . TRP A 1 314 ? -3.670 5.968 8.236 1.00 96.88 314 TRP A CA 1
ATOM 2469 C C . TRP A 1 314 ? -5.151 6.044 7.862 1.00 96.88 314 TRP A C 1
ATOM 2471 O O . TRP A 1 314 ? -5.648 7.153 7.647 1.00 96.88 314 TRP A O 1
ATOM 2481 N N . LEU A 1 315 ? -5.864 4.912 7.808 1.00 97.88 315 LEU A N 1
ATOM 2482 C CA . LEU A 1 315 ? -7.223 4.811 7.259 1.00 97.88 315 LEU A CA 1
ATOM 2483 C C . LEU A 1 315 ? -8.198 5.843 7.849 1.00 97.88 315 LEU A C 1
ATOM 2485 O O . LEU A 1 315 ? -8.927 6.494 7.098 1.00 97.88 315 LEU A O 1
ATOM 2489 N N . GLY A 1 316 ? -8.196 6.003 9.176 1.00 97.00 316 GLY A N 1
ATOM 2490 C CA . GLY A 1 316 ? -9.142 6.860 9.896 1.00 97.00 316 GLY A CA 1
ATOM 2491 C C . GLY A 1 316 ? -8.768 8.339 9.938 1.00 97.00 316 GLY A C 1
ATOM 2492 O O . GLY A 1 316 ? -9.639 9.185 10.130 1.00 97.00 316 GLY A O 1
ATOM 2493 N N . SER A 1 317 ? -7.497 8.681 9.721 1.00 95.62 317 SER A N 1
ATOM 2494 C CA . SER A 1 317 ? -6.986 10.030 9.997 1.00 95.62 317 SER A CA 1
ATOM 2495 C C . SER A 1 317 ? -6.525 10.794 8.759 1.00 95.62 317 SER A C 1
ATOM 2497 O O . SER A 1 317 ? -6.608 12.025 8.752 1.00 95.62 317 SER A O 1
ATOM 2499 N N . ARG A 1 318 ? -6.126 10.116 7.675 1.00 96.38 318 ARG A N 1
ATOM 2500 C CA . ARG A 1 318 ? -5.653 10.761 6.439 1.00 96.38 318 ARG A CA 1
ATOM 2501 C C . ARG A 1 318 ? -6.453 10.317 5.214 1.00 96.38 318 ARG A C 1
ATOM 2503 O O . ARG A 1 318 ? -6.939 9.189 5.167 1.00 96.38 318 ARG A O 1
ATOM 2510 N N . PRO A 1 319 ? -6.591 11.175 4.187 1.00 97.81 319 PRO A N 1
ATOM 2511 C CA . PRO A 1 319 ? -6.970 10.698 2.871 1.00 97.81 319 PRO A CA 1
ATOM 2512 C C . PRO A 1 319 ? -5.775 10.038 2.181 1.00 97.81 319 PRO A C 1
ATOM 2514 O O . PRO A 1 319 ? -4.666 10.571 2.216 1.00 97.81 319 PRO A O 1
ATOM 2517 N N . VAL A 1 320 ? -6.007 8.912 1.519 1.00 98.38 320 VAL A N 1
ATOM 2518 C CA . VAL A 1 320 ? -4.986 8.134 0.810 1.00 98.38 320 VAL A CA 1
ATOM 2519 C C . VAL A 1 320 ? -5.447 7.852 -0.608 1.00 98.38 320 VAL A C 1
ATOM 2521 O O . VAL A 1 320 ? -6.638 7.666 -0.849 1.00 98.38 320 VAL A O 1
ATOM 2524 N N . SER A 1 321 ? -4.503 7.831 -1.545 1.00 98.31 321 SER A N 1
ATOM 2525 C CA . SER A 1 321 ? -4.704 7.263 -2.869 1.00 98.31 321 SER A CA 1
ATOM 2526 C C . SER A 1 321 ? -3.568 6.304 -3.182 1.00 98.31 321 SER A C 1
ATOM 2528 O O . SER A 1 321 ? -2.430 6.717 -3.395 1.00 98.31 321 SER A O 1
ATOM 2530 N N . ASP A 1 322 ? -3.918 5.035 -3.291 1.00 98.75 322 ASP A N 1
ATOM 2531 C CA . ASP A 1 322 ? -3.064 4.009 -3.864 1.00 98.75 322 ASP A CA 1
ATOM 2532 C C . ASP A 1 322 ? -3.403 3.860 -5.347 1.00 98.75 322 ASP A C 1
ATOM 2534 O O . ASP A 1 322 ? -4.561 4.002 -5.740 1.00 98.75 322 ASP A O 1
ATOM 2538 N N . VAL A 1 323 ? -2.404 3.623 -6.194 1.00 98.75 323 VAL A N 1
ATOM 2539 C CA . VAL A 1 323 ? -2.614 3.203 -7.585 1.00 98.75 323 VAL A CA 1
ATOM 2540 C C . VAL A 1 323 ? -1.914 1.876 -7.827 1.00 98.75 323 VAL A C 1
ATOM 2542 O O . VAL A 1 323 ? -0.713 1.747 -7.609 1.00 98.75 323 VAL A O 1
ATOM 2545 N N . LEU A 1 324 ? -2.681 0.891 -8.285 1.00 98.81 324 LEU A N 1
ATOM 2546 C CA . LEU A 1 324 ? -2.192 -0.421 -8.683 1.00 98.81 324 LEU A CA 1
ATOM 2547 C C . LEU A 1 324 ? -1.941 -0.403 -10.186 1.00 98.81 324 LEU A C 1
ATOM 2549 O O . LEU A 1 324 ? -2.860 -0.213 -10.982 1.00 98.81 324 LEU A O 1
ATOM 2553 N N . ILE A 1 325 ? -0.690 -0.584 -10.574 1.00 98.75 325 ILE A N 1
ATOM 2554 C CA . ILE A 1 325 ? -0.225 -0.472 -11.948 1.00 98.75 325 ILE A CA 1
ATOM 2555 C C . ILE A 1 325 ? 0.017 -1.869 -12.509 1.00 98.75 325 ILE A C 1
ATOM 2557 O O . ILE A 1 325 ? 0.987 -2.539 -12.146 1.00 98.75 325 ILE A O 1
ATOM 2561 N N . LYS A 1 326 ? -0.841 -2.300 -13.435 1.00 98.25 326 LYS A N 1
ATOM 2562 C CA . LYS A 1 326 ? -0.649 -3.538 -14.193 1.00 98.25 326 LYS A CA 1
ATOM 2563 C C . LYS A 1 326 ? -0.069 -3.215 -15.563 1.00 98.25 326 LYS A C 1
ATOM 2565 O O . LYS A 1 326 ? -0.760 -2.724 -16.456 1.00 98.25 326 LYS A O 1
ATOM 2570 N N . LEU A 1 327 ? 1.219 -3.506 -15.712 1.00 97.56 327 LEU A N 1
ATOM 2571 C CA . LEU A 1 327 ? 1.959 -3.409 -16.963 1.00 97.56 327 LEU A CA 1
ATOM 2572 C C . LEU A 1 327 ? 2.812 -4.663 -17.102 1.00 97.56 327 LEU A C 1
ATOM 2574 O O . LEU A 1 327 ? 3.747 -4.865 -16.334 1.00 97.56 327 LEU A O 1
ATOM 2578 N N . ASP A 1 328 ? 2.494 -5.494 -18.085 1.00 95.75 328 ASP A N 1
ATOM 2579 C CA . ASP A 1 328 ? 3.075 -6.825 -18.253 1.00 95.75 328 ASP A CA 1
ATOM 2580 C C . ASP A 1 328 ? 4.610 -6.844 -18.299 1.00 95.75 328 ASP A C 1
ATOM 2582 O O . ASP A 1 328 ? 5.208 -7.795 -17.804 1.00 95.75 328 ASP A O 1
ATOM 2586 N N . CYS A 1 329 ? 5.259 -5.817 -18.857 1.00 96.50 329 CYS A N 1
ATOM 2587 C CA . CYS A 1 329 ? 6.721 -5.745 -18.890 1.00 96.50 329 CYS A CA 1
ATOM 2588 C C . CYS A 1 329 ? 7.383 -5.528 -17.524 1.00 96.50 329 CYS A C 1
ATOM 2590 O O . CYS A 1 329 ? 8.583 -5.774 -17.400 1.00 96.50 329 CYS A O 1
ATOM 2592 N N . VAL A 1 330 ? 6.607 -5.127 -16.516 1.00 97.31 330 VAL A N 1
ATOM 2593 C CA . VAL A 1 330 ? 7.035 -4.974 -15.121 1.00 97.31 330 VAL A CA 1
ATOM 2594 C C . VAL A 1 330 ? 6.447 -6.077 -14.242 1.00 97.31 330 VAL A C 1
ATOM 2596 O O . VAL A 1 330 ? 7.142 -6.618 -13.393 1.00 97.31 330 VAL A O 1
ATOM 2599 N N . THR A 1 331 ? 5.178 -6.436 -14.434 1.00 97.00 331 THR A N 1
ATOM 2600 C CA . THR A 1 331 ? 4.437 -7.283 -13.487 1.00 97.00 331 THR A CA 1
ATOM 2601 C C . THR A 1 331 ? 4.450 -8.774 -13.812 1.00 97.00 331 THR A C 1
ATOM 2603 O O . THR A 1 331 ? 3.839 -9.555 -13.083 1.00 97.00 331 THR A O 1
ATOM 2606 N N . LYS A 1 332 ? 5.131 -9.190 -14.887 1.00 96.06 332 LYS A N 1
ATOM 2607 C CA . LYS A 1 332 ? 5.318 -10.602 -15.239 1.00 96.06 332 LYS A CA 1
ATOM 2608 C C . LYS A 1 332 ? 6.791 -10.961 -15.367 1.00 96.06 332 LYS A C 1
ATOM 2610 O O . LYS A 1 332 ? 7.559 -10.247 -16.013 1.00 96.06 332 LYS A O 1
ATOM 2615 N N . ASP A 1 333 ? 7.123 -12.140 -14.865 1.00 96.31 333 ASP A N 1
ATOM 2616 C CA . ASP A 1 333 ? 8.466 -12.704 -14.935 1.00 96.31 333 ASP A CA 1
ATOM 2617 C C . ASP A 1 333 ? 8.837 -13.065 -16.380 1.00 96.31 333 ASP A C 1
ATOM 2619 O O . ASP A 1 333 ? 7.996 -13.467 -17.201 1.00 96.31 333 ASP A O 1
ATOM 2623 N N . TYR A 1 334 ? 10.108 -12.877 -16.717 1.00 96.31 334 TYR A N 1
ATOM 2624 C CA . TYR A 1 334 ? 10.725 -13.311 -17.964 1.00 96.31 334 TYR A CA 1
ATOM 2625 C C . TYR A 1 334 ? 11.362 -14.679 -17.765 1.00 96.31 334 TYR A C 1
ATOM 2627 O O . TYR A 1 334 ? 11.970 -14.931 -16.735 1.00 96.31 334 TYR A O 1
ATOM 2635 N N . TYR A 1 335 ? 11.253 -15.531 -18.778 1.00 95.12 335 TYR A N 1
ATOM 2636 C CA . TYR A 1 335 ? 11.826 -16.872 -18.803 1.00 95.12 335 TYR A CA 1
ATOM 2637 C C . TYR A 1 335 ? 12.584 -17.025 -20.113 1.00 95.12 335 TYR A C 1
ATOM 2639 O O . TYR A 1 335 ? 11.965 -17.206 -21.159 1.00 95.12 335 TYR A O 1
ATOM 2647 N N . PHE A 1 336 ? 13.904 -16.908 -20.050 1.00 92.56 336 PHE A N 1
ATOM 2648 C CA . PHE A 1 336 ? 14.803 -17.027 -21.188 1.00 92.56 336 PHE A CA 1
ATOM 2649 C C . PHE A 1 336 ? 15.539 -18.357 -21.075 1.00 92.56 336 PHE A C 1
ATOM 2651 O O . PHE A 1 336 ? 16.547 -18.447 -20.381 1.00 92.56 336 PHE A O 1
ATOM 2658 N N . ASP A 1 337 ? 14.990 -19.399 -21.700 1.00 86.81 337 ASP A N 1
ATOM 2659 C CA . ASP A 1 337 ? 15.608 -20.732 -21.747 1.00 86.81 337 ASP A CA 1
ATOM 2660 C C . ASP A 1 337 ? 16.013 -21.285 -20.361 1.00 86.81 337 ASP A C 1
ATOM 2662 O O . ASP A 1 337 ? 17.163 -21.616 -20.087 1.00 86.81 337 ASP A O 1
ATOM 2666 N N . GLY A 1 338 ? 15.048 -21.313 -19.435 1.00 86.69 338 GLY A N 1
ATOM 2667 C CA . GLY A 1 338 ? 15.254 -21.771 -18.055 1.00 86.69 338 GLY A CA 1
ATOM 2668 C C . GLY A 1 338 ? 15.765 -20.699 -17.086 1.00 86.69 338 GLY A C 1
ATOM 2669 O O . GLY A 1 338 ? 15.703 -20.911 -15.877 1.00 86.69 338 GLY A O 1
ATOM 2670 N N . ILE A 1 339 ? 16.190 -19.528 -17.573 1.00 91.75 339 ILE A N 1
ATOM 2671 C CA . ILE A 1 339 ? 16.613 -18.408 -16.721 1.00 91.75 339 ILE A CA 1
ATOM 2672 C C . ILE A 1 339 ? 15.419 -17.496 -16.429 1.00 91.75 339 ILE A C 1
ATOM 2674 O O . ILE A 1 339 ? 14.840 -16.910 -17.346 1.00 91.75 339 ILE A O 1
ATOM 2678 N N . CYS A 1 340 ? 15.060 -17.364 -15.151 1.00 94.31 340 CYS A N 1
ATOM 2679 C CA . CYS A 1 340 ? 13.979 -16.491 -14.699 1.00 94.31 340 CYS A CA 1
ATOM 2680 C C . CYS A 1 340 ? 14.507 -15.107 -14.291 1.00 94.31 340 CYS A C 1
ATOM 2682 O O . CYS A 1 340 ? 15.450 -15.013 -13.508 1.00 94.31 340 CYS A O 1
ATOM 2684 N N . ILE A 1 341 ? 13.871 -14.038 -14.775 1.00 94.50 341 ILE A N 1
ATOM 2685 C CA . ILE A 1 341 ? 14.103 -12.660 -14.321 1.00 94.50 341 ILE A CA 1
ATOM 2686 C C . ILE A 1 341 ? 12.760 -12.045 -13.927 1.00 94.50 341 ILE A C 1
ATOM 2688 O O . ILE A 1 341 ? 11.872 -11.898 -14.767 1.00 94.50 341 ILE A O 1
ATOM 2692 N N . SER A 1 342 ? 12.624 -11.631 -12.668 1.00 95.12 342 SER A N 1
ATOM 2693 C CA . SER A 1 342 ? 11.413 -10.988 -12.143 1.00 95.12 342 SER A CA 1
ATOM 2694 C C . SER A 1 342 ? 11.662 -9.503 -11.843 1.00 95.12 342 SER A C 1
ATOM 2696 O O . SER A 1 342 ? 12.431 -9.186 -10.927 1.00 95.12 342 SER A O 1
ATOM 2698 N N . PRO A 1 343 ? 11.008 -8.566 -12.563 1.00 96.75 343 PRO A N 1
ATOM 2699 C CA . PRO A 1 343 ? 11.213 -7.141 -12.319 1.00 96.75 343 PRO A CA 1
ATOM 2700 C C . PRO A 1 343 ? 10.736 -6.666 -10.947 1.00 96.75 343 PRO A C 1
ATOM 2702 O O . PRO A 1 343 ? 11.426 -5.880 -10.299 1.00 96.75 343 PRO A O 1
ATOM 2705 N N . LEU A 1 344 ? 9.586 -7.157 -10.475 1.00 96.62 344 LEU A N 1
ATOM 2706 C CA . LEU A 1 344 ? 9.075 -6.805 -9.146 1.00 96.62 344 LEU A CA 1
ATOM 2707 C C . LEU A 1 344 ? 9.968 -7.360 -8.034 1.00 96.62 344 LEU A C 1
ATOM 2709 O O . LEU A 1 344 ? 10.215 -6.666 -7.053 1.00 96.62 344 LEU A O 1
ATOM 2713 N N . THR A 1 345 ? 10.506 -8.570 -8.205 1.00 94.31 345 THR A N 1
ATOM 2714 C CA . THR A 1 345 ? 11.447 -9.168 -7.249 1.00 94.31 345 THR A CA 1
ATOM 2715 C C . THR A 1 345 ? 12.740 -8.359 -7.172 1.00 94.31 345 THR A C 1
ATOM 2717 O O . THR A 1 345 ? 13.220 -8.119 -6.065 1.00 94.31 345 THR A O 1
ATOM 2720 N N . GLN A 1 346 ? 13.270 -7.895 -8.312 1.00 95.00 346 GLN A N 1
ATOM 2721 C CA . GLN A 1 346 ? 14.455 -7.033 -8.344 1.00 95.00 346 GLN A CA 1
ATOM 2722 C C . GLN A 1 346 ? 14.191 -5.690 -7.652 1.00 95.00 346 GLN A C 1
ATOM 2724 O O . GLN A 1 346 ? 14.999 -5.253 -6.836 1.00 95.00 346 GLN A O 1
ATOM 2729 N N . LEU A 1 347 ? 13.051 -5.054 -7.940 1.00 96.62 347 LEU A N 1
ATOM 2730 C CA . LEU A 1 347 ? 12.652 -3.804 -7.291 1.00 96.62 347 LEU A CA 1
ATOM 2731 C C . LEU A 1 347 ? 12.527 -3.959 -5.776 1.00 96.62 347 LEU A C 1
ATOM 2733 O O . LEU A 1 347 ? 13.061 -3.140 -5.028 1.00 96.62 347 LEU A O 1
ATOM 2737 N N . GLN A 1 348 ? 11.858 -5.018 -5.326 1.00 95.88 348 GLN A N 1
ATOM 2738 C CA . GLN A 1 348 ? 11.725 -5.313 -3.907 1.00 95.88 348 GLN A CA 1
ATOM 2739 C C . GLN A 1 348 ? 13.100 -5.440 -3.241 1.00 95.88 348 GLN A C 1
ATOM 2741 O O . GLN A 1 348 ? 13.312 -4.842 -2.194 1.00 95.88 348 GLN A O 1
ATOM 2746 N N . THR A 1 349 ? 14.061 -6.126 -3.867 1.00 92.38 349 THR A N 1
ATOM 2747 C CA . THR A 1 349 ? 15.424 -6.269 -3.329 1.00 92.38 349 THR A CA 1
ATOM 2748 C C . THR A 1 349 ? 16.161 -4.928 -3.195 1.00 92.38 349 THR A C 1
ATOM 2750 O O . THR A 1 349 ? 16.825 -4.687 -2.179 1.00 92.38 349 THR A O 1
ATOM 2753 N N . GLU A 1 350 ? 16.025 -4.017 -4.169 1.00 90.44 350 GLU A N 1
ATOM 2754 C CA . GLU A 1 350 ? 16.574 -2.655 -4.032 1.00 90.44 350 GLU A CA 1
ATOM 2755 C C . GLU A 1 350 ? 15.943 -1.915 -2.849 1.00 90.44 350 GLU A C 1
ATOM 2757 O O . GLU A 1 350 ? 16.637 -1.294 -2.035 1.00 90.44 350 GLU A O 1
ATOM 2762 N N . LEU A 1 351 ? 14.616 -1.997 -2.737 1.00 94.94 351 LEU A N 1
ATOM 2763 C CA . LEU A 1 351 ? 13.869 -1.325 -1.683 1.00 94.94 351 LEU A CA 1
ATOM 2764 C C . LEU A 1 351 ? 14.173 -1.924 -0.312 1.00 94.94 351 LEU A C 1
ATOM 2766 O O . LEU A 1 351 ? 14.348 -1.163 0.624 1.00 94.94 351 LEU A O 1
ATOM 2770 N N . GLU A 1 352 ? 14.320 -3.238 -0.162 1.00 93.69 352 GLU A N 1
ATOM 2771 C CA . GLU A 1 352 ? 14.666 -3.893 1.110 1.00 93.69 352 GLU A CA 1
ATOM 2772 C C . GLU A 1 352 ? 15.994 -3.397 1.673 1.00 93.69 352 GLU A C 1
ATOM 2774 O O . GLU A 1 352 ? 16.111 -3.117 2.873 1.00 93.69 352 GLU A O 1
ATOM 2779 N N . THR A 1 353 ? 16.969 -3.199 0.789 1.00 89.19 353 THR A N 1
ATOM 2780 C CA . THR A 1 353 ? 18.259 -2.620 1.158 1.00 89.19 353 THR A CA 1
ATOM 2781 C C . THR A 1 353 ? 18.084 -1.169 1.618 1.00 89.19 353 THR A C 1
ATOM 2783 O O . THR A 1 353 ? 18.616 -0.779 2.660 1.00 89.19 353 THR A O 1
ATOM 2786 N N . MET A 1 354 ? 17.292 -0.371 0.894 1.00 89.62 354 MET A N 1
ATOM 2787 C CA . MET A 1 354 ? 16.980 1.008 1.284 1.00 89.62 354 MET A CA 1
ATOM 2788 C C . MET A 1 354 ? 16.201 1.078 2.606 1.00 89.62 354 MET A C 1
ATOM 2790 O O . MET A 1 354 ? 16.504 1.899 3.470 1.00 89.62 354 MET A O 1
ATOM 2794 N N . MET A 1 355 ? 15.243 0.175 2.809 1.00 94.38 355 MET A N 1
ATOM 2795 C CA . MET A 1 355 ? 14.419 0.110 4.007 1.00 94.38 355 MET A CA 1
ATOM 2796 C C . MET A 1 355 ? 15.279 -0.148 5.248 1.00 94.38 355 MET A C 1
ATOM 2798 O O . MET A 1 355 ? 15.129 0.555 6.247 1.00 94.38 355 MET A O 1
ATOM 2802 N N . ALA A 1 356 ? 16.239 -1.078 5.165 1.00 91.88 356 ALA A N 1
ATOM 2803 C CA . ALA A 1 356 ? 17.197 -1.345 6.239 1.00 91.88 356 ALA A CA 1
ATOM 2804 C C . ALA A 1 356 ? 18.083 -0.131 6.571 1.00 91.88 356 ALA A C 1
ATOM 2806 O O . ALA A 1 356 ? 18.325 0.150 7.746 1.00 91.88 356 ALA A O 1
ATOM 2807 N N . ARG A 1 357 ? 18.526 0.624 5.556 1.00 89.81 357 ARG A N 1
ATOM 2808 C CA . ARG A 1 357 ? 19.287 1.872 5.755 1.00 89.81 357 ARG A CA 1
ATOM 2809 C C . ARG A 1 357 ? 18.460 2.945 6.454 1.00 89.81 357 ARG A C 1
ATOM 2811 O O . ARG A 1 357 ? 18.948 3.622 7.353 1.00 89.81 357 ARG A O 1
ATOM 2818 N N . TYR A 1 358 ? 17.188 3.063 6.088 1.00 92.12 358 TYR A N 1
ATOM 2819 C CA . TYR A 1 358 ? 16.270 3.989 6.742 1.00 92.12 358 TYR A CA 1
ATOM 2820 C C . TYR A 1 358 ? 16.003 3.610 8.204 1.00 92.12 358 TYR A C 1
ATOM 2822 O O . TYR A 1 358 ? 15.903 4.506 9.034 1.00 92.12 358 TYR A O 1
ATOM 2830 N N . ARG A 1 359 ? 15.966 2.314 8.551 1.00 92.25 359 ARG A N 1
ATOM 2831 C CA . ARG A 1 359 ? 15.829 1.866 9.951 1.00 92.25 359 ARG A CA 1
ATOM 2832 C C . ARG A 1 359 ? 17.042 2.187 10.820 1.00 92.25 359 ARG A C 1
ATOM 2834 O O . ARG A 1 359 ? 16.879 2.433 12.004 1.00 92.25 359 ARG A O 1
ATOM 2841 N N . ASN A 1 360 ? 18.254 2.166 10.266 1.00 89.75 360 ASN A N 1
ATOM 2842 C CA . ASN A 1 360 ? 19.479 2.403 11.042 1.00 89.75 360 ASN A CA 1
ATOM 2843 C C . ASN A 1 360 ? 20.094 3.799 10.851 1.00 89.75 360 ASN A C 1
ATOM 2845 O O . ASN A 1 360 ? 21.126 4.092 11.456 1.00 89.75 360 ASN A O 1
ATOM 2849 N N . GLY A 1 361 ? 19.497 4.646 10.006 1.00 87.62 361 GLY A N 1
ATOM 2850 C CA . GLY A 1 361 ? 20.012 5.983 9.710 1.00 87.62 361 GLY A CA 1
ATOM 2851 C C . GLY A 1 361 ? 21.408 5.971 9.098 1.00 87.62 361 GLY A C 1
ATOM 2852 O O . GLY A 1 361 ? 22.219 6.828 9.428 1.00 87.62 361 GLY A O 1
ATOM 2853 N N . ASP A 1 362 ? 21.737 4.952 8.296 1.00 86.81 362 ASP A N 1
ATOM 2854 C CA . ASP A 1 362 ? 23.094 4.732 7.789 1.00 86.81 362 ASP A CA 1
ATOM 2855 C C . ASP A 1 362 ? 24.159 4.712 8.913 1.00 86.81 362 ASP A C 1
ATOM 2857 O O . ASP A 1 362 ? 25.292 5.168 8.747 1.00 86.81 362 ASP A O 1
ATOM 2861 N N . GLY A 1 363 ? 23.817 4.120 10.058 1.00 88.81 363 GLY A N 1
ATOM 2862 C CA . GLY A 1 363 ? 24.715 3.964 11.206 1.00 88.81 363 GLY A CA 1
ATOM 2863 C C . GLY A 1 363 ? 24.671 5.116 12.206 1.00 88.81 363 GLY A C 1
ATOM 2864 O O . GLY A 1 363 ? 25.135 4.946 13.327 1.00 88.81 363 GLY A O 1
ATOM 2865 N N . ASP A 1 364 ? 24.053 6.244 11.869 1.00 88.81 364 ASP A N 1
ATOM 2866 C CA . ASP A 1 364 ? 23.942 7.369 12.801 1.00 88.81 364 ASP A CA 1
ATOM 2867 C C . ASP A 1 364 ? 22.722 7.250 13.726 1.00 88.81 364 ASP A C 1
ATOM 2869 O O . ASP A 1 364 ? 22.578 8.037 14.658 1.00 88.81 364 ASP A O 1
ATOM 2873 N N . GLY A 1 365 ? 21.846 6.264 13.493 1.00 86.50 365 GLY A N 1
ATOM 2874 C CA . GLY A 1 365 ? 20.674 5.994 14.327 1.00 86.50 365 GLY A CA 1
ATOM 2875 C C . GLY A 1 365 ? 19.411 6.760 13.941 1.00 86.50 365 GLY A C 1
ATOM 2876 O O . GLY A 1 365 ? 18.347 6.463 14.473 1.00 86.50 365 GLY A O 1
ATOM 2877 N N . ALA A 1 366 ? 19.485 7.696 12.992 1.00 86.75 366 ALA A N 1
ATOM 2878 C CA . ALA A 1 366 ? 18.320 8.416 12.491 1.00 86.75 366 ALA A CA 1
ATOM 2879 C C . ALA A 1 366 ? 18.366 8.623 10.973 1.00 86.75 366 ALA A C 1
ATOM 2881 O O . ALA A 1 366 ? 19.284 9.225 10.428 1.00 86.75 366 ALA A O 1
ATOM 2882 N N . ALA A 1 367 ? 17.317 8.172 10.291 1.00 85.06 367 ALA A N 1
ATOM 2883 C CA . ALA A 1 367 ? 16.932 8.679 8.976 1.00 85.06 367 ALA A CA 1
ATOM 2884 C C . ALA A 1 367 ? 15.841 9.738 9.157 1.00 85.06 367 ALA A C 1
ATOM 2886 O O . ALA A 1 367 ? 14.740 9.408 9.605 1.00 85.06 367 ALA A O 1
ATOM 2887 N N . LEU A 1 368 ? 16.149 10.989 8.821 1.00 77.94 368 LEU A N 1
ATOM 2888 C CA . LEU A 1 368 ? 15.251 12.138 8.939 1.00 77.94 368 LEU A CA 1
ATOM 2889 C C . LEU A 1 368 ? 14.969 12.704 7.551 1.00 77.94 368 LEU A C 1
ATOM 2891 O O . LEU A 1 368 ? 15.858 12.715 6.701 1.00 77.94 368 LEU A O 1
ATOM 2895 N N . VAL A 1 369 ? 13.751 13.198 7.317 1.00 66.62 369 VAL A N 1
ATOM 2896 C CA . VAL A 1 369 ? 13.434 13.871 6.051 1.00 66.62 369 VAL A CA 1
ATOM 2897 C C . VAL A 1 369 ? 14.199 15.187 5.990 1.00 66.62 369 VAL A C 1
ATOM 2899 O O . VAL A 1 369 ? 14.012 16.076 6.818 1.00 66.62 369 VAL A O 1
ATOM 2902 N N . THR A 1 370 ? 15.038 15.330 4.976 1.00 56.50 370 THR A N 1
ATOM 2903 C CA . THR A 1 370 ? 15.830 16.536 4.725 1.00 56.50 370 THR A CA 1
ATOM 2904 C C . THR A 1 370 ? 15.795 16.840 3.226 1.00 56.50 370 THR A C 1
ATOM 2906 O O . THR A 1 370 ? 15.327 16.019 2.437 1.00 56.50 370 THR A O 1
ATOM 2909 N N . PRO A 1 371 ? 16.320 17.986 2.757 1.00 45.62 371 PRO A N 1
ATOM 2910 C CA . PRO A 1 371 ? 16.526 18.173 1.326 1.00 45.62 371 PRO A CA 1
ATOM 2911 C C . PRO A 1 371 ? 17.402 17.078 0.699 1.00 45.62 371 PRO A C 1
ATOM 2913 O O . PRO A 1 371 ? 17.313 16.889 -0.510 1.00 45.62 371 PRO A O 1
ATOM 2916 N N . VAL A 1 372 ? 18.239 16.379 1.481 1.00 45.44 372 VAL A N 1
ATOM 2917 C CA . VAL A 1 372 ? 19.135 15.305 1.016 1.00 45.44 372 VAL A CA 1
ATOM 2918 C C . VAL A 1 372 ? 18.550 13.897 1.182 1.00 45.44 372 VAL A C 1
ATOM 2920 O O . VAL A 1 372 ? 18.835 13.052 0.350 1.00 45.44 372 VAL A O 1
ATOM 2923 N N . THR A 1 373 ? 17.667 13.668 2.153 1.00 55.59 373 THR A N 1
ATOM 2924 C CA . THR A 1 373 ? 17.005 12.377 2.402 1.00 55.59 373 THR A CA 1
ATOM 2925 C C . THR A 1 373 ? 15.521 12.498 2.083 1.00 55.59 373 THR A C 1
ATOM 2927 O O . THR A 1 373 ? 14.770 13.158 2.809 1.00 55.59 373 THR A O 1
ATOM 2930 N N . SER A 1 374 ? 15.090 11.874 0.987 1.00 73.44 374 SER A N 1
ATOM 2931 C CA . SER A 1 374 ? 13.712 11.950 0.504 1.00 73.44 374 SER A CA 1
ATOM 2932 C C . SER A 1 374 ? 13.200 10.571 0.112 1.00 73.44 374 SER A C 1
ATOM 2934 O O . SER A 1 374 ? 13.647 9.996 -0.880 1.00 73.44 374 SER A O 1
ATOM 2936 N N . CYS A 1 375 ? 12.176 10.105 0.831 1.00 80.94 375 CYS A N 1
ATOM 2937 C CA . CYS A 1 375 ? 11.471 8.848 0.569 1.00 80.94 375 CYS A CA 1
ATOM 2938 C C . CYS A 1 375 ? 11.043 8.726 -0.907 1.00 80.94 375 CYS A C 1
ATOM 2940 O O . CYS A 1 375 ? 11.130 7.656 -1.505 1.00 80.94 375 CYS A O 1
ATOM 2942 N N . VAL A 1 376 ? 10.625 9.845 -1.514 1.00 84.50 376 VAL A N 1
ATOM 2943 C CA . VAL A 1 376 ? 10.220 9.933 -2.925 1.00 84.50 376 VAL A CA 1
ATOM 2944 C C . VAL A 1 376 ? 11.398 9.643 -3.850 1.00 84.50 376 VAL A C 1
ATOM 2946 O O . VAL A 1 376 ? 11.279 8.840 -4.774 1.00 84.50 376 VAL A O 1
ATOM 2949 N N . GLN A 1 377 ? 12.527 10.314 -3.624 1.00 79.12 377 GLN A N 1
ATOM 2950 C CA . GLN A 1 377 ? 13.695 10.211 -4.493 1.00 79.12 377 GLN A CA 1
ATOM 2951 C C . GLN A 1 377 ? 14.317 8.823 -4.396 1.00 79.12 377 GLN A C 1
ATOM 2953 O O . GLN A 1 377 ? 14.543 8.202 -5.428 1.00 79.12 377 GLN A O 1
ATOM 2958 N N . ASP A 1 378 ? 14.509 8.318 -3.179 1.00 83.31 378 ASP A N 1
ATOM 2959 C CA . ASP A 1 378 ? 15.130 7.014 -2.942 1.00 83.31 378 ASP A CA 1
ATOM 2960 C C . ASP A 1 378 ? 14.269 5.865 -3.482 1.00 83.31 378 ASP A C 1
ATOM 2962 O O . ASP A 1 378 ? 14.785 4.955 -4.132 1.00 83.31 378 ASP A O 1
ATOM 2966 N N . SER A 1 379 ? 12.944 5.937 -3.310 1.00 89.50 379 SER A N 1
ATOM 2967 C CA . SER A 1 379 ? 12.026 4.931 -3.862 1.00 89.50 379 SER A CA 1
ATOM 2968 C C . SER A 1 379 ? 12.052 4.915 -5.392 1.00 89.50 379 SER A C 1
ATOM 2970 O O . SER A 1 379 ? 12.113 3.856 -6.012 1.00 89.50 379 SER A O 1
ATOM 2972 N N . ASN A 1 380 ? 12.025 6.088 -6.032 1.00 88.94 380 ASN A N 1
ATOM 2973 C CA . ASN A 1 380 ? 12.086 6.178 -7.493 1.00 88.94 380 ASN A CA 1
ATOM 2974 C C . ASN A 1 380 ? 13.464 5.806 -8.052 1.00 88.94 380 ASN A C 1
ATOM 2976 O O . ASN A 1 380 ? 13.550 5.208 -9.125 1.00 88.94 380 ASN A O 1
ATOM 2980 N N . GLN A 1 381 ? 14.533 6.108 -7.314 1.00 83.19 381 GLN A N 1
ATOM 2981 C CA . GLN A 1 381 ? 15.875 5.653 -7.645 1.00 83.19 381 GLN A CA 1
ATOM 2982 C C . GLN A 1 381 ? 15.945 4.120 -7.626 1.00 83.19 381 GLN A C 1
ATOM 2984 O O . GLN A 1 381 ? 16.507 3.536 -8.549 1.00 83.19 381 GLN A O 1
ATOM 2989 N N . ALA A 1 382 ? 15.337 3.466 -6.631 1.00 88.56 382 ALA A N 1
ATOM 2990 C CA . ALA A 1 382 ? 15.275 2.008 -6.557 1.00 88.56 382 ALA A CA 1
ATOM 2991 C C . ALA A 1 382 ? 14.565 1.391 -7.777 1.00 88.56 382 ALA A C 1
ATOM 2993 O O . ALA A 1 382 ? 15.083 0.440 -8.358 1.00 88.56 382 ALA A O 1
ATOM 2994 N N . LEU A 1 383 ? 13.446 1.975 -8.236 1.00 91.06 383 LEU A N 1
ATOM 2995 C CA . LEU A 1 383 ? 12.776 1.544 -9.474 1.00 91.06 383 LEU A CA 1
ATOM 2996 C C . LEU A 1 383 ? 13.699 1.635 -10.692 1.00 91.06 383 LEU A C 1
ATOM 2998 O O . LEU A 1 383 ? 13.795 0.686 -11.470 1.00 91.06 383 LEU A O 1
ATOM 3002 N N . TYR A 1 384 ? 14.394 2.759 -10.849 1.00 87.50 384 TYR A N 1
ATOM 3003 C CA . TYR A 1 384 ? 15.321 2.942 -11.960 1.00 87.50 384 TYR A CA 1
ATOM 3004 C C . TYR A 1 384 ? 16.491 1.948 -11.912 1.00 87.50 384 TYR A C 1
ATOM 3006 O O . TYR A 1 384 ? 16.775 1.282 -12.909 1.00 87.50 384 TYR A O 1
ATOM 3014 N N . ILE A 1 385 ? 17.128 1.793 -10.747 1.00 84.25 385 ILE A N 1
ATOM 3015 C CA . ILE A 1 385 ? 18.240 0.855 -10.542 1.00 84.25 385 ILE A CA 1
ATOM 3016 C C . ILE A 1 385 ? 17.803 -0.584 -10.823 1.00 84.25 385 ILE A C 1
ATOM 3018 O O . ILE A 1 385 ? 18.551 -1.323 -11.460 1.00 84.25 385 ILE A O 1
ATOM 3022 N N . ALA A 1 386 ? 16.597 -0.978 -10.409 1.00 90.25 386 ALA A N 1
ATOM 3023 C CA . ALA A 1 386 ? 16.078 -2.316 -10.664 1.00 90.25 386 ALA A CA 1
ATOM 3024 C C . ALA A 1 386 ? 15.985 -2.618 -12.168 1.00 90.25 386 ALA A C 1
ATOM 3026 O O . ALA A 1 386 ? 16.432 -3.675 -12.611 1.00 90.25 386 ALA A O 1
ATOM 3027 N N . ILE A 1 387 ? 15.478 -1.673 -12.968 1.00 90.31 387 ILE A N 1
ATOM 3028 C CA . ILE A 1 387 ? 15.409 -1.825 -14.430 1.00 90.31 387 ILE A CA 1
ATOM 3029 C C . ILE A 1 387 ? 16.817 -1.921 -15.031 1.00 90.31 387 ILE A C 1
ATOM 3031 O O . ILE A 1 387 ? 17.083 -2.818 -15.827 1.00 90.31 387 ILE A O 1
ATOM 3035 N N . GLN A 1 388 ? 17.739 -1.055 -14.609 1.00 86.62 388 GLN A N 1
ATOM 3036 C CA . GLN A 1 388 ? 19.123 -1.073 -15.095 1.00 86.62 388 GLN A CA 1
ATOM 3037 C C . GLN A 1 388 ? 19.853 -2.378 -14.748 1.00 86.62 388 GLN A C 1
ATOM 3039 O O . GLN A 1 388 ? 20.585 -2.923 -15.572 1.00 86.62 388 GLN A O 1
ATOM 3044 N N . ARG A 1 389 ? 19.620 -2.933 -13.554 1.00 87.62 389 ARG A N 1
ATOM 3045 C CA . ARG A 1 389 ? 20.173 -4.235 -13.160 1.00 87.62 389 ARG A CA 1
ATOM 3046 C C . ARG A 1 389 ? 19.644 -5.370 -14.019 1.00 87.62 389 ARG A C 1
ATOM 3048 O O . ARG A 1 389 ? 20.419 -6.243 -14.386 1.00 87.62 389 ARG A O 1
ATOM 3055 N N . ILE A 1 390 ? 18.364 -5.346 -14.376 1.00 92.50 390 ILE A N 1
ATOM 3056 C CA . ILE A 1 390 ? 17.780 -6.329 -15.293 1.00 92.50 390 ILE A CA 1
ATOM 3057 C C . ILE A 1 390 ? 18.423 -6.218 -16.680 1.00 92.50 390 ILE A C 1
ATOM 3059 O O . ILE A 1 390 ? 18.822 -7.229 -17.253 1.00 92.50 390 ILE A O 1
ATOM 3063 N N . GLU A 1 391 ? 18.582 -5.002 -17.209 1.00 91.31 391 GLU A N 1
ATOM 3064 C CA . GLU A 1 391 ? 19.262 -4.779 -18.492 1.00 91.31 391 GLU A CA 1
ATOM 3065 C C . GLU A 1 391 ? 20.706 -5.290 -18.470 1.00 91.31 391 GLU A C 1
ATOM 3067 O O . GLU A 1 391 ? 21.135 -5.972 -19.402 1.00 91.31 391 GLU A O 1
ATOM 3072 N N . GLN A 1 392 ? 21.435 -5.031 -17.384 1.00 89.25 392 GLN A N 1
ATOM 3073 C CA . GLN A 1 392 ? 22.792 -5.532 -17.197 1.00 89.25 392 GLN A CA 1
ATOM 3074 C C . GLN A 1 392 ? 22.832 -7.058 -17.064 1.00 89.25 392 GLN A C 1
ATOM 3076 O O . GLN A 1 392 ? 23.672 -7.694 -17.695 1.00 89.25 392 GLN A O 1
ATOM 3081 N N . GLN A 1 393 ? 21.933 -7.660 -16.278 1.00 90.38 393 GLN A N 1
ATOM 3082 C CA . GLN A 1 393 ? 21.827 -9.116 -16.141 1.00 90.38 393 GLN A CA 1
ATOM 3083 C C . GLN A 1 393 ? 21.637 -9.766 -17.510 1.00 90.38 393 GLN A C 1
ATOM 3085 O O . GLN A 1 393 ? 22.345 -10.715 -17.826 1.00 90.38 393 GLN A O 1
ATOM 3090 N N . VAL A 1 394 ? 20.756 -9.212 -18.347 1.00 91.94 394 VAL A N 1
ATOM 3091 C CA . VAL A 1 394 ? 20.552 -9.674 -19.725 1.00 91.94 394 VAL A CA 1
ATOM 3092 C C . VAL A 1 394 ? 21.809 -9.480 -20.578 1.00 91.94 394 VAL A C 1
ATOM 3094 O O . VAL A 1 394 ? 22.229 -10.412 -21.259 1.00 91.94 394 VAL A O 1
ATOM 3097 N N . ALA A 1 395 ? 22.445 -8.306 -20.527 1.00 90.00 395 ALA A N 1
ATOM 3098 C CA . ALA A 1 395 ? 23.644 -8.006 -21.313 1.00 90.00 395 ALA A CA 1
ATOM 3099 C C . ALA A 1 395 ? 24.859 -8.873 -20.936 1.00 90.00 395 ALA A C 1
ATOM 3101 O O . ALA A 1 395 ? 25.690 -9.183 -21.789 1.00 90.00 395 ALA A O 1
ATOM 3102 N N . CYS A 1 396 ? 24.963 -9.280 -19.671 1.00 90.50 396 CYS A N 1
ATOM 3103 C CA . CYS A 1 396 ? 26.050 -10.111 -19.162 1.00 90.50 396 CYS A CA 1
ATOM 3104 C C . CYS A 1 396 ? 25.764 -11.622 -19.248 1.00 90.50 396 CYS A C 1
ATOM 3106 O O . CYS A 1 396 ? 26.626 -12.404 -18.852 1.00 90.50 396 CYS A O 1
ATOM 3108 N N . HIS A 1 397 ? 24.603 -12.047 -19.765 1.00 92.62 397 HIS A N 1
ATOM 3109 C CA . HIS A 1 397 ? 24.250 -13.460 -19.943 1.00 92.62 397 HIS A CA 1
ATOM 3110 C C . HIS A 1 397 ? 24.197 -13.840 -21.435 1.00 92.62 397 HIS A C 1
ATOM 3112 O O . HIS A 1 397 ? 23.180 -13.603 -22.096 1.00 92.62 397 HIS A O 1
ATOM 3118 N N . PRO A 1 398 ? 25.250 -14.475 -21.991 1.00 93.88 398 PRO A N 1
ATOM 3119 C CA . PRO A 1 398 ? 25.297 -14.839 -23.410 1.00 93.88 398 PRO A CA 1
ATOM 3120 C C . PRO A 1 398 ? 24.096 -15.672 -23.875 1.00 93.88 398 PRO A C 1
ATOM 3122 O O . PRO A 1 398 ? 23.539 -15.393 -24.932 1.00 93.88 398 PRO A O 1
ATOM 3125 N N . GLN A 1 399 ? 23.630 -16.616 -23.048 1.00 94.44 399 GLN A N 1
ATOM 3126 C CA . GLN A 1 399 ? 22.468 -17.458 -23.355 1.00 94.44 399 GLN A CA 1
ATOM 3127 C C . GLN A 1 399 ? 21.189 -16.636 -23.576 1.00 94.44 399 GLN A C 1
ATOM 3129 O O . GLN A 1 399 ? 20.448 -16.893 -24.522 1.00 94.44 399 GLN A O 1
ATOM 3134 N N . ILE A 1 400 ? 20.948 -15.608 -22.753 1.00 94.81 400 ILE A N 1
ATOM 3135 C CA . ILE A 1 400 ? 19.780 -14.733 -22.916 1.00 94.81 400 ILE A CA 1
ATOM 3136 C C . ILE A 1 400 ? 19.919 -13.902 -24.195 1.00 94.81 400 ILE A C 1
ATOM 3138 O O . ILE A 1 400 ? 18.956 -13.767 -24.948 1.00 94.81 400 ILE A O 1
ATOM 3142 N N . LEU A 1 401 ? 21.109 -13.363 -24.473 1.00 94.50 401 LEU A N 1
ATOM 3143 C CA . LEU A 1 401 ? 21.352 -12.585 -25.690 1.00 94.50 401 LEU A CA 1
ATOM 3144 C C . LEU A 1 401 ? 21.140 -13.413 -26.960 1.00 94.50 401 LEU A C 1
ATOM 3146 O O . LEU A 1 401 ? 20.497 -12.939 -27.899 1.00 94.50 401 LEU A O 1
ATOM 3150 N N . ASP A 1 402 ? 21.652 -14.639 -26.993 1.00 94.56 402 ASP A N 1
ATOM 3151 C CA . ASP A 1 402 ? 21.479 -15.543 -28.129 1.00 94.56 402 ASP A CA 1
ATOM 3152 C C . ASP A 1 402 ? 20.013 -15.956 -28.290 1.00 94.56 402 ASP A C 1
ATOM 3154 O O . ASP A 1 402 ? 19.493 -15.984 -29.411 1.00 94.56 402 ASP A O 1
ATOM 3158 N N . TRP A 1 403 ? 19.303 -16.168 -27.179 1.00 95.94 403 TRP A N 1
ATOM 3159 C CA . TRP A 1 403 ? 17.865 -16.409 -27.193 1.00 95.94 403 TRP A CA 1
ATOM 3160 C C . TRP A 1 403 ? 17.091 -15.217 -27.776 1.00 95.94 403 TRP A C 1
ATOM 3162 O O . TRP A 1 403 ? 16.289 -15.393 -28.692 1.00 95.94 403 TRP A O 1
ATOM 3172 N N . LEU A 1 404 ? 17.374 -13.988 -27.329 1.00 95.44 404 LEU A N 1
ATOM 3173 C CA . LEU A 1 404 ? 16.714 -12.771 -27.823 1.00 95.44 404 LEU A CA 1
ATOM 3174 C C . LEU A 1 404 ? 16.974 -12.543 -29.321 1.00 95.44 404 LEU A C 1
ATOM 3176 O O . LEU A 1 404 ? 16.062 -12.158 -30.054 1.00 95.44 404 LEU A O 1
ATOM 3180 N N . ARG A 1 405 ? 18.203 -12.803 -29.790 1.00 95.19 405 ARG A N 1
ATOM 3181 C CA . ARG A 1 405 ? 18.581 -12.685 -31.211 1.00 95.19 405 ARG A CA 1
ATOM 3182 C C . ARG A 1 405 ? 17.904 -13.732 -32.089 1.00 95.19 405 ARG A C 1
ATOM 3184 O O . ARG A 1 405 ? 17.514 -13.414 -33.209 1.00 95.19 405 ARG A O 1
ATOM 3191 N N . SER A 1 406 ? 17.772 -14.962 -31.595 1.00 96.31 406 SER A N 1
ATOM 3192 C CA . SER A 1 406 ? 17.104 -16.056 -32.314 1.00 96.31 406 SER A CA 1
ATOM 3193 C C . SER A 1 406 ? 15.574 -15.962 -32.272 1.00 96.31 406 SER A C 1
ATOM 3195 O O . SER A 1 406 ? 14.911 -16.537 -33.132 1.00 96.31 406 SER A O 1
ATOM 3197 N N . HIS A 1 407 ? 15.010 -15.180 -31.343 1.00 96.38 407 HIS A N 1
ATOM 3198 C CA . HIS A 1 407 ? 13.565 -15.010 -31.154 1.00 96.38 407 HIS A CA 1
ATOM 3199 C C . HIS A 1 407 ? 13.117 -13.530 -31.207 1.00 96.38 407 HIS A C 1
ATOM 3201 O O . HIS A 1 407 ? 12.479 -13.040 -30.268 1.00 96.38 407 HIS A O 1
ATOM 3207 N N . PRO A 1 408 ? 13.384 -12.785 -32.299 1.00 96.44 408 PRO A N 1
ATOM 3208 C CA . PRO A 1 408 ? 13.191 -11.330 -32.340 1.00 96.44 408 PRO A CA 1
ATOM 3209 C C . PRO A 1 408 ? 11.726 -10.881 -32.206 1.00 96.44 408 PRO A C 1
ATOM 3211 O O . PRO A 1 408 ? 11.458 -9.792 -31.706 1.00 96.44 408 PRO A O 1
ATOM 3214 N N . THR A 1 409 ? 10.769 -11.708 -32.634 1.00 96.50 409 THR A N 1
ATOM 3215 C CA . THR A 1 409 ? 9.327 -11.401 -32.602 1.00 96.50 409 THR A CA 1
ATOM 3216 C C . THR A 1 409 ? 8.580 -12.116 -31.477 1.00 96.50 409 THR A C 1
ATOM 3218 O O . THR A 1 409 ? 7.356 -12.018 -31.396 1.00 96.50 409 THR A O 1
ATOM 3221 N N . HIS A 1 410 ? 9.281 -12.861 -30.617 1.00 96.69 410 HIS A N 1
ATOM 3222 C CA . HIS A 1 410 ? 8.639 -13.570 -29.516 1.00 96.69 410 HIS A CA 1
ATOM 3223 C C . HIS A 1 410 ? 8.060 -12.573 -28.493 1.00 96.69 410 HIS A C 1
ATOM 3225 O O . HIS A 1 410 ? 8.705 -11.558 -28.209 1.00 96.69 410 HIS A O 1
ATOM 3231 N N . PRO A 1 411 ? 6.884 -12.842 -27.884 1.00 95.31 411 PRO A N 1
ATOM 3232 C CA . PRO A 1 411 ? 6.247 -11.915 -26.946 1.00 95.31 411 PRO A CA 1
ATOM 3233 C C . PRO A 1 411 ? 7.157 -11.426 -25.811 1.00 95.31 411 PRO A C 1
ATOM 3235 O O . PRO A 1 411 ? 7.112 -10.252 -25.459 1.00 95.31 411 PRO A O 1
ATOM 3238 N N . GLN A 1 412 ? 8.022 -12.286 -25.261 1.00 94.88 412 GLN A N 1
ATOM 3239 C CA . GLN A 1 412 ? 8.977 -11.878 -24.218 1.00 94.88 412 GLN A CA 1
ATOM 3240 C C . GLN A 1 412 ? 10.049 -10.908 -24.729 1.00 94.88 412 GLN A C 1
ATOM 3242 O O . GLN A 1 412 ? 10.395 -9.984 -23.999 1.00 94.88 412 GLN A O 1
ATOM 3247 N N . THR A 1 413 ? 10.530 -11.066 -25.966 1.00 96.12 413 THR A N 1
ATOM 3248 C CA . THR A 1 413 ? 11.491 -10.141 -26.589 1.00 96.12 413 THR A CA 1
ATOM 3249 C C . THR A 1 413 ? 10.868 -8.758 -26.756 1.00 96.12 413 THR A C 1
ATOM 3251 O O . THR A 1 413 ? 11.438 -7.761 -26.319 1.00 96.12 413 THR A O 1
ATOM 3254 N N . LEU A 1 414 ? 9.647 -8.696 -27.297 1.00 96.81 414 LEU A N 1
ATOM 3255 C CA . LEU A 1 414 ? 8.906 -7.439 -27.460 1.00 96.81 414 LEU A CA 1
ATOM 3256 C C . LEU A 1 414 ? 8.588 -6.786 -26.108 1.00 96.81 414 LEU A C 1
ATOM 3258 O O . LEU A 1 414 ? 8.680 -5.570 -25.943 1.00 96.81 414 LEU A O 1
ATOM 3262 N N . ARG A 1 415 ? 8.238 -7.596 -25.107 1.00 96.00 415 ARG A N 1
ATOM 3263 C CA . ARG A 1 415 ? 7.971 -7.123 -23.749 1.00 96.00 415 ARG A CA 1
ATOM 3264 C C . ARG A 1 415 ? 9.234 -6.581 -23.075 1.00 96.00 415 ARG A C 1
ATOM 3266 O O . ARG A 1 415 ? 9.164 -5.541 -22.427 1.00 96.00 415 ARG A O 1
ATOM 3273 N N . PHE A 1 416 ? 10.380 -7.226 -23.281 1.00 96.88 416 PHE A N 1
ATOM 3274 C CA . PHE A 1 416 ? 11.665 -6.750 -22.777 1.00 96.88 416 PHE A CA 1
ATOM 3275 C C . PHE A 1 416 ? 12.064 -5.418 -23.429 1.00 96.88 416 PHE A C 1
ATOM 3277 O O . PHE A 1 416 ? 12.423 -4.481 -22.726 1.00 96.88 416 PHE A O 1
ATOM 3284 N N . GLN A 1 417 ? 11.869 -5.260 -24.742 1.00 96.19 417 GLN A N 1
ATOM 3285 C CA . GLN A 1 417 ? 12.058 -3.968 -25.421 1.00 96.19 417 GLN A CA 1
ATOM 3286 C C . GLN A 1 417 ? 11.164 -2.863 -24.828 1.00 96.19 417 GLN A C 1
ATOM 3288 O O . GLN A 1 417 ? 11.599 -1.723 -24.660 1.00 96.19 417 GLN A O 1
ATOM 3293 N N . ARG A 1 418 ? 9.917 -3.189 -24.453 1.00 96.81 418 ARG A N 1
ATOM 3294 C CA . ARG A 1 418 ? 9.023 -2.251 -23.749 1.00 96.81 418 ARG A CA 1
ATOM 3295 C C . ARG A 1 418 ? 9.525 -1.901 -22.345 1.00 96.81 418 ARG A C 1
ATOM 3297 O O . ARG A 1 418 ? 9.345 -0.757 -21.934 1.00 96.81 418 ARG A O 1
ATOM 3304 N N . LEU A 1 419 ? 10.147 -2.840 -21.625 1.00 96.50 419 LEU A N 1
ATOM 3305 C CA . LEU A 1 419 ? 10.803 -2.565 -20.339 1.00 96.50 419 LEU A CA 1
ATOM 3306 C C . LEU A 1 419 ? 11.977 -1.590 -20.517 1.00 96.50 419 LEU A C 1
ATOM 3308 O O . LEU A 1 419 ? 12.057 -0.613 -19.778 1.00 96.50 419 LEU A O 1
ATOM 3312 N N . GLN A 1 420 ? 12.812 -1.783 -21.541 1.00 95.06 420 GLN A N 1
ATOM 3313 C CA . GLN A 1 420 ? 13.924 -0.871 -21.850 1.00 95.06 420 GLN A CA 1
ATOM 3314 C C . GLN A 1 420 ? 13.433 0.538 -22.221 1.00 95.06 420 GLN A C 1
ATOM 3316 O O . GLN A 1 420 ? 13.952 1.555 -21.749 1.00 95.06 420 GLN A O 1
ATOM 3321 N N . ALA A 1 421 ? 12.369 0.618 -23.028 1.00 95.56 421 ALA A N 1
ATOM 3322 C CA . ALA A 1 421 ? 11.737 1.888 -23.373 1.00 95.56 421 ALA A CA 1
ATOM 3323 C C . ALA A 1 421 ? 11.161 2.603 -22.137 1.00 95.56 421 ALA A C 1
ATOM 3325 O O . ALA A 1 421 ? 11.271 3.827 -22.027 1.00 95.56 421 ALA A O 1
ATOM 3326 N N . LEU A 1 422 ? 10.574 1.853 -21.197 1.00 94.31 422 LEU A N 1
ATOM 3327 C CA . LEU A 1 422 ? 10.112 2.384 -19.915 1.00 94.31 422 LEU A CA 1
ATOM 3328 C C . LEU A 1 422 ? 11.286 2.885 -19.061 1.00 94.31 422 LEU A C 1
ATOM 3330 O O . LEU A 1 422 ? 11.197 3.988 -18.529 1.00 94.31 422 LEU A O 1
ATOM 3334 N N . GLY A 1 423 ? 12.387 2.131 -18.974 1.00 89.25 423 GLY A N 1
ATOM 3335 C CA . GLY A 1 423 ? 13.607 2.538 -18.267 1.00 89.25 423 GLY A CA 1
ATOM 3336 C C . GLY A 1 423 ? 14.164 3.865 -18.783 1.00 89.25 423 GLY A C 1
ATOM 3337 O O . GLY A 1 423 ? 14.379 4.793 -18.006 1.00 89.25 423 GLY A O 1
ATOM 3338 N N . THR A 1 424 ? 14.267 4.004 -20.107 1.00 88.81 424 THR A N 1
ATOM 3339 C CA . THR A 1 424 ? 14.696 5.249 -20.771 1.00 88.81 424 THR A CA 1
ATOM 3340 C C . THR A 1 424 ? 13.755 6.422 -20.467 1.00 88.81 424 THR A C 1
ATOM 3342 O O . THR A 1 424 ? 14.183 7.566 -20.298 1.00 88.81 424 THR A O 1
ATOM 3345 N N . ALA A 1 425 ? 12.443 6.177 -20.430 1.00 90.31 425 ALA A N 1
ATOM 3346 C CA . ALA A 1 425 ? 11.463 7.215 -20.129 1.00 90.31 425 ALA A CA 1
ATOM 3347 C C . ALA A 1 425 ? 11.489 7.623 -18.644 1.00 90.31 425 ALA A C 1
ATOM 3349 O O . ALA A 1 425 ? 11.359 8.809 -18.333 1.00 90.31 425 ALA A O 1
ATOM 3350 N N . LEU A 1 426 ? 11.713 6.663 -17.741 1.00 86.56 426 LEU A N 1
ATOM 3351 C CA . LEU A 1 426 ? 11.883 6.901 -16.311 1.00 86.56 426 LEU A CA 1
ATOM 3352 C C . LEU A 1 426 ? 13.155 7.707 -16.026 1.00 86.56 426 LEU A C 1
ATOM 3354 O O . LEU A 1 426 ? 13.100 8.668 -15.265 1.00 86.56 426 LEU A O 1
ATOM 3358 N N . GLU A 1 427 ? 14.273 7.389 -16.680 1.00 82.69 427 GLU A N 1
ATOM 3359 C CA . GLU A 1 427 ? 15.519 8.157 -16.565 1.00 82.69 427 GLU A CA 1
ATOM 3360 C C . GLU A 1 427 ? 15.294 9.640 -16.889 1.00 82.69 427 GLU A C 1
ATOM 3362 O O . GLU A 1 427 ? 15.642 10.521 -16.101 1.00 82.69 427 GLU A O 1
ATOM 3367 N N . LYS A 1 428 ? 14.622 9.927 -18.011 1.00 81.62 428 LYS A N 1
ATOM 3368 C CA . LYS A 1 428 ? 14.283 11.299 -18.427 1.00 81.62 428 LYS A CA 1
ATOM 3369 C C . LYS A 1 428 ? 13.381 12.013 -17.423 1.00 81.62 428 LYS A C 1
ATOM 3371 O O . LYS A 1 428 ? 13.514 13.222 -17.240 1.00 81.62 428 LYS A O 1
ATOM 3376 N N . LEU A 1 429 ? 12.457 11.286 -16.792 1.00 80.19 429 LEU A N 1
ATOM 3377 C CA . LEU A 1 429 ? 11.569 11.837 -15.770 1.00 80.19 429 LEU A CA 1
ATOM 3378 C C . LEU A 1 429 ? 12.339 12.198 -14.492 1.00 80.19 429 LEU A C 1
ATOM 3380 O O . LEU A 1 429 ? 12.108 13.257 -13.906 1.00 80.19 429 LEU A O 1
ATOM 3384 N N . LEU A 1 430 ? 13.247 11.323 -14.064 1.00 72.50 430 LEU A N 1
ATOM 3385 C CA . LEU A 1 430 ? 13.998 11.475 -12.822 1.00 72.50 430 LEU A CA 1
ATOM 3386 C C . LEU A 1 430 ? 15.179 12.445 -12.948 1.00 72.50 430 LEU A C 1
ATOM 3388 O O . LEU A 1 430 ? 15.523 13.122 -11.978 1.00 72.50 430 LEU A O 1
ATOM 3392 N N . VAL A 1 431 ? 15.758 12.562 -14.144 1.00 67.50 431 VAL A N 1
ATOM 3393 C CA . VAL A 1 431 ? 16.945 13.376 -14.433 1.00 67.50 431 VAL A CA 1
ATOM 3394 C C . VAL A 1 431 ? 16.671 14.357 -15.594 1.00 67.50 431 VAL A C 1
ATOM 3396 O O . VAL A 1 431 ? 17.376 14.356 -16.604 1.00 67.50 431 VAL A O 1
ATOM 3399 N N . PRO A 1 432 ? 15.675 15.262 -15.487 1.00 52.56 432 PRO A N 1
ATOM 3400 C CA . PRO A 1 432 ? 15.189 16.052 -16.627 1.00 52.56 432 PRO A CA 1
ATOM 3401 C C . PRO A 1 432 ? 16.204 17.056 -17.203 1.00 52.56 432 PRO A C 1
ATOM 3403 O O . PRO A 1 432 ? 15.993 17.578 -18.293 1.00 52.56 432 PRO A O 1
ATOM 3406 N N . LEU A 1 433 ? 17.295 17.345 -16.482 1.00 46.59 433 LEU A N 1
ATOM 3407 C CA . LEU A 1 433 ? 18.382 18.240 -16.911 1.00 46.59 433 LEU A CA 1
ATOM 3408 C C . LEU A 1 433 ? 19.750 17.543 -16.965 1.00 46.59 433 LEU A C 1
ATOM 3410 O O . LEU A 1 433 ? 20.772 18.219 -17.039 1.00 46.59 433 LEU A O 1
ATOM 3414 N N . GLY A 1 434 ? 19.792 16.210 -16.875 1.00 46.41 434 GLY A N 1
ATOM 3415 C CA . GLY A 1 434 ? 21.062 15.486 -16.804 1.00 46.41 434 GLY A CA 1
ATOM 3416 C C . GLY A 1 434 ? 21.846 15.745 -15.507 1.00 46.41 434 GLY A C 1
ATOM 3417 O O . GLY A 1 434 ? 23.070 15.731 -15.481 1.00 46.41 434 GLY A O 1
ATOM 3418 N N . ILE A 1 435 ? 21.156 16.058 -14.416 1.00 49.16 435 ILE A N 1
ATOM 3419 C CA . ILE A 1 435 ? 21.776 16.418 -13.145 1.00 49.16 435 ILE A CA 1
ATOM 3420 C C . ILE A 1 435 ? 21.493 15.319 -12.128 1.00 49.16 435 ILE A C 1
ATOM 3422 O O . ILE A 1 435 ? 20.368 15.176 -11.652 1.00 49.16 435 ILE A O 1
ATOM 3426 N N . VAL A 1 436 ? 22.531 14.554 -11.803 1.00 51.84 436 VAL A N 1
ATOM 3427 C CA . VAL A 1 436 ? 22.490 13.476 -10.811 1.00 51.84 436 VAL A CA 1
ATOM 3428 C C . VAL A 1 436 ? 23.037 14.001 -9.487 1.00 51.84 436 VAL A C 1
ATOM 3430 O O . VAL A 1 436 ? 24.014 14.754 -9.456 1.00 51.84 436 VAL A O 1
ATOM 3433 N N . ARG A 1 437 ? 22.395 13.645 -8.372 1.00 52.47 437 ARG A N 1
ATOM 3434 C CA . ARG A 1 437 ? 22.885 14.042 -7.050 1.00 52.47 437 ARG A CA 1
ATOM 3435 C C . ARG A 1 437 ? 24.095 13.187 -6.620 1.00 52.47 437 ARG A C 1
ATOM 3437 O O . ARG A 1 437 ? 24.153 12.008 -6.950 1.00 52.47 437 ARG A O 1
ATOM 3444 N N . PRO A 1 438 ? 25.053 13.720 -5.842 1.00 50.22 438 PRO A N 1
ATOM 3445 C CA . PRO A 1 438 ? 26.219 12.945 -5.390 1.00 50.22 438 PRO A CA 1
ATOM 3446 C C . PRO A 1 438 ? 25.891 11.727 -4.502 1.00 50.22 438 PRO A C 1
ATOM 3448 O O . PRO A 1 438 ? 26.610 10.729 -4.506 1.00 50.22 438 PRO A O 1
ATOM 3451 N N . ASP A 1 439 ? 24.804 11.786 -3.732 1.00 54.28 439 ASP A N 1
ATOM 3452 C CA . ASP A 1 439 ? 24.294 10.657 -2.946 1.00 54.28 439 ASP A CA 1
ATOM 3453 C C . ASP A 1 439 ? 23.730 9.538 -3.828 1.00 54.28 439 ASP A C 1
ATOM 3455 O O . ASP A 1 439 ? 23.849 8.376 -3.448 1.00 54.28 439 ASP A O 1
ATOM 3459 N N . TRP A 1 440 ? 23.224 9.850 -5.025 1.00 56.31 440 TRP A N 1
ATOM 3460 C CA . TRP A 1 440 ? 22.789 8.846 -5.993 1.00 56.31 440 TRP A CA 1
ATOM 3461 C C . TRP A 1 440 ? 23.938 7.984 -6.481 1.00 56.31 440 TRP A C 1
ATOM 3463 O O . TRP A 1 440 ? 23.755 6.783 -6.624 1.00 56.31 440 TRP A O 1
ATOM 3473 N N . GLU A 1 441 ? 25.119 8.559 -6.699 1.00 54.12 441 GLU A N 1
ATOM 3474 C CA . GLU A 1 441 ? 26.298 7.795 -7.104 1.00 54.12 441 GLU A CA 1
ATOM 3475 C C . GLU A 1 441 ? 26.745 6.843 -5.986 1.00 54.12 441 GLU A C 1
ATOM 3477 O O . GLU A 1 441 ? 27.054 5.681 -6.234 1.00 54.12 441 GLU A O 1
ATOM 3482 N N . ARG A 1 442 ? 26.713 7.297 -4.728 1.00 57.72 442 ARG A N 1
ATOM 3483 C CA . ARG A 1 442 ? 26.996 6.452 -3.559 1.00 57.72 442 ARG A CA 1
ATOM 3484 C C . ARG A 1 442 ? 25.939 5.361 -3.368 1.00 57.72 442 ARG A C 1
ATOM 3486 O O . ARG A 1 442 ? 26.307 4.206 -3.162 1.00 57.72 442 ARG A O 1
ATOM 3493 N N . ASN A 1 443 ? 24.658 5.714 -3.476 1.00 55.50 443 ASN A N 1
ATOM 3494 C CA . ASN A 1 443 ? 23.534 4.784 -3.414 1.00 55.50 443 ASN A CA 1
ATOM 3495 C C . ASN A 1 443 ? 23.612 3.772 -4.557 1.00 55.50 443 ASN A C 1
ATOM 3497 O O . ASN A 1 443 ? 23.408 2.601 -4.309 1.00 55.50 443 ASN A O 1
ATOM 3501 N N . ALA A 1 444 ? 23.964 4.176 -5.776 1.00 52.09 444 ALA A N 1
ATOM 3502 C CA . ALA A 1 444 ? 24.140 3.276 -6.910 1.00 52.09 444 ALA A CA 1
ATOM 3503 C C . ALA A 1 444 ? 25.379 2.386 -6.749 1.00 52.09 444 ALA A C 1
ATOM 3505 O O . ALA A 1 444 ? 25.309 1.208 -7.055 1.00 52.09 444 ALA A O 1
ATOM 3506 N N . ARG A 1 445 ? 26.503 2.886 -6.222 1.00 52.75 445 ARG A N 1
ATOM 3507 C CA . ARG A 1 445 ? 27.694 2.055 -5.951 1.00 52.75 445 ARG A CA 1
ATOM 3508 C C . ARG A 1 445 ? 27.431 0.998 -4.868 1.00 52.75 445 ARG A C 1
ATOM 3510 O O . ARG A 1 445 ? 27.876 -0.134 -5.018 1.00 52.75 445 ARG A O 1
ATOM 3517 N N . GLN A 1 446 ? 26.705 1.350 -3.803 1.00 54.25 446 GLN A N 1
ATOM 3518 C CA . GLN A 1 446 ? 26.328 0.420 -2.723 1.00 54.25 446 GLN A CA 1
ATOM 3519 C C . GLN A 1 446 ? 25.159 -0.498 -3.114 1.00 54.25 446 GLN A C 1
ATOM 3521 O O . GLN A 1 446 ? 25.213 -1.697 -2.873 1.00 54.25 446 GLN A O 1
ATOM 3526 N N . LEU A 1 447 ? 24.150 0.099 -3.751 1.00 49.62 447 LEU A N 1
ATOM 3527 C CA . LEU A 1 447 ? 23.032 -0.465 -4.508 1.00 49.62 447 LEU A CA 1
ATOM 3528 C C . LEU A 1 447 ? 23.464 -1.616 -5.390 1.00 49.62 447 LEU A C 1
ATOM 3530 O O . LEU A 1 447 ? 23.168 -2.783 -5.160 1.00 49.62 447 LEU A O 1
ATOM 3534 N N . ALA A 1 448 ? 24.195 -1.216 -6.424 1.00 42.38 448 ALA A N 1
ATOM 3535 C CA . ALA A 1 448 ? 24.374 -1.960 -7.643 1.00 42.38 448 ALA A CA 1
ATOM 3536 C C . ALA A 1 448 ? 25.556 -2.935 -7.589 1.00 42.38 448 ALA A C 1
ATOM 3538 O O . ALA A 1 448 ? 25.534 -3.912 -8.331 1.00 42.38 448 ALA A O 1
ATOM 3539 N N . GLY A 1 449 ? 26.569 -2.727 -6.736 1.00 35.78 449 GLY A N 1
ATOM 3540 C CA . GLY A 1 449 ? 27.807 -3.527 -6.770 1.00 35.78 449 GLY A CA 1
ATOM 3541 C C . GLY A 1 449 ? 28.559 -3.431 -8.110 1.00 35.78 449 GLY A C 1
ATOM 3542 O O . GLY A 1 449 ? 29.536 -4.139 -8.340 1.00 35.78 449 GLY A O 1
ATOM 3543 N N . ILE A 1 450 ? 28.110 -2.543 -8.999 1.00 34.84 450 ILE A N 1
ATOM 3544 C CA . ILE A 1 450 ? 28.699 -2.255 -10.297 1.00 34.84 450 ILE A CA 1
ATOM 3545 C C . ILE A 1 450 ? 29.880 -1.327 -10.029 1.00 34.84 450 ILE A C 1
ATOM 3547 O O . ILE A 1 450 ? 29.701 -0.225 -9.504 1.00 34.84 450 ILE A O 1
ATOM 3551 N N . THR A 1 451 ? 31.092 -1.748 -10.397 1.00 35.44 451 THR A N 1
ATOM 3552 C CA . THR A 1 451 ? 32.164 -0.776 -10.640 1.00 35.44 451 THR A CA 1
ATOM 3553 C C . THR A 1 451 ? 31.701 0.024 -11.854 1.00 35.44 451 THR A C 1
ATOM 3555 O O . THR A 1 451 ? 31.566 -0.577 -12.920 1.00 35.44 451 THR A O 1
ATOM 3558 N N . PRO A 1 452 ? 31.339 1.312 -11.721 1.00 34.78 452 PRO A N 1
ATOM 3559 C CA . PRO A 1 452 ? 30.711 2.021 -12.822 1.00 34.78 452 PRO A CA 1
ATOM 3560 C C . PRO A 1 452 ? 31.694 2.048 -13.985 1.00 34.78 452 PRO A C 1
ATOM 3562 O O . PRO A 1 452 ? 32.840 2.471 -13.803 1.00 34.78 452 PRO A O 1
ATOM 3565 N N . GLU A 1 453 ? 31.267 1.623 -15.173 1.00 35.56 453 GLU A N 1
ATOM 3566 C CA . GLU A 1 453 ? 32.038 1.968 -16.355 1.00 35.56 453 GLU A CA 1
ATOM 3567 C C . GLU A 1 453 ? 32.166 3.501 -16.409 1.00 35.56 453 GLU A C 1
ATOM 3569 O O . GLU A 1 453 ? 31.166 4.206 -16.211 1.00 35.56 453 GLU A O 1
ATOM 3574 N N . PRO A 1 454 ? 33.368 4.047 -16.681 1.00 39.31 454 PRO A N 1
ATOM 3575 C CA . PRO A 1 454 ? 33.642 5.483 -16.614 1.00 39.31 454 PRO A CA 1
ATOM 3576 C C . PRO A 1 454 ? 32.709 6.367 -17.452 1.00 39.31 454 PRO A C 1
ATOM 3578 O O . PRO A 1 454 ? 32.669 7.575 -17.230 1.00 39.31 454 PRO A O 1
ATOM 3581 N N . ASN A 1 455 ? 31.978 5.794 -18.413 1.00 38.84 455 ASN A N 1
ATOM 3582 C CA . ASN A 1 455 ? 31.144 6.511 -19.373 1.00 38.84 455 ASN A CA 1
ATOM 3583 C C . ASN A 1 455 ? 29.685 6.733 -18.937 1.00 38.84 455 ASN A C 1
ATOM 3585 O O . ASN A 1 455 ? 29.065 7.650 -19.465 1.00 38.84 455 ASN A O 1
ATOM 3589 N N . ILE A 1 456 ? 29.141 5.980 -17.970 1.00 40.59 456 ILE A N 1
ATOM 3590 C CA . ILE A 1 456 ? 27.717 6.104 -17.578 1.00 40.59 456 ILE A CA 1
ATOM 3591 C C . ILE A 1 456 ? 27.453 7.418 -16.818 1.00 40.59 456 ILE A C 1
ATOM 3593 O O . ILE A 1 456 ? 26.402 8.031 -16.970 1.00 40.59 456 ILE A O 1
ATOM 3597 N N . PHE A 1 457 ? 28.434 7.905 -16.048 1.00 42.53 457 PHE A N 1
ATOM 3598 C CA . PHE A 1 457 ? 28.272 9.087 -15.187 1.00 42.53 457 PHE A CA 1
ATOM 3599 C C . PHE A 1 457 ? 29.131 10.302 -15.585 1.00 42.53 457 PHE A C 1
ATOM 3601 O O . PHE A 1 457 ? 28.948 11.386 -15.032 1.00 42.53 457 PHE A O 1
ATOM 3608 N N . ARG A 1 458 ? 30.047 10.185 -16.564 1.00 36.31 458 ARG A N 1
ATOM 3609 C CA . ARG A 1 458 ? 30.985 11.279 -16.916 1.00 36.31 458 ARG A CA 1
ATOM 3610 C C . ARG A 1 458 ? 30.338 12.519 -17.538 1.00 36.31 458 ARG A C 1
ATOM 3612 O O . ARG A 1 458 ? 30.998 13.551 -17.609 1.00 36.31 458 ARG A O 1
ATOM 3619 N N . ALA A 1 459 ? 29.085 12.448 -17.978 1.00 35.28 459 ALA A N 1
ATOM 3620 C CA . ALA A 1 459 ? 28.422 13.569 -18.646 1.00 35.28 459 ALA A CA 1
ATOM 3621 C C . ALA A 1 459 ? 27.629 14.505 -17.708 1.00 35.28 459 ALA A C 1
ATOM 3623 O O . ALA A 1 459 ? 27.065 15.488 -18.181 1.00 35.28 459 ALA A O 1
ATOM 3624 N N . LEU A 1 460 ? 27.546 14.231 -16.401 1.00 39.19 460 LEU A N 1
ATOM 3625 C CA . LEU A 1 460 ? 26.431 14.737 -15.588 1.00 39.19 460 LEU A CA 1
ATOM 3626 C C . LEU A 1 460 ? 26.913 15.353 -14.268 1.00 39.19 460 LEU A C 1
ATOM 3628 O O . LEU A 1 460 ? 26.778 14.769 -13.196 1.00 39.19 460 LEU A O 1
ATOM 3632 N N . TYR A 1 461 ? 27.493 16.555 -14.346 1.00 32.41 461 TYR A N 1
ATOM 3633 C CA . TYR A 1 461 ? 27.989 17.296 -13.181 1.00 32.41 461 TYR A CA 1
ATOM 3634 C C . TYR A 1 461 ? 27.242 18.625 -13.010 1.00 32.41 461 TYR A C 1
ATOM 3636 O O . TYR A 1 461 ? 27.394 19.514 -13.849 1.00 32.41 461 TYR A O 1
ATOM 3644 N N . LYS A 1 462 ? 26.469 18.755 -11.916 1.00 35.94 462 LYS A N 1
ATOM 3645 C CA . LYS A 1 462 ? 26.167 19.978 -11.120 1.00 35.94 462 LYS A CA 1
ATOM 3646 C C . LYS A 1 462 ? 24.865 19.811 -10.339 1.00 35.94 462 LYS A C 1
ATOM 3648 O O . LYS A 1 462 ? 23.846 19.520 -10.931 1.00 35.94 462 LYS A O 1
ATOM 3653 N N . THR A 1 463 ? 24.874 20.087 -9.039 1.00 38.88 463 THR A N 1
ATOM 3654 C CA . THR A 1 463 ? 23.730 19.968 -8.120 1.00 38.88 463 THR A CA 1
ATOM 3655 C C . THR A 1 463 ? 22.569 20.910 -8.472 1.00 38.88 463 THR A C 1
ATOM 3657 O O . THR A 1 463 ? 22.685 22.123 -8.323 1.00 38.88 463 THR A O 1
ATOM 3660 N N . VAL A 1 464 ? 21.416 20.354 -8.848 1.00 38.16 464 VAL A N 1
ATOM 3661 C CA . VAL A 1 464 ? 20.117 21.044 -8.830 1.00 38.16 464 VAL A CA 1
ATOM 3662 C C . VAL A 1 464 ? 19.123 20.131 -8.131 1.00 38.16 464 VAL A C 1
ATOM 3664 O O . VAL A 1 464 ? 18.755 19.063 -8.617 1.00 38.16 464 VAL A O 1
ATOM 3667 N N . THR A 1 465 ? 18.686 20.560 -6.955 1.00 46.47 465 THR A N 1
ATOM 3668 C CA . THR A 1 465 ? 17.577 19.971 -6.215 1.00 46.47 465 THR A CA 1
ATOM 3669 C C . THR A 1 465 ? 16.278 20.291 -6.956 1.00 46.47 465 THR A C 1
ATOM 3671 O O . THR A 1 465 ? 15.624 21.297 -6.701 1.00 46.47 465 THR A O 1
ATOM 3674 N N . SER A 1 466 ? 15.892 19.468 -7.934 1.00 46.94 466 SER A N 1
ATOM 3675 C CA . SER A 1 466 ? 14.598 19.664 -8.591 1.00 46.94 466 SER A CA 1
ATOM 3676 C C . SER A 1 466 ? 13.484 19.380 -7.581 1.00 46.94 466 SER A C 1
ATOM 3678 O O . SER A 1 466 ? 13.195 18.225 -7.272 1.00 46.94 466 SER A O 1
ATOM 3680 N N . TRP A 1 467 ? 12.852 20.436 -7.061 1.00 49.62 467 TRP A N 1
ATOM 3681 C CA . TRP A 1 467 ? 11.697 20.379 -6.154 1.00 49.62 467 TRP A CA 1
ATOM 3682 C C . TRP A 1 467 ? 10.564 19.488 -6.686 1.00 49.62 467 TRP A C 1
ATOM 3684 O O . TRP A 1 467 ? 9.830 18.894 -5.899 1.00 49.62 467 TRP A O 1
ATOM 3694 N N . ARG A 1 468 ? 10.479 19.327 -8.017 1.00 49.97 468 ARG A N 1
ATOM 3695 C CA . ARG A 1 468 ? 9.554 18.412 -8.701 1.00 49.97 468 ARG A CA 1
ATOM 3696 C C . ARG A 1 468 ? 9.713 16.967 -8.218 1.00 49.97 468 ARG A C 1
ATOM 3698 O O . ARG A 1 468 ? 8.729 16.263 -8.080 1.00 49.97 468 ARG A O 1
ATOM 3705 N N . THR A 1 469 ? 10.927 16.544 -7.871 1.00 53.41 469 THR A N 1
ATOM 3706 C CA . THR A 1 469 ? 11.217 15.175 -7.399 1.00 53.41 469 THR A CA 1
ATOM 3707 C C . THR A 1 469 ? 11.077 14.986 -5.885 1.00 53.41 469 THR A C 1
ATOM 3709 O O . THR A 1 469 ? 11.184 13.863 -5.410 1.00 53.41 469 THR A O 1
ATOM 3712 N N . MET A 1 470 ? 10.835 16.058 -5.117 1.00 65.44 470 MET A N 1
ATOM 3713 C CA . MET A 1 470 ? 10.719 15.983 -3.652 1.00 65.44 470 MET A CA 1
ATOM 3714 C C . MET A 1 470 ? 9.272 15.939 -3.155 1.00 65.44 470 MET A C 1
ATOM 3716 O O . MET A 1 470 ? 9.054 15.592 -1.999 1.00 65.44 470 MET A O 1
ATOM 3720 N N . LEU A 1 471 ? 8.287 16.303 -3.986 1.00 81.50 471 LEU A N 1
ATOM 3721 C CA . LEU A 1 471 ? 6.880 16.302 -3.585 1.00 81.50 471 LEU A CA 1
ATOM 3722 C C . LEU A 1 471 ? 6.211 14.957 -3.901 1.00 81.50 471 LEU A C 1
ATOM 3724 O O . LEU A 1 471 ? 6.052 14.638 -5.083 1.00 81.50 471 LEU A O 1
ATOM 3728 N N . PRO A 1 472 ? 5.735 14.218 -2.880 1.00 88.75 472 PRO A N 1
ATOM 3729 C CA . PRO A 1 472 ? 5.073 12.927 -3.048 1.00 88.75 472 PRO A CA 1
ATOM 3730 C C . PRO A 1 472 ? 3.971 12.913 -4.106 1.00 88.75 472 PRO A C 1
ATOM 3732 O O . PRO A 1 472 ? 4.000 12.074 -5.002 1.00 88.75 472 PRO A O 1
ATOM 3735 N N . ARG A 1 473 ? 3.042 13.881 -4.076 1.00 90.50 473 ARG A N 1
ATOM 3736 C CA . ARG A 1 473 ? 1.940 13.928 -5.052 1.00 90.50 473 ARG A CA 1
ATOM 3737 C C . ARG A 1 473 ? 2.416 14.142 -6.485 1.00 90.50 473 ARG A C 1
ATOM 3739 O O . ARG A 1 473 ? 1.836 13.574 -7.402 1.00 90.50 473 ARG A O 1
ATOM 3746 N N . PHE A 1 474 ? 3.442 14.964 -6.695 1.00 88.31 474 PHE A N 1
ATOM 3747 C CA . PHE A 1 474 ? 3.944 15.201 -8.046 1.00 88.31 474 PHE A CA 1
ATOM 3748 C C . PHE A 1 474 ? 4.557 13.923 -8.627 1.00 88.31 474 PHE A C 1
ATOM 3750 O O . PHE A 1 474 ? 4.205 13.537 -9.739 1.00 88.31 474 PHE A O 1
ATOM 3757 N N . ALA A 1 475 ? 5.422 13.248 -7.863 1.00 89.00 475 ALA A N 1
ATOM 3758 C CA . ALA A 1 475 ? 6.037 11.993 -8.288 1.00 89.00 475 ALA A CA 1
ATOM 3759 C C . ALA A 1 475 ? 4.994 10.890 -8.512 1.00 89.00 475 ALA A C 1
ATOM 3761 O O . ALA A 1 475 ? 5.031 10.217 -9.537 1.00 89.00 475 ALA A O 1
ATOM 3762 N N . TYR A 1 476 ? 4.027 10.761 -7.601 1.00 94.06 476 TYR A N 1
ATOM 3763 C CA . TYR A 1 476 ? 2.883 9.859 -7.741 1.00 94.06 476 TYR A CA 1
ATOM 3764 C C . TYR A 1 476 ? 2.134 10.082 -9.063 1.00 94.06 476 TYR A C 1
ATOM 3766 O O . TYR A 1 476 ? 1.952 9.143 -9.840 1.00 94.06 476 TYR A O 1
ATOM 3774 N N . ASP A 1 477 ? 1.752 11.331 -9.351 1.00 94.88 477 ASP A N 1
ATOM 3775 C CA . ASP A 1 477 ? 1.010 11.661 -10.565 1.00 94.88 477 ASP A CA 1
ATOM 3776 C C . ASP A 1 477 ? 1.866 11.408 -11.830 1.00 94.88 477 ASP A C 1
ATOM 3778 O O . ASP A 1 477 ? 1.353 10.886 -12.817 1.00 94.88 477 ASP A O 1
ATOM 3782 N N . GLU A 1 478 ? 3.162 11.753 -11.830 1.00 93.69 478 GLU A N 1
ATOM 3783 C CA . GLU A 1 478 ? 4.050 11.531 -12.985 1.00 93.69 478 GLU A CA 1
ATOM 3784 C C . GLU A 1 478 ? 4.301 10.049 -13.272 1.00 93.69 478 GLU A C 1
ATOM 3786 O O . GLU A 1 478 ? 4.253 9.641 -14.433 1.00 93.69 478 GLU A O 1
ATOM 3791 N N . ILE A 1 479 ? 4.522 9.231 -12.240 1.00 95.38 479 ILE A N 1
ATOM 3792 C CA . ILE A 1 479 ? 4.670 7.783 -12.403 1.00 95.38 479 ILE A CA 1
ATOM 3793 C C . ILE A 1 479 ? 3.373 7.196 -12.969 1.00 95.38 479 ILE A C 1
ATOM 3795 O O . ILE A 1 479 ? 3.411 6.503 -13.985 1.00 95.38 479 ILE A O 1
ATOM 3799 N N . ALA A 1 480 ? 2.210 7.552 -12.415 1.00 97.88 480 ALA A N 1
ATOM 3800 C CA . ALA A 1 480 ? 0.928 7.117 -12.968 1.00 97.88 480 ALA A CA 1
ATOM 3801 C C . ALA A 1 480 ? 0.757 7.546 -14.441 1.00 97.88 480 ALA A C 1
ATOM 3803 O O . ALA A 1 480 ? 0.400 6.727 -15.289 1.00 97.88 480 ALA A O 1
ATOM 3804 N N . ARG A 1 481 ? 1.074 8.805 -14.788 1.00 97.69 481 ARG A N 1
ATOM 3805 C CA . ARG A 1 481 ? 1.026 9.301 -16.178 1.00 97.69 481 ARG A CA 1
ATOM 3806 C C . ARG A 1 481 ? 1.949 8.513 -17.103 1.00 97.69 481 ARG A C 1
ATOM 3808 O O . ARG A 1 481 ? 1.541 8.177 -18.216 1.00 97.69 481 ARG A O 1
ATOM 3815 N N . LEU A 1 482 ? 3.185 8.264 -16.672 1.00 96.62 482 LEU A N 1
ATOM 3816 C CA . LEU A 1 482 ? 4.187 7.537 -17.443 1.00 96.62 482 LEU A CA 1
ATOM 3817 C C . LEU A 1 482 ? 3.685 6.127 -17.764 1.00 96.62 482 LEU A C 1
ATOM 3819 O O . LEU A 1 482 ? 3.598 5.758 -18.933 1.00 96.62 482 LEU A O 1
ATOM 3823 N N . PHE A 1 483 ? 3.268 5.373 -16.749 1.00 98.25 483 PHE A N 1
ATOM 3824 C CA . PHE A 1 483 ? 2.782 4.010 -16.940 1.00 98.25 483 PHE A CA 1
ATOM 3825 C C . PHE A 1 483 ? 1.506 3.955 -17.791 1.00 98.25 483 PHE A C 1
ATOM 3827 O O . PHE A 1 483 ? 1.428 3.128 -18.702 1.00 98.25 483 PHE A O 1
ATOM 3834 N N . LEU A 1 484 ? 0.549 4.871 -17.589 1.00 98.50 484 LEU A N 1
ATOM 3835 C CA . LEU A 1 484 ? -0.657 4.955 -18.425 1.00 98.50 484 LEU A CA 1
ATOM 3836 C C . LEU A 1 484 ? -0.305 5.143 -19.910 1.00 98.50 484 LEU A C 1
ATOM 3838 O O . LEU A 1 484 ? -0.864 4.470 -20.775 1.00 98.50 484 LEU A O 1
ATOM 3842 N N . LYS A 1 485 ? 0.650 6.032 -20.218 1.00 97.56 485 LYS A N 1
ATOM 3843 C CA . LYS A 1 485 ? 1.116 6.285 -21.594 1.00 97.56 485 LYS A CA 1
ATOM 3844 C C . LYS A 1 485 ? 1.837 5.083 -22.211 1.00 97.56 485 LYS A C 1
ATOM 3846 O O . LYS A 1 485 ? 1.824 4.942 -23.428 1.00 97.56 485 LYS A O 1
ATOM 3851 N N . HIS A 1 486 ? 2.422 4.212 -21.390 1.00 96.88 486 HIS A N 1
ATOM 3852 C CA . HIS A 1 486 ? 3.027 2.944 -21.815 1.00 96.88 486 HIS A CA 1
ATOM 3853 C C . HIS A 1 486 ? 2.018 1.777 -21.903 1.00 96.88 486 HIS A C 1
ATOM 3855 O O . HIS A 1 486 ? 2.411 0.625 -22.122 1.00 96.88 486 HIS A O 1
ATOM 3861 N N . GLY A 1 487 ? 0.718 2.071 -21.776 1.00 96.88 487 GLY A N 1
ATOM 3862 C CA . GLY A 1 487 ? -0.365 1.104 -21.938 1.00 96.88 487 GLY A CA 1
ATOM 3863 C C . GLY A 1 487 ? -0.724 0.340 -20.662 1.00 96.88 487 GLY A C 1
ATOM 3864 O O . GLY A 1 487 ? -1.363 -0.703 -20.754 1.00 96.88 487 GLY A O 1
ATOM 3865 N N . ALA A 1 488 ? -0.300 0.810 -19.485 1.00 98.06 488 ALA A N 1
ATOM 3866 C CA . ALA A 1 488 ? -0.636 0.163 -18.220 1.00 98.06 488 ALA A CA 1
ATOM 3867 C C . ALA A 1 488 ? -2.104 0.385 -17.837 1.00 98.06 488 ALA A C 1
ATOM 3869 O O . ALA A 1 488 ? -2.620 1.498 -17.969 1.00 98.06 488 ALA A O 1
ATOM 3870 N N . LYS A 1 489 ? -2.740 -0.642 -17.264 1.00 98.25 489 LYS A N 1
ATOM 3871 C CA . LYS A 1 489 ? -4.005 -0.478 -16.537 1.00 98.25 489 LYS A CA 1
ATOM 3872 C C . LYS A 1 489 ? -3.702 0.058 -15.141 1.00 98.25 489 LYS A C 1
ATOM 3874 O O . LYS A 1 489 ? -2.796 -0.452 -14.479 1.00 98.25 489 LYS A O 1
ATOM 3879 N N . LEU A 1 490 ? -4.449 1.062 -14.692 1.00 98.69 490 LEU A N 1
ATOM 3880 C CA . LEU A 1 490 ? -4.251 1.699 -13.389 1.00 98.69 490 LEU A CA 1
ATOM 3881 C C . LEU A 1 490 ? -5.512 1.581 -12.538 1.00 98.69 490 LEU A C 1
ATOM 3883 O O . LEU A 1 490 ? -6.554 2.107 -12.919 1.00 98.69 490 LEU A O 1
ATOM 3887 N N . TRP A 1 491 ? -5.419 0.944 -11.376 1.00 98.75 491 TRP A N 1
ATOM 3888 C CA . TRP A 1 491 ? -6.525 0.825 -10.430 1.00 98.75 491 TRP A CA 1
ATOM 3889 C C . TRP A 1 491 ? -6.286 1.717 -9.217 1.00 98.75 491 TRP A C 1
ATOM 3891 O O . TRP A 1 491 ? -5.413 1.451 -8.400 1.00 98.75 491 TRP A O 1
ATOM 3901 N N . PHE A 1 492 ? -7.053 2.790 -9.092 1.00 98.75 492 PHE A N 1
ATOM 3902 C CA . PHE A 1 492 ? -6.974 3.713 -7.970 1.00 98.75 492 PHE A CA 1
ATOM 3903 C C . PHE A 1 492 ? -7.835 3.212 -6.821 1.00 98.75 492 PHE A C 1
ATOM 3905 O O . PHE A 1 492 ? -9.017 2.940 -7.023 1.00 98.75 492 PHE A O 1
ATOM 3912 N N . LEU A 1 493 ? -7.256 3.147 -5.627 1.00 98.69 493 LEU A N 1
ATOM 3913 C CA . LEU A 1 493 ? -7.936 2.868 -4.369 1.00 98.69 493 LEU A CA 1
ATOM 3914 C C . LEU A 1 493 ? -7.814 4.110 -3.493 1.00 98.69 493 LEU A C 1
ATOM 3916 O O . LEU A 1 493 ? -6.731 4.445 -3.013 1.00 98.69 493 LEU A O 1
ATOM 3920 N N . ARG A 1 494 ? -8.919 4.832 -3.321 1.00 97.88 494 ARG A N 1
ATOM 3921 C CA . ARG A 1 494 ? -8.945 6.075 -2.558 1.00 97.88 494 ARG A CA 1
ATOM 3922 C C . ARG A 1 494 ? -9.725 5.891 -1.268 1.00 97.88 494 ARG A C 1
ATOM 3924 O O . ARG A 1 494 ? -10.850 5.406 -1.299 1.00 97.88 494 ARG A O 1
ATOM 3931 N N . THR A 1 495 ? -9.170 6.359 -0.158 1.00 98.31 495 THR A N 1
ATOM 3932 C CA . THR A 1 495 ? -9.851 6.450 1.140 1.00 98.31 495 THR A CA 1
ATOM 3933 C C . THR A 1 495 ? -9.786 7.888 1.648 1.00 98.31 495 THR A C 1
ATOM 3935 O O . THR A 1 495 ? -8.864 8.636 1.322 1.00 98.31 495 THR A O 1
ATOM 3938 N N . ASN A 1 496 ? -10.783 8.325 2.413 1.00 97.94 496 ASN A N 1
ATOM 3939 C CA . ASN A 1 496 ? -10.821 9.674 2.976 1.00 97.94 496 ASN A CA 1
ATOM 3940 C C . ASN A 1 496 ? -11.315 9.625 4.427 1.00 97.94 496 ASN A C 1
ATOM 3942 O O . ASN A 1 496 ? -12.481 9.926 4.663 1.00 97.94 496 ASN A O 1
ATOM 3946 N N . GLN A 1 497 ? -10.446 9.280 5.387 1.00 97.31 497 GLN A N 1
ATOM 3947 C CA . GLN A 1 497 ? -10.797 9.199 6.820 1.00 97.31 497 GLN A CA 1
ATOM 3948 C C . GLN A 1 497 ? -11.988 8.256 7.072 1.00 97.31 497 GLN A C 1
ATOM 3950 O O . GLN A 1 497 ? -13.116 8.695 7.296 1.00 97.31 497 GLN A O 1
ATOM 3955 N N . VAL A 1 498 ? -11.734 6.955 6.945 1.00 97.31 498 VAL A N 1
ATOM 3956 C CA . VAL A 1 498 ? -12.728 5.870 6.956 1.00 97.31 498 VAL A CA 1
ATOM 3957 C C . VAL A 1 498 ? -12.605 5.042 8.241 1.00 97.31 498 VAL A C 1
ATOM 3959 O O . VAL A 1 498 ? -11.520 4.909 8.795 1.00 97.31 498 VAL A O 1
ATOM 3962 N N . GLY A 1 499 ? -13.715 4.479 8.716 1.00 95.62 499 GLY A N 1
ATOM 3963 C CA . GLY A 1 499 ? -13.816 3.809 10.016 1.00 95.62 499 GLY A CA 1
ATOM 3964 C C . GLY A 1 499 ? -14.894 4.490 10.851 1.00 95.62 499 GLY A C 1
ATOM 3965 O O . GLY A 1 499 ? -15.973 4.774 10.319 1.00 95.62 499 GLY A O 1
ATOM 3966 N N . GLY A 1 500 ? -14.602 4.775 12.121 1.00 95.25 500 GLY A N 1
ATOM 3967 C CA . GLY A 1 500 ? -15.429 5.672 12.926 1.00 95.25 500 GLY A CA 1
ATOM 3968 C C . GLY A 1 500 ? -15.289 7.142 12.513 1.00 95.25 500 GLY A C 1
ATOM 3969 O O . GLY A 1 500 ? -14.407 7.529 11.745 1.00 95.25 500 GLY A O 1
ATOM 3970 N N . PHE A 1 501 ? -16.182 7.978 13.033 1.00 95.81 501 PHE A N 1
ATOM 3971 C CA . PHE A 1 501 ? -16.326 9.378 12.654 1.00 95.81 501 PHE A CA 1
ATOM 3972 C C . PHE A 1 501 ? -15.760 10.330 13.720 1.00 95.81 501 PHE A C 1
ATOM 3974 O O . PHE A 1 501 ? -16.312 10.449 14.814 1.00 95.81 501 PHE A O 1
ATOM 3981 N N . ASP A 1 502 ? -14.701 11.071 13.384 1.00 95.81 502 ASP A N 1
ATOM 3982 C CA . ASP A 1 502 ? -14.181 12.184 14.198 1.00 95.81 502 ASP A CA 1
ATOM 3983 C C . ASP A 1 502 ? -14.561 13.514 13.538 1.00 95.81 502 ASP A C 1
ATOM 3985 O O . ASP A 1 502 ? -14.032 13.842 12.481 1.00 95.81 502 ASP A O 1
ATOM 3989 N N . ALA A 1 503 ? -15.471 14.290 14.133 1.00 95.75 503 ALA A N 1
ATOM 3990 C CA . ALA A 1 503 ? -15.956 15.555 13.573 1.00 95.75 503 ALA A CA 1
ATOM 3991 C C . ALA A 1 503 ? -14.885 16.664 13.494 1.00 95.75 503 ALA A C 1
ATOM 3993 O O . ALA A 1 503 ? -15.023 17.569 12.672 1.00 95.75 503 ALA A O 1
ATOM 3994 N N . ASP A 1 504 ? -13.814 16.577 14.286 1.00 95.88 504 ASP A N 1
ATOM 3995 C CA . ASP A 1 504 ? -12.797 17.623 14.414 1.00 95.88 504 ASP A CA 1
ATOM 3996 C C . ASP A 1 504 ? -11.712 17.569 13.338 1.00 95.88 504 ASP A C 1
ATOM 3998 O O . ASP A 1 504 ? -10.883 18.481 13.256 1.00 95.88 504 ASP A O 1
ATOM 4002 N N . ILE A 1 505 ? -11.712 16.532 12.499 1.00 96.25 505 ILE A N 1
ATOM 4003 C CA . ILE A 1 505 ? -10.777 16.395 11.382 1.00 96.25 505 ILE A CA 1
ATOM 4004 C C . ILE A 1 505 ? -11.467 16.487 10.027 1.00 96.25 505 ILE A C 1
ATOM 4006 O O . ILE A 1 505 ? -12.637 16.147 9.865 1.00 96.25 505 ILE A O 1
ATOM 4010 N N . VAL A 1 506 ? -10.729 16.946 9.022 1.00 97.06 506 VAL A N 1
ATOM 4011 C CA . VAL A 1 506 ? -11.198 17.025 7.630 1.00 97.06 506 VAL A CA 1
ATOM 4012 C C . VAL A 1 506 ? -10.069 16.569 6.709 1.00 97.06 506 VAL A C 1
ATOM 4014 O O . VAL A 1 506 ? -8.937 17.013 6.904 1.00 97.06 506 VAL A O 1
ATOM 4017 N N . PRO A 1 507 ? -10.317 15.730 5.691 1.00 97.00 507 PRO A N 1
ATOM 4018 C CA . PRO A 1 507 ? -9.246 15.280 4.814 1.00 97.00 507 PRO A CA 1
ATOM 4019 C C . PRO A 1 507 ? -8.752 16.433 3.924 1.00 97.00 507 PRO A C 1
ATOM 4021 O O . PRO A 1 507 ? -9.544 17.162 3.319 1.00 97.00 507 PRO A O 1
ATOM 4024 N N . LYS A 1 508 ? -7.429 16.587 3.803 1.00 95.19 508 LYS A N 1
ATOM 4025 C CA . LYS A 1 508 ? -6.781 17.550 2.897 1.00 95.19 508 LYS A CA 1
ATOM 4026 C C . LYS A 1 508 ? -6.009 16.816 1.805 1.00 95.19 508 LYS A C 1
ATOM 4028 O O . LYS A 1 508 ? -5.258 15.892 2.089 1.00 95.19 508 LYS A O 1
ATOM 4033 N N . ALA A 1 509 ? -6.153 17.242 0.553 1.00 93.69 509 ALA A N 1
ATOM 4034 C CA . ALA A 1 509 ? -5.351 16.685 -0.535 1.00 93.69 509 ALA A CA 1
ATOM 4035 C C . ALA A 1 509 ? -3.855 17.006 -0.332 1.00 93.69 509 ALA A C 1
ATOM 4037 O O . ALA A 1 509 ? -3.546 18.102 0.146 1.00 93.69 509 ALA A O 1
ATOM 4038 N N . PRO A 1 510 ? -2.928 16.117 -0.733 1.00 91.44 510 PRO A N 1
ATOM 4039 C CA . PRO A 1 510 ? -1.517 16.456 -0.759 1.00 91.44 510 PRO A CA 1
ATOM 4040 C C . PRO A 1 510 ? -1.256 17.549 -1.800 1.00 91.44 510 PRO A C 1
ATOM 4042 O O . PRO A 1 510 ? -1.975 17.674 -2.800 1.00 91.44 510 PRO A O 1
ATOM 4045 N N . THR A 1 511 ? -0.248 18.382 -1.562 1.00 86.56 511 THR A N 1
ATOM 4046 C CA . THR A 1 511 ? 0.024 19.548 -2.406 1.00 86.56 511 THR A CA 1
ATOM 4047 C C . THR A 1 511 ? 0.607 19.122 -3.751 1.00 86.56 511 THR A C 1
ATOM 4049 O O . THR A 1 511 ? 1.614 18.423 -3.819 1.00 86.56 511 THR A O 1
ATOM 4052 N N . ARG A 1 512 ? 0.001 19.606 -4.840 1.00 78.81 512 ARG A N 1
ATOM 4053 C CA . ARG A 1 512 ? 0.594 19.609 -6.181 1.00 78.81 512 ARG A CA 1
ATOM 4054 C C . ARG A 1 512 ? 1.024 21.041 -6.480 1.00 78.81 512 ARG A C 1
ATOM 4056 O O . ARG A 1 512 ? 0.170 21.912 -6.605 1.00 78.81 512 ARG A O 1
ATOM 4063 N N . LEU A 1 513 ? 2.328 21.303 -6.522 1.00 63.88 513 LEU A N 1
ATOM 4064 C CA . LEU A 1 513 ? 2.826 22.618 -6.925 1.00 63.88 513 LEU A CA 1
ATOM 4065 C C . LEU A 1 513 ? 2.752 22.736 -8.453 1.00 63.88 513 LEU A C 1
ATOM 4067 O O . LEU A 1 513 ? 3.266 21.865 -9.150 1.00 63.88 513 LEU A O 1
ATOM 4071 N N . PHE A 1 514 ? 2.165 23.844 -8.921 1.00 53.78 514 PHE A N 1
ATOM 4072 C CA . PHE A 1 514 ? 1.915 24.206 -10.324 1.00 53.78 514 PHE A CA 1
ATOM 4073 C C . PHE A 1 514 ? 0.918 23.267 -11.037 1.00 53.78 514 PHE A C 1
ATOM 4075 O O . PHE A 1 514 ? 1.169 22.077 -11.237 1.00 53.78 514 PHE A O 1
ATOM 4082 N N . SER A 1 515 ? -0.250 23.826 -11.369 1.00 40.84 515 SER A N 1
ATOM 4083 C CA . SER A 1 515 ? -1.335 23.197 -12.135 1.00 40.84 515 SER A CA 1
ATOM 4084 C C . SER A 1 515 ? -1.120 23.316 -13.633 1.00 40.84 515 SER A C 1
ATOM 4086 O O . SER A 1 515 ? -0.810 24.457 -14.049 1.00 40.84 515 SER A O 1
#

Secondary structure (DSSP, 8-state):
-B-----HHHHHHHHTT----GGGTT-SSB-HHHHHHTSSSSS--EEEPPSPEEEEEGGGT--SS--S-----EEEEESSPPEEES-SEEEEEEEEEESSSSSSEEEEEE-BTTTTBS-S-EEEEE-PPPPP-TTS--SS--TTGGG-TTGGG-EEEEEEE-TTS-EEEEEEEEHHHHBS--SEEEESHHHHHHIIIIITTTTGGGGTTEEEEEEEESS-SSHHHHHHT--TT-EEEEEEEE-EEEETTPPPPBGGGB----EEEEEEEEEE-TTT--EEEEEEEEE-----TT-PPSEEEEHIIIIIBTTT-STTTSEEEEEEEE-HHHHS-EEETTEEE-HHHHHHHHHHHHHHHHHHGGGTS-----SS--HHHHHHHHHHHHHHHHHHHHHT-HHHHHHHHH-TTSHHHHHHHHHHHHHHHHHHHH-TTS---HHHHHHHHHHH-----HHHHTT-------GGGT-HHHHHHHHHHHHHHTT-EEEEEEEES-SS--TTEEEEPPP-S--

Nearest PDB structures (foldseek):
  9c7k-assembly2_B  TM=2.955E-01  e=2.017E+00  Streptomyces exfoliatus
  3jty-assembly4_D  TM=1.863E-01  e=7.250E+00  Pseudomonas protegens Pf-5

Solvent-accessible surface area (backbone atoms only — not comparable to full-atom values): 27192 Å² total; per-residue (Å²): 105,42,49,21,46,67,41,73,67,37,54,53,40,46,76,73,51,35,42,48,25,64,76,37,53,76,37,69,60,42,37,65,65,57,34,59,67,25,39,42,83,58,97,77,83,46,67,45,79,66,83,71,70,48,75,46,62,54,67,76,78,62,85,73,90,82,91,81,82,89,73,82,51,67,46,78,50,65,92,61,86,55,33,32,40,35,54,89,44,77,47,52,30,26,54,69,43,66,75,40,100,85,56,44,38,28,37,30,23,28,56,24,68,88,81,72,38,70,74,37,63,76,46,71,30,34,51,66,68,29,69,54,49,100,79,70,47,44,26,21,47,61,46,62,35,53,71,25,82,51,30,89,68,15,30,39,36,18,13,48,61,48,100,86,65,42,41,34,49,38,12,45,42,58,47,68,69,38,39,84,63,59,80,40,75,33,59,28,54,71,50,34,48,48,35,64,74,52,55,75,60,51,67,36,55,83,39,53,54,35,73,50,32,35,35,28,24,39,77,39,93,45,72,67,61,53,57,70,75,73,46,77,73,41,41,19,44,28,41,39,36,34,26,26,40,26,59,85,60,38,58,88,60,45,85,95,70,40,30,57,51,47,31,33,44,31,40,29,36,29,38,67,36,91,69,76,72,44,58,24,57,46,46,38,37,44,31,44,35,47,52,30,67,75,57,61,69,27,34,42,24,32,46,43,30,55,32,20,14,30,64,69,6,39,38,31,44,24,18,35,40,37,34,33,36,39,36,66,56,48,46,43,70,44,74,51,91,89,44,77,49,46,50,55,60,43,27,48,55,46,43,52,56,48,8,42,37,29,36,30,20,78,24,32,40,48,25,58,81,46,100,87,41,44,43,40,46,56,50,53,48,26,52,54,51,28,48,51,48,52,54,47,54,43,74,73,30,67,69,45,47,54,48,43,69,76,33,66,84,38,71,68,41,52,31,50,53,50,34,52,54,48,46,59,53,48,48,47,68,76,32,76,82,53,39,54,54,77,64,53,56,54,48,43,44,70,68,63,71,50,81,72,63,77,74,83,62,70,85,36,87,56,88,66,88,58,65,67,54,67,33,20,46,44,46,51,46,50,52,53,51,53,43,35,76,75,59,16,34,36,39,35,40,31,42,15,24,35,60,14,65,63,87,46,51,33,26,30,57,38,43,66,84,82,134

pLDDT: mean 87.64, std 16.29, range [32.41, 98.81]

Radius of gyration: 23.86 Å; Cα contacts (8 Å, |Δi|>4): 1104; chains: 1; bounding box: 60×66×63 Å

Foldseek 3Di:
DAAFAADPVNVVVVVVQFFFLVVRHRPGPQDLANLVCSLGPDNPWDWDADPPKDWDFCVVVPPDDDDDDPPGPIDIDHPADTATEFADDKFWWFFADAPDLPAQKTWIAGQDQVVRASPHDIAIAGEDAADADPLRDFLAGQACLNVQPLSRVTKIFHADQDPVRHTYGFFIDRPVLFALPFPEEDEALVRLLCCLPEVVCPPQLVQASDKGKYKYFRPDPDDCRSSVVDDAFFKFKKWKWWWFKDFLSGDDADPPRFTQTAIWIWMWGFHQDPRHRGTTTWIKTQALDWGGSLSDARGIYTCRGAATGRHRHNQQGIKMKMKTKDDCLQGDWDQQPNDIDHLVVLLSVLSSVSRSCNSRVVNNRGDDDDLVRANLLSSLLSSLLSLVLVVVVCVPDVSNVVSCVVCVPDPSNVSNVLSVVLSVVSCCVSCVPLADDPVSVVSCCVRPVDPDDCPPNVPHDDDDSPVCRRGSSSSSSVVSSSSVVSRIIMMMIIHRNHRHDDPRIGYDGGDDPDD